Protein AF-0000000084924357 (afdb_homodimer)

InterPro domains:
  IPR007698 Alanine dehydrogenase/pyridine nucleotide transhydrogenase, NAD(H)-binding domain [PF01262] (139-350)
  IPR007698 Alanine dehydrogenase/pyridine nucleotide transhydrogenase, NAD(H)-binding domain [SM01002] (147-295)
  IPR007886 Alanine dehydrogenase/pyridine nucleotide transhydrogenase, N-terminal [PF05222] (4-135)
  IPR007886 Alanine dehydrogenase/pyridine nucleotide transhydrogenase, N-terminal [SM01003] (4-135)
  IPR008141 Alanine dehydrogenase [PIRSF000183] (1-362)
  IPR008141 Alanine dehydrogenase [TIGR00518] (1-361)
  IPR008141 Alanine dehydrogenase [cd05305] (1-357)
  IPR036291 NAD(P)-binding domain superfamily [SSF51735] (135-301)

Foldseek 3Di:
DEEFKEADDPPLQLATQAALVLLLVVVVVVYAYEYEQCRNVSQPGHPVSNVVSHYHYYHDLVRLPPHQEYGGAEADDPVCLVSHAANHEYEYAHPCLVPVVSVQSCLVRQYWYFHQQQQDDPRDRLLCLLQLLLQLLCQCVVQQVLLCVVNLHVNFRQQADVPGAHFAEEEEDLPSSRLNNQVNSLVSNHAAEYEDQDVVSVVVSCVVSVNSYHYDYDDLVVLLVSQLRHLEYEASADDPLAAGAANAEPVSVLSHDQRREYEFQSVLRPTRHPPDDEDDPVGQWDDDNRYIYGHHPRSCSVNNNSSNVSNCVRCSVVVSLCSNLPPLRSLVVDVSRVSSTQGGRSAGAHPSSCVSNVHDHDHDD/DEEFKEADDPPLQLATQAALVLLLVCVVLVYAYEYEQCRNVSQPGHPVSNVVSHYHYYHDLVRLPPHQEYGGAEADDPVCLVSHAANHEYEYAHPCLVPVVSVQSCLVRQYWYFHQQQQDDPRDRLLCLLQLLLQLLCQCVVQQVLLCVVNLHVNFRQQADVPGAHFAEEEEDLPSSRLNNQVNSLVSNHAAEYEDQDVVSVVVSCVVSVNSYHYDYDDLVVLLVSQLRHLEYEASADDPLAAGAANAEPVSVLSHDQRREYEFQSVLRPTRHPPDDEDDPVGQWDDDNRYIYGHHPRVCSVNNNSSNVSNCVRCSVVVSLCSNLNPLRSLVVDVSRVSSTQGGRSAGAHDSSCVSNVHDHDHDD

Nearest PDB structures (foldseek):
  2vhv-assembly1_A  TM=9.315E-01  e=5.612E-48  Mycobacterium tuberculosis
  2vhw-assembly1_F  TM=9.294E-01  e=9.267E-48  Mycobacterium tuberculosis
  1pjb-assembly1_A  TM=9.778E-01  e=8.456E-46  Phormidium lapideum
  2eez-assembly1_F  TM=9.862E-01  e=2.939E-43  Thermus thermophilus HB8
  4j1t-assembly2_D  TM=8.716E-01  e=1.552E-26  Thermus thermophilus HB27

Secondary structure (DSSP, 8-state):
-EEEEPPP-STT----S--HHHHHHHHHTT-EEEEETTTTGGGT--HHHHHHTTPEEE-HHHHHTT-SEEE-SSPPPHHHHTT--TT-EEEE----TT-HHHHHHHHHHT-EEEESTT--BTTB-TTTHHHHHHHHHHHHHHHHHTTSGGGTS----TT-BTTBPPPEEEEE--SHHHHHHHHHHHHHT-EEEEEES-HHHHHHHHHHHTTSEEEEE--HHHHHHHHHH-SEEEE----TTSPPPP-B-HHHHHHSPTT-EEEEGGGGGT-SBTT---B-SSS-EEEETTEEEE-BTTGGGGSHHHHHHHHHHHHHHHHHHHHHH-HHHHHHH-HHHHHTEEEETTEE--HHHHHHHT--B----/-EEEEPPP-STT----S--HHHHHHHHHTT-EEEEETTTTGGGT--HHHHHHTTPEEE-HHHHHTT-SEEE-SSPPPHHHHTT--TT-EEEE----TT-HHHHHHHHHHT-EEEESTT--BTTB-TTTHHHHHHHHHHHHHHHHHTTSGGGTS----TT-BTTBPPPEEEEE--SHHHHHHHHHHHHHT-EEEEEES-HHHHHHHHHHHTTSEEEEE--HHHHHHHHHH-SEEEE----TTSPPP--B-HHHHHHSPTT-EEEEGGGGGT-SBTT---B-SSS-EEEETTEEEE-BTTGGGGSHHHHHHHHHHHHHHHHHHHHHH-HHHHHHH-HHHHHTEEEETTEE--HHHHHHHT--B----

pLDDT: mean 96.34, std 3.96, range [63.91, 98.94]

Radius of gyration: 29.32 Å; Cα contacts (8 Å, |Δi|>4): 1804; chains: 2; bounding box: 59×90×61 Å

Structure (mmCIF, N/CA/C/O backbone):
data_AF-0000000084924357-model_v1
#
loop_
_entity.id
_entity.type
_entity.pdbx_description
1 polymer 'Alanine dehydrogenase'
#
loop_
_atom_site.group_PDB
_atom_site.id
_atom_site.type_symbol
_atom_site.label_atom_id
_atom_site.label_alt_id
_atom_site.label_comp_id
_atom_site.label_asym_id
_atom_site.label_entity_id
_atom_site.label_seq_id
_atom_site.pdbx_PDB_ins_code
_atom_site.Cartn_x
_atom_site.Cartn_y
_atom_site.Cartn_z
_atom_site.occupancy
_atom_site.B_iso_or_equiv
_atom_site.auth_seq_id
_atom_site.auth_comp_id
_atom_site.auth_asym_id
_atom_site.auth_atom_id
_atom_site.pdbx_PDB_model_num
ATOM 1 N N . MET A 1 1 ? -11.961 37.844 18.875 1 97.19 1 MET A N 1
ATOM 2 C CA . MET A 1 1 ? -11.07 38 17.734 1 97.19 1 MET A CA 1
ATOM 3 C C . MET A 1 1 ? -11.703 37.406 16.469 1 97.19 1 MET A C 1
ATOM 5 O O . MET A 1 1 ? -12.539 36.5 16.562 1 97.19 1 MET A O 1
ATOM 9 N N . ILE A 1 2 ? -11.328 37.938 15.32 1 98.5 2 ILE A N 1
ATOM 10 C CA . ILE A 1 2 ? -11.758 37.344 14.055 1 98.5 2 ILE A CA 1
ATOM 11 C C . ILE A 1 2 ? -10.648 36.469 13.5 1 98.5 2 ILE A C 1
ATOM 13 O O . ILE A 1 2 ? -9.562 36.938 13.18 1 98.5 2 ILE A O 1
ATOM 17 N N . VAL A 1 3 ? -10.961 35.156 13.414 1 98.75 3 VAL A N 1
ATOM 18 C CA . VAL A 1 3 ? -10.023 34.156 12.883 1 98.75 3 VAL A CA 1
ATOM 19 C C . VAL A 1 3 ? -10.438 33.75 11.477 1 98.75 3 VAL A C 1
ATOM 21 O O . VAL A 1 3 ? -11.617 33.469 11.227 1 98.75 3 VAL A O 1
ATOM 24 N N . GLY A 1 4 ? -9.5 33.781 10.539 1 98.81 4 GLY A N 1
ATOM 25 C CA . GLY A 1 4 ? -9.758 33.375 9.172 1 98.81 4 GLY A CA 1
ATOM 26 C C . GLY A 1 4 ? -9.117 32.031 8.82 1 98.81 4 GLY A C 1
ATOM 27 O O . GLY A 1 4 ? -7.969 31.781 9.195 1 98.81 4 GLY A O 1
ATOM 28 N N . VAL A 1 5 ? -9.844 31.188 8.102 1 98.88 5 VAL A N 1
ATOM 29 C CA . VAL A 1 5 ? -9.375 29.875 7.629 1 98.88 5 VAL A CA 1
ATOM 30 C C . VAL A 1 5 ? -9.547 29.797 6.113 1 98.88 5 VAL A C 1
ATOM 32 O O . VAL A 1 5 ? -10.555 29.281 5.625 1 98.88 5 VAL A O 1
ATOM 35 N N . PRO A 1 6 ? -8.547 30.25 5.406 1 98.75 6 PRO A N 1
ATOM 36 C CA . PRO A 1 6 ? -8.633 30.203 3.943 1 98.75 6 PRO A CA 1
ATOM 37 C C . PRO A 1 6 ? -8.453 28.797 3.389 1 98.75 6 PRO A C 1
ATOM 39 O O . PRO A 1 6 ? -7.875 27.922 4.055 1 98.75 6 PRO A O 1
ATOM 42 N N . ARG A 1 7 ? -8.992 28.578 2.211 1 98.38 7 ARG A N 1
ATOM 43 C CA . ARG A 1 7 ? -8.766 27.344 1.464 1 98.38 7 ARG A CA 1
ATOM 44 C C . ARG A 1 7 ? -7.344 27.281 0.925 1 98.38 7 ARG A C 1
ATOM 46 O O . ARG A 1 7 ? -6.812 28.281 0.438 1 98.38 7 ARG A O 1
ATOM 53 N N . GLU A 1 8 ? -6.719 26.109 1.1 1 98.25 8 GLU A N 1
ATOM 54 C CA . GLU A 1 8 ? -5.395 25.906 0.514 1 98.25 8 GLU A CA 1
ATOM 55 C C . GLU A 1 8 ? -5.465 25.875 -1.01 1 98.25 8 GLU A C 1
ATOM 57 O O . GLU A 1 8 ? -6.363 25.25 -1.578 1 98.25 8 GLU A O 1
ATOM 62 N N . ILE A 1 9 ? -4.516 26.547 -1.629 1 96.5 9 ILE A N 1
ATOM 63 C CA . ILE A 1 9 ? -4.613 26.656 -3.082 1 96.5 9 ILE A CA 1
ATOM 64 C C . ILE A 1 9 ? -3.412 25.969 -3.729 1 96.5 9 ILE A C 1
ATOM 66 O O . ILE A 1 9 ? -3.346 25.844 -4.953 1 96.5 9 ILE A O 1
ATOM 70 N N . LYS A 1 10 ? -2.41 25.531 -2.895 1 93.69 10 LYS A N 1
ATOM 71 C CA . LYS A 1 10 ? -1.322 24.734 -3.457 1 93.69 10 LYS A CA 1
ATOM 72 C C . LYS A 1 10 ? -1.854 23.469 -4.125 1 93.69 10 LYS A C 1
ATOM 74 O O . LYS A 1 10 ? -2.775 22.828 -3.611 1 93.69 10 LYS A O 1
ATOM 79 N N . THR A 1 11 ? -1.258 23.125 -5.293 1 91.31 11 THR A N 1
ATOM 80 C CA . THR A 1 11 ? -1.691 21.953 -6.035 1 91.31 11 THR A CA 1
ATOM 81 C C . THR A 1 11 ? -1.646 20.703 -5.148 1 91.31 11 THR A C 1
ATOM 83 O O . THR A 1 11 ? -0.649 20.453 -4.469 1 91.31 11 THR A O 1
ATOM 86 N N . HIS A 1 12 ? -2.797 19.984 -5.074 1 91.19 12 HIS A N 1
ATOM 87 C CA . HIS A 1 12 ? -2.971 18.734 -4.363 1 91.19 12 HIS A CA 1
ATOM 88 C C . HIS A 1 12 ? -2.818 18.922 -2.857 1 91.19 12 HIS A C 1
ATOM 90 O O . HIS A 1 12 ? -2.387 18.016 -2.15 1 91.19 12 HIS A O 1
ATOM 96 N N . GLU A 1 13 ? -2.998 20.172 -2.498 1 94.94 13 GLU A N 1
ATOM 97 C CA . GLU A 1 13 ? -3.133 20.391 -1.062 1 94.94 13 GLU A CA 1
ATOM 98 C C . GLU A 1 13 ? -4.598 20.344 -0.632 1 94.94 13 GLU A C 1
ATOM 100 O O . GLU A 1 13 ? -5.383 21.219 -0.993 1 94.94 13 GLU A O 1
ATOM 105 N N . TYR A 1 14 ? -4.973 19.312 0.162 1 96.56 14 TYR A N 1
ATOM 106 C CA . TYR A 1 14 ? -6.367 19.062 0.504 1 96.56 14 TYR A CA 1
ATOM 107 C C . TYR A 1 14 ? -6.605 19.25 1.998 1 96.56 14 TYR A C 1
ATOM 109 O O . TYR A 1 14 ? -7.734 19.125 2.475 1 96.56 14 TYR A O 1
ATOM 117 N N . ARG A 1 15 ? -5.582 19.547 2.73 1 98.31 15 ARG A N 1
ATOM 118 C CA . ARG A 1 15 ? -5.738 19.828 4.152 1 98.31 15 ARG A CA 1
ATOM 119 C C . ARG A 1 15 ? -6.355 21.203 4.375 1 98.31 15 ARG A C 1
ATOM 121 O O . ARG A 1 15 ? -6.418 22.016 3.449 1 98.31 15 ARG A O 1
ATOM 128 N N . VAL A 1 16 ? -6.766 21.375 5.613 1 98.75 16 VAL A N 1
ATOM 129 C CA . VAL A 1 16 ? -7.348 22.656 6.008 1 98.75 16 VAL A CA 1
ATOM 130 C C . VAL A 1 16 ? -6.844 23.031 7.398 1 98.75 16 VAL A C 1
ATOM 132 O O . VAL A 1 16 ? -6.539 22.172 8.219 1 98.75 16 VAL A O 1
ATOM 135 N N . GLY A 1 17 ? -6.816 24.281 7.641 1 98.62 17 GLY A N 1
ATOM 136 C CA . GLY A 1 17 ? -6.168 24.812 8.836 1 98.62 17 GLY A CA 1
ATOM 137 C C . GLY A 1 17 ? -6.977 24.594 10.094 1 98.62 17 GLY A C 1
ATOM 138 O O . GLY A 1 17 ? -6.441 24.656 11.203 1 98.62 17 GLY A O 1
ATOM 139 N N . MET A 1 18 ? -8.281 24.344 9.945 1 98.62 18 MET A N 1
ATOM 140 C CA . MET A 1 18 ? -9.117 24.094 11.125 1 98.62 18 MET A CA 1
ATOM 141 C C . MET A 1 18 ? -10.281 23.188 10.781 1 98.62 18 MET A C 1
ATOM 143 O O . MET A 1 18 ? -10.867 23.297 9.695 1 98.62 18 MET A O 1
ATOM 147 N N . THR A 1 19 ? -10.656 22.328 11.734 1 98.56 19 THR A N 1
ATOM 148 C CA . THR A 1 19 ? -11.805 21.453 11.602 1 98.56 19 THR A CA 1
ATOM 149 C C . THR A 1 19 ? -13.039 22.078 12.25 1 98.56 19 THR A C 1
ATOM 151 O O . THR A 1 19 ? -12.93 23.031 13.016 1 98.56 19 THR A O 1
ATOM 154 N N . PRO A 1 20 ? -14.203 21.547 11.922 1 98.69 20 PRO A N 1
ATOM 155 C CA . PRO A 1 20 ? -15.406 22.047 12.594 1 98.69 20 PRO A CA 1
ATOM 156 C C . PRO A 1 20 ? -15.312 21.953 14.117 1 98.69 20 PRO A C 1
ATOM 158 O O . PRO A 1 20 ? -15.742 22.859 14.828 1 98.69 20 PRO A O 1
ATOM 161 N N . ALA A 1 21 ? -14.742 20.938 14.625 1 97.88 21 ALA A N 1
ATOM 162 C CA . ALA A 1 21 ? -14.594 20.766 16.062 1 97.88 21 ALA A CA 1
ATOM 163 C C . ALA A 1 21 ? -13.758 21.906 16.672 1 97.88 21 ALA A C 1
ATOM 165 O O . ALA A 1 21 ? -14.07 22.406 17.734 1 97.88 21 ALA A O 1
ATOM 166 N N . GLY A 1 22 ? -12.672 22.234 15.984 1 98.06 22 GLY A N 1
ATOM 167 C CA . GLY A 1 22 ? -11.852 23.344 16.422 1 98.06 22 GLY A CA 1
ATOM 168 C C . GLY A 1 22 ? -12.578 24.672 16.391 1 98.06 22 GLY A C 1
ATOM 169 O O . GLY A 1 22 ? -12.43 25.484 17.297 1 98.06 22 GLY A O 1
ATOM 170 N N . ILE A 1 23 ? -13.328 24.844 15.383 1 98.56 23 ILE A N 1
ATOM 171 C CA . ILE A 1 23 ? -14.078 26.094 15.227 1 98.56 23 ILE A CA 1
ATOM 172 C C . ILE A 1 23 ? -15.148 26.188 16.312 1 98.56 23 ILE A C 1
ATOM 174 O O . ILE A 1 23 ? -15.391 27.281 16.844 1 98.56 23 ILE A O 1
ATOM 178 N N . ALA A 1 24 ? -15.766 25.078 16.625 1 98.5 24 ALA A N 1
ATOM 179 C CA . ALA A 1 24 ? -16.75 25.078 17.703 1 98.5 24 ALA A CA 1
ATOM 180 C C . ALA A 1 24 ? -16.125 25.578 19.016 1 98.5 24 ALA A C 1
ATOM 182 O O . ALA A 1 24 ? -16.766 26.312 19.766 1 98.5 24 ALA A O 1
ATOM 183 N N . GLU A 1 25 ? -14.953 25.172 19.266 1 97.81 25 GLU A N 1
ATOM 184 C CA . GLU A 1 25 ? -14.258 25.594 20.469 1 97.81 25 GLU A CA 1
ATOM 185 C C . GLU A 1 25 ? -14.016 27.094 20.469 1 97.81 25 GLU A C 1
ATOM 187 O O . GLU A 1 25 ? -14.211 27.766 21.484 1 97.81 25 GLU A O 1
ATOM 192 N N . LEU A 1 26 ? -13.57 27.609 19.359 1 98.38 26 LEU A N 1
ATOM 193 C CA . LEU A 1 26 ? -13.312 29.047 19.266 1 98.38 26 LEU A CA 1
ATOM 194 C C . LEU A 1 26 ? -14.609 29.844 19.391 1 98.38 26 LEU A C 1
ATOM 196 O O . LEU A 1 26 ? -14.633 30.891 20.031 1 98.38 26 LEU A O 1
ATOM 200 N N . ALA A 1 27 ? -15.609 29.328 18.734 1 97.69 27 ALA A N 1
ATOM 201 C CA . ALA A 1 27 ? -16.906 30 18.797 1 97.69 27 ALA A CA 1
ATOM 202 C C . ALA A 1 27 ? -17.422 30.047 20.234 1 97.69 27 ALA A C 1
ATOM 204 O O . ALA A 1 27 ? -17.969 31.078 20.672 1 97.69 27 ALA A O 1
ATOM 205 N N . ARG A 1 28 ? -17.266 28.969 20.906 1 97 28 ARG A N 1
ATOM 206 C CA . ARG A 1 28 ? -17.672 28.922 22.312 1 97 28 ARG A CA 1
ATOM 207 C C . ARG A 1 28 ? -16.906 29.953 23.125 1 97 28 ARG A C 1
ATOM 209 O O . ARG A 1 28 ? -17.422 30.484 24.109 1 97 28 ARG A O 1
ATOM 216 N N . GLY A 1 29 ? -15.75 30.203 22.719 1 96.88 29 GLY A N 1
ATOM 217 C CA . GLY A 1 29 ? -14.922 31.188 23.391 1 96.88 29 GLY A CA 1
ATOM 218 C C . GLY A 1 29 ? -15.266 32.625 23 1 96.88 29 GLY A C 1
ATOM 219 O O . GLY A 1 29 ? -14.648 33.562 23.484 1 96.88 29 GLY A O 1
ATOM 220 N N . GLY A 1 30 ? -16.25 32.75 22.078 1 97.81 30 GLY A N 1
ATOM 221 C CA . GLY A 1 30 ? -16.719 34.062 21.719 1 97.81 30 GLY A CA 1
ATOM 222 C C . GLY A 1 30 ? -16.031 34.625 20.484 1 97.81 30 GLY A C 1
ATOM 223 O O . GLY A 1 30 ? -16.188 35.812 20.172 1 97.81 30 GLY A O 1
ATOM 224 N N . HIS A 1 31 ? -15.258 33.875 19.859 1 98.56 31 HIS A N 1
ATOM 225 C CA . HIS A 1 31 ? -14.531 34.344 18.672 1 98.56 31 HIS A CA 1
ATOM 226 C C . HIS A 1 31 ? -15.352 34.125 17.406 1 98.56 31 HIS A C 1
ATOM 228 O O . HIS A 1 31 ? -16.234 33.281 17.359 1 98.56 31 HIS A O 1
ATOM 234 N N . THR A 1 32 ? -15.102 35 16.438 1 98.62 32 THR A N 1
ATOM 235 C CA . THR A 1 32 ? -15.68 34.844 15.109 1 98.62 32 THR A CA 1
ATOM 236 C C . THR A 1 32 ? -14.719 34.125 14.172 1 98.62 32 THR A C 1
ATOM 238 O O . THR A 1 32 ? -13.555 34.5 14.07 1 98.62 32 THR A O 1
ATOM 241 N N . VAL A 1 33 ? -15.219 33.062 13.547 1 98.75 33 VAL A N 1
ATOM 242 C CA . VAL A 1 33 ? -14.367 32.312 12.625 1 98.75 33 VAL A CA 1
ATOM 243 C C . VAL A 1 33 ? -14.938 32.406 11.211 1 98.75 33 VAL A C 1
ATOM 245 O O . VAL A 1 33 ? -16.109 32.062 10.992 1 98.75 33 VAL A O 1
ATOM 248 N N . LEU A 1 34 ? -14.141 32.906 10.266 1 98.88 34 LEU A N 1
ATOM 249 C CA . LEU A 1 34 ? -14.469 32.969 8.852 1 98.88 34 LEU A CA 1
ATOM 250 C C . LEU A 1 34 ? -13.773 31.828 8.086 1 98.88 34 LEU A C 1
ATOM 252 O O . LEU A 1 34 ? -12.547 31.703 8.141 1 98.88 34 LEU A O 1
ATOM 256 N N . VAL A 1 35 ? -14.57 30.984 7.418 1 98.88 35 VAL A N 1
ATOM 257 C CA . VAL A 1 35 ? -14.031 29.875 6.645 1 98.88 35 VAL A CA 1
ATOM 258 C C . VAL A 1 35 ? -14.32 30.078 5.16 1 98.88 35 VAL A C 1
ATOM 260 O O . VAL A 1 35 ? -15.453 30.391 4.781 1 98.88 35 VAL A O 1
ATOM 263 N N . GLU A 1 36 ? -13.25 29.938 4.395 1 98.88 36 GLU A N 1
ATOM 264 C CA . GLU A 1 36 ? -13.484 30.062 2.959 1 98.88 36 GLU A CA 1
ATOM 265 C C . GLU A 1 36 ? -14.344 28.922 2.434 1 98.88 36 GLU A C 1
ATOM 267 O O . GLU A 1 36 ? -14.164 27.766 2.828 1 98.88 36 GLU A O 1
ATOM 272 N N . THR A 1 37 ? -15.219 29.281 1.453 1 98.75 37 THR A N 1
ATOM 273 C CA . THR A 1 37 ? -16.078 28.266 0.833 1 98.75 37 THR A CA 1
ATOM 274 C C . THR A 1 37 ? -15.242 27.109 0.292 1 98.75 37 THR A C 1
ATOM 276 O O . THR A 1 37 ? -14.266 27.328 -0.434 1 98.75 37 THR A O 1
ATOM 279 N N . GLY A 1 38 ? -15.547 25.875 0.712 1 98.38 38 GLY A N 1
ATOM 280 C CA . GLY A 1 38 ? -14.914 24.672 0.192 1 98.38 38 GLY A CA 1
ATOM 281 C C . GLY A 1 38 ? -13.594 24.359 0.862 1 98.38 38 GLY A C 1
ATOM 282 O O . GLY A 1 38 ? -12.898 23.422 0.466 1 98.38 38 GLY A O 1
ATOM 283 N N . ALA A 1 39 ? -13.195 25.094 1.904 1 98.56 39 ALA A N 1
ATOM 284 C CA . ALA A 1 39 ? -11.875 24.953 2.506 1 98.56 39 ALA A CA 1
ATOM 285 C C . ALA A 1 39 ? -11.672 23.562 3.072 1 98.56 39 ALA A C 1
ATOM 287 O O . ALA A 1 39 ? -10.57 23 2.99 1 98.56 39 ALA A O 1
ATOM 288 N N . GLY A 1 40 ? -12.719 23.016 3.598 1 98.31 40 GLY A N 1
ATOM 289 C CA . GLY A 1 40 ? -12.586 21.75 4.293 1 98.31 40 GLY A CA 1
ATOM 290 C C . GLY A 1 40 ? -12.906 20.547 3.422 1 98.31 40 GLY A C 1
ATOM 291 O O . GLY A 1 40 ? -12.727 19.406 3.838 1 98.31 40 GLY A O 1
ATOM 292 N N . GLU A 1 41 ? -13.305 20.734 2.182 1 97 41 GLU A N 1
ATOM 293 C CA . GLU A 1 41 ? -13.828 19.672 1.343 1 97 41 GLU A CA 1
ATOM 294 C C . GLU A 1 41 ? -12.773 18.594 1.089 1 97 41 GLU A C 1
ATOM 296 O O . GLU A 1 41 ? -13.078 17.406 1.078 1 97 41 GLU A O 1
ATOM 301 N N . GLY A 1 42 ? -11.57 19.031 0.891 1 96.06 42 GLY A N 1
ATOM 302 C CA . GLY A 1 42 ? -10.484 18.094 0.629 1 96.06 42 GLY A CA 1
ATOM 303 C C . GLY A 1 42 ? -10.227 17.156 1.786 1 96.06 42 GLY A C 1
ATOM 304 O O . GLY A 1 42 ? -9.727 16.047 1.587 1 96.06 42 GLY A O 1
ATOM 305 N N . SER A 1 43 ? -10.586 17.562 2.977 1 97.69 43 SER A N 1
ATOM 306 C CA . SER A 1 43 ? -10.359 16.766 4.184 1 97.69 43 SER A CA 1
ATOM 307 C C . SER A 1 43 ? -11.656 16.141 4.672 1 97.69 43 SER A C 1
ATOM 309 O O . SER A 1 43 ? -11.703 15.578 5.773 1 97.69 43 SER A O 1
ATOM 311 N N . GLY A 1 44 ? -12.695 16.297 3.912 1 95.94 44 GLY A N 1
ATOM 312 C CA . GLY A 1 44 ? -13.961 15.641 4.23 1 95.94 44 GLY A CA 1
ATOM 313 C C . GLY A 1 44 ? -14.852 16.469 5.129 1 95.94 44 GLY A C 1
ATOM 314 O O . GLY A 1 44 ? -15.719 15.93 5.82 1 95.94 44 GLY A O 1
ATOM 315 N N . PHE A 1 45 ? -14.664 17.734 5.211 1 97.88 45 PHE A N 1
ATOM 316 C CA . PHE A 1 45 ? -15.508 18.625 5.988 1 97.88 45 PHE A CA 1
ATOM 317 C C . PHE A 1 45 ? -16.281 19.562 5.074 1 97.88 45 PHE A C 1
ATOM 319 O O . PHE A 1 45 ? -15.719 20.484 4.484 1 97.88 45 PHE A O 1
ATOM 326 N N . ALA A 1 46 ? -17.531 19.391 5.039 1 98 46 ALA A N 1
ATOM 327 C CA . ALA A 1 46 ? -18.375 20.188 4.172 1 98 46 ALA A CA 1
ATOM 328 C C . ALA A 1 46 ? -18.641 21.562 4.781 1 98 46 ALA A C 1
ATOM 330 O O . ALA A 1 46 ? -18.562 21.734 6 1 98 46 ALA A O 1
ATOM 331 N N . ASP A 1 47 ? -18.984 22.516 3.9 1 98.62 47 ASP A N 1
ATOM 332 C CA . ASP A 1 47 ? -19.312 23.859 4.355 1 98.62 47 ASP A CA 1
ATOM 333 C C . ASP A 1 47 ? -20.422 23.828 5.406 1 98.62 47 ASP A C 1
ATOM 335 O O . ASP A 1 47 ? -20.375 24.594 6.375 1 98.62 47 ASP A O 1
ATOM 339 N N . GLY A 1 48 ? -21.344 22.953 5.207 1 98.62 48 GLY A N 1
ATOM 340 C CA . GLY A 1 48 ? -22.453 22.828 6.141 1 98.62 48 GLY A CA 1
ATOM 341 C C . GLY A 1 48 ? -22 22.5 7.551 1 98.62 48 GLY A C 1
ATOM 342 O O . GLY A 1 48 ? -22.609 22.953 8.523 1 98.62 48 GLY A O 1
ATOM 343 N N . GLU A 1 49 ? -20.984 21.688 7.703 1 98.44 49 GLU A N 1
ATOM 344 C CA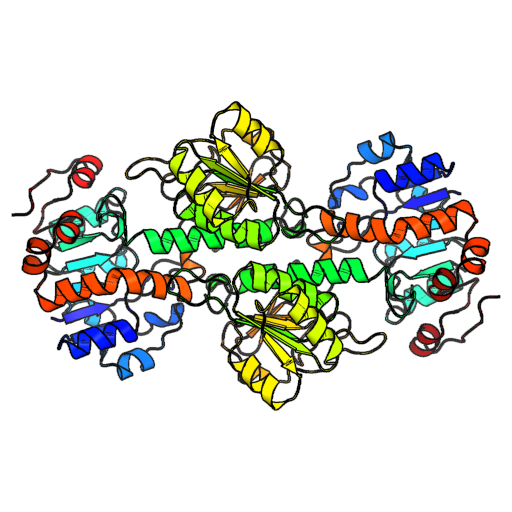 . GLU A 1 49 ? -20.469 21.312 9.016 1 98.44 49 GLU A CA 1
ATOM 345 C C . GLU A 1 49 ? -19.875 22.531 9.742 1 98.44 49 GLU A C 1
ATOM 347 O O . GLU A 1 49 ? -20.016 22.656 10.961 1 98.44 49 GLU A O 1
ATOM 352 N N . TYR A 1 50 ? -19.25 23.375 8.992 1 98.62 50 TYR A N 1
ATOM 353 C CA . TYR A 1 50 ? -18.688 24.594 9.578 1 98.62 50 TYR A CA 1
ATOM 354 C C . TYR A 1 50 ? -19.797 25.547 10.016 1 98.62 50 TYR A C 1
ATOM 356 O O . TYR A 1 50 ? -19.719 26.109 11.109 1 98.62 50 TYR A O 1
ATOM 364 N N . LEU A 1 51 ? -20.797 25.719 9.18 1 98.5 51 LEU A N 1
ATOM 365 C CA . LEU A 1 51 ? -21.938 26.578 9.484 1 98.5 51 LEU A CA 1
ATOM 366 C C . LEU A 1 51 ? -22.625 26.125 10.766 1 98.5 51 LEU A C 1
ATOM 368 O O . LEU A 1 51 ? -22.984 26.953 11.617 1 98.5 51 LEU A O 1
ATOM 372 N N . ARG A 1 52 ? -22.734 24.844 10.914 1 98.19 52 ARG A N 1
ATOM 373 C CA . ARG A 1 52 ? -23.469 24.266 12.031 1 98.19 52 ARG A CA 1
ATOM 374 C C . ARG A 1 52 ? -22.781 24.578 13.359 1 98.19 52 ARG A C 1
ATOM 376 O O . ARG A 1 52 ? -23.438 24.672 14.398 1 98.19 52 ARG A O 1
ATOM 383 N N . VAL A 1 53 ? -21.531 24.812 13.281 1 98.25 53 VAL A N 1
ATOM 384 C CA . VAL A 1 53 ? -20.812 24.984 14.547 1 98.25 53 VAL A CA 1
ATOM 385 C C . VAL A 1 53 ? -20.516 26.453 14.773 1 98.25 53 VAL A C 1
ATOM 387 O O . VAL A 1 53 ? -19.75 26.812 15.672 1 98.25 53 VAL A O 1
ATOM 390 N N . GLY A 1 54 ? -20.984 27.297 13.883 1 97.31 54 GLY A N 1
ATOM 391 C CA . GLY A 1 54 ? -20.953 28.719 14.195 1 97.31 54 GLY A CA 1
ATOM 392 C C . GLY A 1 54 ? -20.016 29.5 13.312 1 97.31 54 GLY A C 1
ATOM 393 O O . GLY A 1 54 ? -19.875 30.719 13.469 1 97.31 54 GLY A O 1
ATOM 394 N N . ALA A 1 55 ? -19.406 28.891 12.414 1 98.25 55 ALA A N 1
ATOM 395 C CA . ALA A 1 55 ? -18.531 29.625 11.5 1 98.25 55 ALA A CA 1
ATOM 396 C C . ALA A 1 55 ? -19.328 30.359 10.445 1 98.25 55 ALA A C 1
ATOM 398 O O . ALA A 1 55 ? -20.484 30.016 10.172 1 98.25 55 ALA A O 1
ATOM 399 N N . ARG A 1 56 ? -18.75 31.391 9.953 1 98.5 56 ARG A N 1
ATOM 400 C CA . ARG A 1 56 ? -19.234 32 8.719 1 98.5 56 ARG A CA 1
ATOM 401 C C . ARG A 1 56 ? -18.438 31.5 7.52 1 98.5 56 ARG A C 1
ATOM 403 O O . ARG A 1 56 ? -17.219 31.547 7.516 1 98.5 56 ARG A O 1
ATOM 410 N N . VAL A 1 57 ? -19.188 30.953 6.551 1 98.75 57 VAL A N 1
ATOM 411 C CA . VAL A 1 57 ? -18.562 30.484 5.32 1 98.75 57 VAL A CA 1
ATOM 412 C C . VAL A 1 57 ? -18.703 31.547 4.234 1 98.75 57 VAL A C 1
ATOM 414 O O . VAL A 1 57 ? -19.812 32 3.932 1 98.75 57 VAL A O 1
ATOM 417 N N . CYS A 1 58 ? -17.656 32.031 3.688 1 98.56 58 CYS A N 1
ATOM 418 C CA . CYS A 1 58 ? -17.688 33.156 2.766 1 98.56 58 CYS A CA 1
ATOM 419 C C . CYS A 1 58 ? -16.547 33.062 1.76 1 98.56 58 CYS A C 1
ATOM 421 O O . CYS A 1 58 ? -15.844 32.062 1.697 1 98.56 58 CYS A O 1
ATOM 423 N N . GLY A 1 59 ? -16.422 34.031 0.892 1 98.38 59 GLY A N 1
ATOM 424 C CA . GLY A 1 59 ? -15.398 34.062 -0.146 1 98.38 59 GLY A CA 1
ATOM 425 C C . GLY A 1 59 ? -14.016 34.406 0.382 1 98.38 59 GLY A C 1
ATOM 426 O O . GLY A 1 59 ? -13.883 34.906 1.503 1 98.38 59 GLY A O 1
ATOM 427 N N . ARG A 1 60 ? -13.078 34.219 -0.409 1 98.06 60 ARG A N 1
ATOM 428 C CA . ARG A 1 60 ? -11.68 34.344 -0.028 1 98.06 60 ARG A CA 1
ATOM 429 C C . ARG A 1 60 ? -11.375 35.75 0.491 1 98.06 60 ARG A C 1
ATOM 431 O O . ARG A 1 60 ? -10.758 35.906 1.545 1 98.06 60 ARG A O 1
ATOM 438 N N . GLU A 1 61 ? -11.773 36.781 -0.231 1 97.5 61 GLU A N 1
ATOM 439 C CA . GLU A 1 61 ? -11.492 38.188 0.16 1 97.5 61 GLU A CA 1
ATOM 440 C C . GLU A 1 61 ? -12.141 38.5 1.502 1 97.5 61 GLU A C 1
ATOM 442 O O . GLU A 1 61 ? -11.562 39.219 2.311 1 97.5 61 GLU A O 1
ATOM 447 N N . GLU A 1 62 ? -13.234 37.969 1.671 1 97.75 62 GLU A N 1
ATOM 448 C CA . GLU A 1 62 ? -13.977 38.188 2.908 1 97.75 62 GLU A CA 1
ATOM 449 C C . GLU A 1 62 ? -13.312 37.469 4.086 1 97.75 62 GLU A C 1
ATOM 451 O O . GLU A 1 62 ? -13.508 37.844 5.238 1 97.75 62 GLU A O 1
ATOM 456 N N . VAL A 1 63 ? -12.617 36.375 3.818 1 98.38 63 VAL A N 1
ATOM 457 C CA . VAL A 1 63 ? -11.898 35.688 4.871 1 98.38 63 VAL A CA 1
ATOM 458 C C . VAL A 1 63 ? -10.633 36.438 5.234 1 98.38 63 VAL A C 1
ATOM 460 O O . VAL A 1 63 ? -10.391 36.75 6.402 1 98.38 63 VAL A O 1
ATOM 463 N N . PHE A 1 64 ? -9.867 36.812 4.23 1 98.25 64 PHE A N 1
ATOM 464 C CA . PHE A 1 64 ? -8.578 37.469 4.453 1 98.25 64 PHE A CA 1
ATOM 465 C C . PHE A 1 64 ? -8.758 38.875 5.027 1 98.25 64 PHE A C 1
ATOM 467 O O . PHE A 1 64 ? -7.992 39.281 5.895 1 98.25 64 PHE A O 1
ATOM 474 N N . GLY A 1 65 ? -9.695 39.625 4.629 1 96.38 65 GLY A N 1
ATOM 475 C CA . GLY A 1 65 ? -9.875 41.031 4.918 1 96.38 65 GLY A CA 1
ATOM 476 C C . GLY A 1 65 ? -10 41.312 6.398 1 96.38 65 GLY A C 1
ATOM 477 O O . GLY A 1 65 ? -9.125 41.969 6.988 1 96.38 65 GLY A O 1
ATOM 478 N N . PRO A 1 66 ? -11.008 40.812 6.988 1 96.69 66 PRO A N 1
ATOM 479 C CA . PRO A 1 66 ? -11.258 41.188 8.383 1 96.69 66 PRO A CA 1
ATOM 480 C C . PRO A 1 66 ? -10.461 40.344 9.367 1 96.69 66 PRO A C 1
ATOM 482 O O . PRO A 1 66 ? -10.359 40.688 10.547 1 96.69 66 PRO A O 1
ATOM 485 N N . ALA A 1 67 ? -9.961 39.25 8.969 1 98 67 ALA A N 1
ATOM 486 C CA . ALA A 1 67 ? -9.312 38.312 9.883 1 98 67 ALA A CA 1
ATOM 487 C C . ALA A 1 67 ? -8.125 38.969 10.586 1 98 67 ALA A C 1
ATOM 489 O O . ALA A 1 67 ? -7.336 39.656 9.961 1 98 67 ALA A O 1
ATOM 490 N N . GLU A 1 68 ? -8.039 38.781 11.852 1 98.44 68 GLU A N 1
ATOM 491 C CA . GLU A 1 68 ? -6.887 39.219 12.641 1 98.44 68 GLU A CA 1
ATOM 492 C C . GLU A 1 68 ? -5.824 38.125 12.711 1 98.44 68 GLU A C 1
ATOM 494 O O . GLU A 1 68 ? -4.629 38.406 12.766 1 98.44 68 GLU A O 1
ATOM 499 N N . LEU A 1 69 ? -6.266 36.938 12.734 1 98.75 69 LEU A N 1
ATOM 500 C CA . LEU A 1 69 ? -5.438 35.719 12.711 1 98.75 69 LEU A CA 1
ATOM 501 C C . LEU A 1 69 ? -5.836 34.812 11.555 1 98.75 69 LEU A C 1
ATOM 503 O O . LEU A 1 69 ? -6.992 34.406 11.453 1 98.75 69 LEU A O 1
ATOM 507 N N . LEU A 1 70 ? -4.906 34.625 10.664 1 98.81 70 LEU A N 1
ATOM 508 C CA . LEU A 1 70 ? -5.094 33.656 9.586 1 98.81 70 LEU A CA 1
ATOM 509 C C . LEU A 1 70 ? -4.445 32.312 9.938 1 98.81 70 LEU A C 1
ATOM 511 O O . LEU A 1 70 ? -3.27 32.281 10.305 1 98.81 70 LEU A O 1
ATOM 515 N N . VAL A 1 71 ? -5.223 31.234 9.875 1 98.81 71 VAL A N 1
ATOM 516 C CA . VAL A 1 71 ? -4.73 29.891 10.156 1 98.81 71 VAL A CA 1
ATOM 517 C C . VAL A 1 71 ? -4.773 29.047 8.875 1 98.81 71 VAL A C 1
ATOM 519 O O . VAL A 1 71 ? -5.848 28.812 8.328 1 98.81 71 VAL A O 1
ATOM 522 N N . LYS A 1 72 ? -3.652 28.672 8.398 1 98.62 72 LYS A N 1
ATOM 523 C CA . LYS A 1 72 ? -3.488 27.875 7.18 1 98.62 72 LYS A CA 1
ATOM 524 C C . LYS A 1 72 ? -2.684 26.609 7.449 1 98.62 72 LYS A C 1
ATOM 526 O O . LYS A 1 72 ? -2.375 26.297 8.602 1 98.62 72 LYS A O 1
ATOM 531 N N . VAL A 1 73 ? -2.473 25.797 6.359 1 98.31 73 VAL A N 1
ATOM 532 C CA . VAL A 1 73 ? -1.57 24.641 6.406 1 98.31 73 VAL A CA 1
ATOM 533 C C . VAL A 1 73 ? -0.248 25 5.73 1 98.31 73 VAL A C 1
ATOM 535 O O . VAL A 1 73 ? 0.822 24.844 6.324 1 98.31 73 VAL A O 1
ATOM 538 N N . LYS A 1 74 ? -0.389 25.562 4.574 1 97.38 74 LYS A N 1
ATOM 539 C CA . LYS A 1 74 ? 0.791 25.938 3.793 1 97.38 74 LYS A CA 1
ATOM 540 C C . LYS A 1 74 ? 0.956 27.453 3.719 1 97.38 74 LYS A C 1
ATOM 542 O O . LYS A 1 74 ? 0.007 28.188 3.967 1 97.38 74 LYS A O 1
ATOM 547 N N . GLU A 1 75 ? 2.131 27.859 3.355 1 97 75 GLU A N 1
ATOM 548 C CA . GLU A 1 75 ? 2.438 29.281 3.201 1 97 75 GLU A CA 1
ATOM 549 C C . GLU A 1 75 ? 1.596 29.906 2.094 1 97 75 GLU A C 1
ATOM 551 O O . GLU A 1 75 ? 1.182 29.219 1.157 1 97 75 GLU A O 1
ATOM 556 N N . PRO A 1 76 ? 1.343 31.203 2.268 1 97.56 76 PRO A N 1
ATOM 557 C CA . PRO A 1 76 ? 0.646 31.906 1.183 1 97.56 76 PRO A CA 1
ATOM 558 C C . PRO A 1 76 ? 1.405 31.844 -0.141 1 97.56 76 PRO A C 1
ATOM 560 O O . PRO A 1 76 ? 2.637 31.922 -0.154 1 97.56 76 PRO A O 1
ATOM 563 N N . LEU A 1 77 ? 0.644 31.734 -1.186 1 97.19 77 LEU A N 1
ATOM 564 C CA . LEU A 1 77 ? 1.205 31.781 -2.531 1 97.19 77 LEU A CA 1
ATOM 565 C C . LEU A 1 77 ? 1.068 33.156 -3.135 1 97.19 77 LEU A C 1
ATOM 567 O O . LEU A 1 77 ? 0.316 34 -2.623 1 97.19 77 LEU A O 1
ATOM 571 N N . PRO A 1 78 ? 1.751 33.438 -4.203 1 96.94 78 PRO A N 1
ATOM 572 C CA . PRO A 1 78 ? 1.781 34.781 -4.773 1 96.94 78 PRO A CA 1
ATOM 573 C C . PRO A 1 78 ? 0.386 35.344 -5.035 1 96.94 78 PRO A C 1
ATOM 575 O O . PRO A 1 78 ? 0.143 36.531 -4.809 1 96.94 78 PRO A O 1
ATOM 578 N N . SER A 1 79 ? -0.521 34.469 -5.441 1 97.31 79 SER A N 1
ATOM 579 C CA . SER A 1 79 ? -1.88 34.938 -5.715 1 97.31 79 SER A CA 1
ATOM 580 C C . SER A 1 79 ? -2.578 35.375 -4.438 1 97.31 79 SER A C 1
ATOM 582 O O . SER A 1 79 ? -3.619 36.031 -4.492 1 97.31 79 SER A O 1
ATOM 584 N N . GLU A 1 80 ? -2.025 35.062 -3.254 1 97.75 80 GLU A N 1
ATOM 585 C CA . GLU A 1 80 ? -2.621 35.406 -1.969 1 97.75 80 GLU A CA 1
ATOM 586 C C . GLU A 1 80 ? -1.925 36.625 -1.353 1 97.75 80 GLU A C 1
ATOM 588 O O . GLU A 1 80 ? -2.416 37.219 -0.382 1 97.75 80 GLU A O 1
ATOM 593 N N . TYR A 1 81 ? -0.821 37.062 -1.925 1 97.5 81 TYR A N 1
ATOM 594 C CA . TYR A 1 81 ? 0.015 38.094 -1.32 1 97.5 81 TYR A CA 1
ATOM 595 C C . TYR A 1 81 ? -0.761 39.406 -1.149 1 97.5 81 TYR A C 1
ATOM 597 O O . TYR A 1 81 ? -0.677 40.062 -0.104 1 97.5 81 TYR A O 1
ATOM 605 N N . GLY A 1 82 ? -1.51 39.719 -2.16 1 96.81 82 GLY A N 1
ATOM 606 C CA . GLY A 1 82 ? -2.258 40.969 -2.156 1 96.81 82 GLY A CA 1
ATOM 607 C C . GLY A 1 82 ? -3.377 41 -1.134 1 96.81 82 GLY A C 1
ATOM 608 O O . GLY A 1 82 ? -3.914 42.062 -0.816 1 96.81 82 GLY A O 1
ATOM 609 N N . LEU A 1 83 ? -3.711 39.844 -0.598 1 97.94 83 LEU A N 1
ATOM 610 C CA . LEU A 1 83 ? -4.828 39.75 0.333 1 97.94 83 LEU A CA 1
ATOM 611 C C . LEU A 1 83 ? -4.363 39.969 1.77 1 97.94 83 LEU A C 1
ATOM 613 O O . LEU A 1 83 ? -5.18 40.156 2.67 1 97.94 83 LEU A O 1
ATOM 617 N N . LEU A 1 84 ? -3.059 39.875 2.039 1 97.5 84 LEU A N 1
ATOM 618 C CA . LEU A 1 84 ? -2.506 40.031 3.379 1 97.5 84 LEU A CA 1
ATOM 619 C C . LEU A 1 84 ? -2.434 41.5 3.754 1 97.5 84 LEU A C 1
ATOM 621 O O . LEU A 1 84 ? -2.08 42.344 2.924 1 97.5 84 LEU A O 1
ATOM 625 N N . ARG A 1 85 ? -2.748 41.812 4.984 1 94 85 ARG A N 1
ATOM 626 C CA . ARG A 1 85 ? -2.818 43.188 5.426 1 94 85 ARG A CA 1
ATOM 627 C C . ARG A 1 85 ? -1.908 43.438 6.625 1 94 85 ARG A C 1
ATOM 629 O O . ARG A 1 85 ? -1.553 42.5 7.34 1 94 85 ARG A O 1
ATOM 636 N N . GLN A 1 86 ? -1.753 44.688 6.836 1 92.75 86 GLN A N 1
ATOM 637 C CA . GLN A 1 86 ? -0.959 45.094 7.992 1 92.75 86 GLN A CA 1
ATOM 638 C C . GLN A 1 86 ? -1.67 44.75 9.297 1 92.75 86 GLN A C 1
ATOM 640 O O . GLN A 1 86 ? -2.881 44.938 9.422 1 92.75 86 GLN A O 1
ATOM 645 N N . GLY A 1 87 ? -0.903 44.219 10.172 1 89.69 87 GLY A N 1
ATOM 646 C CA . GLY A 1 87 ? -1.438 43.969 11.5 1 89.69 87 GLY A CA 1
ATOM 647 C C . GLY A 1 87 ? -1.981 42.562 11.664 1 89.69 87 GLY A C 1
ATOM 648 O O . GLY A 1 87 ? -2.268 42.125 12.781 1 89.69 87 GLY A O 1
ATOM 649 N N . GLN A 1 88 ? -2.146 41.812 10.594 1 96.88 88 GLN A N 1
ATOM 650 C CA . GLN A 1 88 ? -2.646 40.438 10.656 1 96.88 88 GLN A CA 1
ATOM 651 C C . GLN A 1 88 ? -1.568 39.469 11.156 1 96.88 88 GLN A C 1
ATOM 653 O O . GLN A 1 88 ? -0.375 39.781 11.062 1 96.88 88 GLN A O 1
ATOM 658 N N . ALA A 1 89 ? -1.993 38.469 11.781 1 98.56 89 ALA A N 1
ATOM 659 C CA . ALA A 1 89 ? -1.105 37.344 12.125 1 98.56 89 ALA A CA 1
ATOM 660 C C . ALA A 1 89 ? -1.383 36.125 11.242 1 98.56 89 ALA A C 1
ATOM 662 O O . ALA A 1 89 ? -2.535 35.875 10.898 1 98.56 89 ALA A O 1
ATOM 663 N N . LEU A 1 90 ? -0.337 35.594 10.859 1 98.62 90 LEU A N 1
ATOM 664 C CA . LEU A 1 90 ? -0.37 34.375 10.055 1 98.62 90 LEU A CA 1
ATOM 665 C C . LEU A 1 90 ? 0.244 33.188 10.82 1 98.62 90 LEU A C 1
ATOM 667 O O . LEU A 1 90 ? 1.393 33.281 11.258 1 98.62 90 LEU A O 1
ATOM 671 N N . PHE A 1 91 ? -0.551 32.125 11.086 1 98.75 91 PHE A N 1
ATOM 672 C CA . PHE A 1 91 ? -0.126 30.922 11.773 1 98.75 91 PHE A CA 1
ATOM 673 C C . PHE A 1 91 ? -0.201 29.719 10.844 1 98.75 91 PHE A C 1
ATOM 675 O O . PHE A 1 91 ? -1.291 29.219 10.547 1 98.75 91 PHE A O 1
ATOM 682 N N . THR A 1 92 ? 0.901 29.219 10.289 1 98.38 92 THR A N 1
ATOM 683 C CA . THR A 1 92 ? 0.988 28.188 9.266 1 98.38 92 THR A CA 1
ATOM 684 C C . THR A 1 92 ? 2.422 27.672 9.117 1 98.38 92 THR A C 1
ATOM 686 O O . THR A 1 92 ? 3.314 28.125 9.844 1 98.38 92 THR A O 1
ATOM 689 N N . TYR A 1 93 ? 2.654 26.609 8.344 1 96.75 93 TYR A N 1
ATOM 690 C CA . TYR A 1 93 ? 4.008 26.344 7.867 1 96.75 93 TYR A CA 1
ATOM 691 C C . TYR A 1 93 ? 4.484 27.469 6.945 1 96.75 93 TYR A C 1
ATOM 693 O O . TYR A 1 93 ? 4.004 27.594 5.816 1 96.75 93 TYR A O 1
ATOM 701 N N . LEU A 1 94 ? 5.438 28.25 7.387 1 96.12 94 LEU A N 1
ATOM 702 C CA . LEU A 1 94 ? 5.828 29.453 6.648 1 96.12 94 LEU A CA 1
ATOM 703 C C . LEU A 1 94 ? 6.918 29.125 5.633 1 96.12 94 LEU A C 1
ATOM 705 O O . LEU A 1 94 ? 6.844 29.562 4.477 1 96.12 94 LEU A O 1
ATOM 709 N N . HIS A 1 95 ? 7.926 28.344 6.094 1 90.69 95 HIS A N 1
ATOM 710 C CA . HIS A 1 95 ? 9.047 27.984 5.234 1 90.69 95 HIS A CA 1
ATOM 711 C C . HIS A 1 95 ? 9.633 29.219 4.551 1 90.69 95 HIS A C 1
ATOM 713 O O . HIS A 1 95 ? 9.773 29.25 3.326 1 90.69 95 HIS A O 1
ATOM 719 N N . LEU A 1 96 ? 10.023 30.156 5.305 1 94.62 96 LEU A N 1
ATOM 720 C CA . LEU A 1 96 ? 10.398 31.453 4.762 1 94.62 96 LEU A CA 1
ATOM 721 C C . LEU A 1 96 ? 11.836 31.438 4.25 1 94.62 96 LEU A C 1
ATOM 723 O O . LEU A 1 96 ? 12.18 32.156 3.32 1 94.62 96 LEU A O 1
ATOM 727 N N . ALA A 1 97 ? 12.641 30.641 4.816 1 90 97 ALA A N 1
ATOM 728 C CA . ALA A 1 97 ? 14.055 30.625 4.465 1 90 97 ALA A CA 1
ATOM 729 C C . ALA A 1 97 ? 14.25 30.453 2.961 1 90 97 ALA A C 1
ATOM 731 O O . ALA A 1 97 ? 15 31.203 2.338 1 90 97 ALA A O 1
ATOM 732 N N . PRO A 1 98 ? 13.547 29.516 2.396 1 87.62 98 PRO A N 1
ATOM 733 C CA . PRO A 1 98 ? 13.719 29.359 0.949 1 87.62 98 PRO A CA 1
ATOM 734 C C . PRO A 1 98 ? 12.781 30.266 0.145 1 87.62 98 PRO A C 1
ATOM 736 O O . PRO A 1 98 ? 12.719 30.156 -1.083 1 87.62 98 PRO A O 1
ATOM 739 N N . ASN A 1 99 ? 12.039 31.078 0.75 1 93.31 99 ASN A N 1
ATOM 740 C CA . ASN A 1 99 ? 11.023 31.906 0.107 1 93.31 99 ASN A CA 1
ATOM 741 C C . ASN A 1 99 ? 11.195 33.375 0.457 1 93.31 99 ASN A C 1
ATOM 743 O O . ASN A 1 99 ? 10.336 33.969 1.106 1 93.31 99 ASN A O 1
ATOM 747 N N . ARG A 1 100 ? 12.203 33.969 -0.11 1 94.81 100 ARG A N 1
ATOM 748 C CA . ARG A 1 100 ? 12.547 35.344 0.201 1 94.81 100 ARG A CA 1
ATOM 749 C C . ARG A 1 100 ? 11.414 36.281 -0.199 1 94.81 100 ARG A C 1
ATOM 751 O O . ARG A 1 100 ? 11.078 37.219 0.549 1 94.81 100 ARG A O 1
ATOM 758 N N . PRO A 1 101 ? 10.805 36.062 -1.363 1 96.88 101 PRO A N 1
ATOM 759 C CA . PRO A 1 101 ? 9.711 36.969 -1.733 1 96.88 101 PRO A CA 1
ATOM 760 C C . PRO A 1 101 ? 8.602 37 -0.688 1 96.88 101 PRO A C 1
ATOM 762 O O . PRO A 1 101 ? 8.094 38.094 -0.367 1 96.88 101 PRO A O 1
ATOM 765 N N . LEU A 1 102 ? 8.25 35.906 -0.157 1 97.44 102 LEU A N 1
ATOM 766 C CA . LEU A 1 102 ? 7.223 35.875 0.875 1 97.44 102 LEU A CA 1
ATOM 767 C C . LEU A 1 102 ? 7.715 36.562 2.148 1 97.44 102 LEU A C 1
ATOM 769 O O . LEU A 1 102 ? 6.969 37.312 2.787 1 97.44 102 LEU A O 1
ATOM 773 N N . ALA A 1 103 ? 8.93 36.281 2.518 1 97.5 103 ALA A N 1
ATOM 774 C CA . ALA A 1 103 ? 9.508 36.906 3.707 1 97.5 103 ALA A CA 1
ATOM 775 C C . ALA A 1 103 ? 9.469 38.438 3.6 1 97.5 103 ALA A C 1
ATOM 777 O O . ALA A 1 103 ? 9.023 39.125 4.523 1 97.5 103 ALA A O 1
ATOM 778 N N . GLU A 1 104 ? 9.891 38.906 2.506 1 97.12 104 GLU A N 1
ATOM 779 C CA . GLU A 1 104 ? 9.945 40.344 2.285 1 97.12 104 GLU A CA 1
ATOM 780 C C . GLU A 1 104 ? 8.547 40.938 2.277 1 97.12 104 GLU A C 1
ATOM 782 O O . GLU A 1 104 ? 8.336 42.062 2.789 1 97.12 104 GLU A O 1
ATOM 787 N N . LEU A 1 105 ? 7.645 40.219 1.678 1 97.25 105 LEU A N 1
ATOM 788 C CA . LEU A 1 105 ? 6.266 40.688 1.66 1 97.25 105 LEU A CA 1
ATOM 789 C C . LEU A 1 105 ? 5.715 40.812 3.076 1 97.25 105 LEU A C 1
ATOM 791 O O . LEU A 1 105 ? 5.055 41.812 3.404 1 97.25 105 LEU A O 1
ATOM 795 N N . LEU A 1 106 ? 5.91 39.812 3.92 1 98.06 106 LEU A N 1
ATOM 796 C CA . LEU A 1 106 ? 5.43 39.844 5.297 1 98.06 106 LEU A CA 1
ATOM 797 C C . LEU A 1 106 ? 6.043 41 6.07 1 98.06 106 LEU A C 1
ATOM 799 O O . LEU A 1 106 ? 5.367 41.656 6.875 1 98.06 106 LEU A O 1
ATOM 803 N N . LEU A 1 107 ? 7.309 41.312 5.82 1 97.31 107 LEU A N 1
ATOM 804 C CA . LEU A 1 107 ? 7.992 42.406 6.469 1 97.31 107 LEU A CA 1
ATOM 805 C C . LEU A 1 107 ? 7.414 43.75 6.008 1 97.31 107 LEU A C 1
ATOM 807 O O . LEU A 1 107 ? 7.113 44.625 6.828 1 97.31 107 LEU A O 1
ATOM 811 N N . GLU A 1 108 ? 7.297 43.844 4.723 1 96.75 108 GLU A N 1
ATOM 812 C CA . GLU A 1 108 ? 6.781 45.062 4.137 1 96.75 108 GLU A CA 1
ATOM 813 C C . GLU A 1 108 ? 5.391 45.406 4.668 1 96.75 108 GLU A C 1
ATOM 815 O O . GLU A 1 108 ? 5.09 46.562 4.957 1 96.75 108 GLU A O 1
ATOM 820 N N . ARG A 1 109 ? 4.602 44.375 4.809 1 96.12 109 ARG A N 1
ATOM 821 C CA . ARG A 1 109 ? 3.213 44.594 5.207 1 96.12 109 ARG A CA 1
ATOM 822 C C . ARG A 1 109 ? 3.07 44.562 6.727 1 96.12 109 ARG A C 1
ATOM 824 O O . ARG A 1 109 ? 1.987 44.812 7.258 1 96.12 109 ARG A O 1
ATOM 831 N N . GLY A 1 110 ? 4.109 44.25 7.41 1 96.38 110 GLY A N 1
ATOM 832 C CA . GLY A 1 110 ? 4.074 44.188 8.859 1 96.38 110 GLY A CA 1
ATOM 833 C C . GLY A 1 110 ? 3.215 43.062 9.383 1 96.38 110 GLY A C 1
ATOM 834 O O . GLY A 1 110 ? 2.549 43.188 10.414 1 96.38 110 GLY A O 1
ATOM 835 N N . VAL A 1 111 ? 3.082 41.969 8.648 1 97.88 111 VAL A N 1
ATOM 836 C CA . VAL A 1 111 ? 2.312 40.812 9.055 1 97.88 111 VAL A CA 1
ATOM 837 C C . VAL A 1 111 ? 3.117 40 10.062 1 97.88 111 VAL A C 1
ATOM 839 O O . VAL A 1 111 ? 4.316 39.781 9.883 1 97.88 111 VAL A O 1
ATOM 842 N N . THR A 1 112 ? 2.473 39.656 11.172 1 98.19 112 THR A N 1
ATOM 843 C CA . THR A 1 112 ? 3.078 38.75 12.156 1 98.19 112 THR A CA 1
ATOM 844 C C . THR A 1 112 ? 3.066 37.312 11.672 1 98.19 112 THR A C 1
ATOM 846 O O . THR A 1 112 ? 2 36.719 11.469 1 98.19 112 THR A O 1
ATOM 849 N N . GLY A 1 113 ? 4.25 36.781 11.414 1 98.5 113 GLY A N 1
ATOM 850 C CA . GLY A 1 113 ? 4.359 35.406 10.938 1 98.5 113 GLY A CA 1
ATOM 851 C C . GLY A 1 113 ? 4.797 34.438 12.016 1 98.5 113 GLY A C 1
ATOM 852 O O . GLY A 1 113 ? 5.898 34.562 12.555 1 98.5 113 GLY A O 1
ATOM 853 N N . ILE A 1 114 ? 3.922 33.5 12.391 1 98.44 114 ILE A N 1
ATOM 854 C CA . ILE A 1 114 ? 4.199 32.469 13.383 1 98.44 114 ILE A CA 1
ATOM 855 C C . ILE A 1 114 ? 4.281 31.109 12.695 1 98.44 114 ILE A C 1
ATOM 857 O O . ILE A 1 114 ? 3.289 30.625 12.148 1 98.44 114 ILE A O 1
ATOM 861 N N . GLY A 1 115 ? 5.406 30.469 12.805 1 97.75 115 GLY A N 1
ATOM 862 C CA . GLY A 1 115 ? 5.641 29.25 12.047 1 97.75 115 GLY A CA 1
ATOM 863 C C . GLY A 1 115 ? 5.348 28 12.836 1 97.75 115 GLY A C 1
ATOM 864 O O . GLY A 1 115 ? 5.789 27.859 13.977 1 97.75 115 GLY A O 1
ATOM 865 N N . TYR A 1 116 ? 4.613 27.031 12.109 1 97.25 116 TYR A N 1
ATOM 866 C CA . TYR A 1 116 ? 4.445 25.703 12.703 1 97.25 116 TYR A CA 1
ATOM 867 C C . TYR A 1 116 ? 5.793 25.031 12.906 1 97.25 116 TYR A C 1
ATOM 869 O O . TYR A 1 116 ? 6.059 24.453 13.969 1 97.25 116 TYR A O 1
ATOM 877 N N . GLU A 1 117 ? 6.68 25.125 11.875 1 91.5 117 GLU A N 1
ATOM 878 C CA . GLU A 1 117 ? 7.918 24.359 11.789 1 91.5 117 GLU A CA 1
ATOM 879 C C . GLU A 1 117 ? 8.977 24.906 12.742 1 91.5 117 GLU A C 1
ATOM 881 O O . GLU A 1 117 ? 9.984 24.234 13.008 1 91.5 117 GLU A O 1
ATOM 886 N N . THR A 1 118 ? 8.727 26.141 13.305 1 93.06 118 THR A N 1
ATOM 887 C CA . THR A 1 118 ? 9.695 26.75 14.203 1 93.06 118 THR A CA 1
ATOM 888 C C . THR A 1 118 ? 9.188 26.734 15.641 1 93.06 118 THR A C 1
ATOM 890 O O . THR A 1 118 ? 9.875 27.188 16.562 1 93.06 118 THR A O 1
ATOM 893 N N . PHE A 1 119 ? 7.973 26.234 15.836 1 96.06 119 PHE A N 1
ATOM 894 C CA . PHE A 1 119 ? 7.449 26.062 17.188 1 96.06 119 PHE A CA 1
ATOM 895 C C . PHE A 1 119 ? 8.18 24.938 17.906 1 96.06 119 PHE A C 1
ATOM 897 O O . PHE A 1 119 ? 7.996 23.766 17.594 1 96.06 119 PHE A O 1
ATOM 904 N N . GLU A 1 120 ? 8.984 25.297 18.875 1 93.69 120 GLU A N 1
ATOM 905 C CA . GLU A 1 120 ? 9.797 24.328 19.625 1 93.69 120 GLU A CA 1
ATOM 906 C C . GLU A 1 120 ? 9.414 24.297 21.094 1 93.69 120 GLU A C 1
ATOM 908 O O . GLU A 1 120 ? 9.18 25.344 21.703 1 93.69 120 GLU A O 1
ATOM 913 N N . LYS A 1 121 ? 9.242 23.188 21.609 1 93.06 121 LYS A N 1
ATOM 914 C CA . LYS A 1 121 ? 8.961 22.984 23.031 1 93.06 121 LYS A CA 1
ATOM 915 C C . LYS A 1 121 ? 9.727 21.781 23.562 1 93.06 121 LYS A C 1
ATOM 917 O O . LYS A 1 121 ? 9.547 20.656 23.078 1 93.06 121 LYS A O 1
ATOM 922 N N . GLY A 1 122 ? 10.617 22 24.531 1 89.62 122 GLY A N 1
ATOM 923 C CA . GLY A 1 122 ? 11.375 20.922 25.141 1 89.62 122 GLY A CA 1
ATOM 924 C C . GLY A 1 122 ? 12.289 20.219 24.156 1 89.62 122 GLY A C 1
ATOM 925 O O . GLY A 1 122 ? 12.43 18.984 24.188 1 89.62 122 GLY A O 1
ATOM 926 N N . GLY A 1 123 ? 12.711 20.922 23.172 1 85.31 123 GLY A N 1
ATOM 927 C CA . GLY A 1 123 ? 13.648 20.359 22.203 1 85.31 123 GLY A CA 1
ATOM 928 C C . GLY A 1 123 ? 12.961 19.609 21.078 1 85.31 123 GLY A C 1
ATOM 929 O O . GLY A 1 123 ? 13.617 19.016 20.219 1 85.31 123 GLY A O 1
ATOM 930 N N . THR A 1 124 ? 11.695 19.641 21.062 1 88.25 124 THR A N 1
ATOM 931 C CA . THR A 1 124 ? 10.93 18.984 20.016 1 88.25 124 THR A CA 1
ATOM 932 C C . THR A 1 124 ? 10.18 20 19.172 1 88.25 124 THR A C 1
ATOM 934 O O . THR A 1 124 ? 10.195 21.203 19.469 1 88.25 124 THR A O 1
ATOM 937 N N . LEU A 1 125 ? 9.641 19.531 18.078 1 91.62 125 LEU A N 1
ATOM 938 C CA . LEU A 1 125 ? 8.812 20.344 17.188 1 91.62 125 LEU A CA 1
ATOM 939 C C . LEU A 1 125 ? 7.391 19.797 17.141 1 91.62 125 LEU A C 1
ATOM 941 O O . LEU A 1 125 ? 7.016 19.109 16.188 1 91.62 125 LEU A O 1
ATOM 945 N N . PRO A 1 126 ? 6.621 20.219 18.062 1 94.94 126 PRO A N 1
ATOM 946 C CA . PRO A 1 126 ? 5.32 19.578 18.281 1 94.94 126 PRO A CA 1
ATOM 947 C C . PRO A 1 126 ? 4.367 19.797 17.109 1 94.94 126 PRO A C 1
ATOM 949 O O . PRO A 1 126 ? 3.484 18.969 16.859 1 94.94 126 PRO A O 1
ATOM 952 N N . LEU A 1 127 ? 4.492 20.859 16.406 1 96.25 127 LEU A N 1
ATOM 953 C CA . LEU A 1 127 ? 3.549 21.156 15.336 1 96.25 127 LEU A CA 1
ATOM 954 C C . LEU A 1 127 ? 4.023 20.547 14.016 1 96.25 127 LEU A C 1
ATOM 956 O O . LEU A 1 127 ? 3.26 20.484 13.055 1 96.25 127 LEU A O 1
ATOM 960 N N . LEU A 1 128 ? 5.238 20.031 14.016 1 92.44 128 LEU A N 1
ATOM 961 C CA . LEU A 1 128 ? 5.754 19.312 12.859 1 92.44 128 LEU A CA 1
ATOM 962 C C . LEU A 1 128 ? 5.566 17.797 13.031 1 92.44 128 LEU A C 1
ATOM 964 O O . LEU A 1 128 ? 5.43 17.078 12.047 1 92.44 128 LEU A O 1
ATOM 968 N N . ALA A 1 129 ? 5.527 17.312 14.234 1 93.69 129 ALA A N 1
ATOM 969 C CA . ALA A 1 129 ? 5.516 15.898 14.594 1 93.69 129 ALA A CA 1
ATOM 970 C C . ALA A 1 129 ? 4.352 15.172 13.93 1 93.69 129 ALA A C 1
ATOM 972 O O . ALA A 1 129 ? 4.523 14.078 13.375 1 93.69 129 ALA A O 1
ATOM 973 N N . PRO A 1 130 ? 3.162 15.773 13.891 1 96.38 130 PRO A N 1
ATOM 974 C CA . PRO A 1 130 ? 2.043 15.062 13.258 1 96.38 130 PRO A CA 1
ATOM 975 C C . PRO A 1 130 ? 2.285 14.766 11.781 1 96.38 130 PRO A C 1
ATOM 977 O O . PRO A 1 130 ? 1.943 13.688 11.297 1 96.38 130 PRO A O 1
ATOM 980 N N . MET A 1 131 ? 2.875 15.68 11.086 1 96.12 131 MET A N 1
ATOM 981 C CA . MET A 1 131 ? 3.174 15.477 9.672 1 96.12 131 MET A CA 1
ATOM 982 C C . MET A 1 131 ? 4.238 14.398 9.492 1 96.12 131 MET A C 1
ATOM 984 O O . MET A 1 131 ? 4.156 13.586 8.57 1 96.12 131 MET A O 1
ATOM 988 N N . SER A 1 132 ? 5.184 14.359 10.422 1 95.38 132 SER A N 1
ATOM 989 C CA . SER A 1 132 ? 6.23 13.344 10.398 1 95.38 132 SER A CA 1
ATOM 990 C C . SER A 1 132 ? 5.656 11.953 10.648 1 95.38 132 SER A C 1
ATOM 992 O O . SER A 1 132 ? 6.066 10.977 10.008 1 95.38 132 SER A O 1
ATOM 994 N N . GLU A 1 133 ? 4.723 11.914 11.562 1 96.88 133 GLU A N 1
ATOM 995 C CA . GLU A 1 133 ? 4.07 10.641 11.867 1 96.88 133 GLU A CA 1
ATOM 996 C C . GLU A 1 133 ? 3.332 10.102 10.648 1 96.88 133 GLU A C 1
ATOM 998 O O . GLU A 1 133 ? 3.461 8.922 10.312 1 96.88 133 GLU A O 1
ATOM 1003 N N . VAL A 1 134 ? 2.576 10.984 10.016 1 98.31 134 VAL A N 1
ATOM 1004 C CA . VAL A 1 134 ? 1.818 10.594 8.828 1 98.31 134 VAL A CA 1
ATOM 1005 C C . VAL A 1 134 ? 2.775 10.133 7.734 1 98.31 134 VAL A C 1
ATOM 1007 O O . VAL A 1 134 ? 2.586 9.062 7.145 1 98.31 134 VAL A O 1
ATOM 1010 N N . ALA A 1 135 ? 3.805 10.891 7.5 1 98 135 ALA A N 1
ATOM 1011 C CA . ALA A 1 135 ? 4.773 10.57 6.453 1 98 135 ALA A CA 1
ATOM 1012 C C . ALA A 1 135 ? 5.465 9.234 6.738 1 98 135 ALA A C 1
ATOM 1014 O O . ALA A 1 135 ? 5.645 8.414 5.836 1 98 135 ALA A O 1
ATOM 1015 N N . GLY A 1 136 ? 5.879 9.023 7.93 1 98.25 136 GLY A N 1
ATOM 1016 C CA . GLY A 1 136 ? 6.539 7.785 8.32 1 98.25 136 GLY A CA 1
ATOM 1017 C C . GLY A 1 136 ? 5.68 6.555 8.109 1 98.25 136 GLY A C 1
ATOM 1018 O O . GLY A 1 136 ? 6.148 5.547 7.586 1 98.25 136 GLY A O 1
ATOM 1019 N N . ARG A 1 137 ? 4.449 6.66 8.477 1 98.56 137 ARG A N 1
ATOM 1020 C CA . ARG A 1 137 ? 3.547 5.516 8.398 1 98.56 137 ARG A CA 1
ATOM 1021 C C . ARG A 1 137 ? 3.074 5.293 6.965 1 98.56 137 ARG A C 1
ATOM 1023 O O . ARG A 1 137 ? 2.762 4.164 6.574 1 98.56 137 ARG A O 1
ATOM 1030 N N . MET A 1 138 ? 3.062 6.355 6.18 1 98.5 138 MET A N 1
ATOM 1031 C CA . MET A 1 138 ? 2.682 6.293 4.77 1 98.5 138 MET A CA 1
ATOM 1032 C C . MET A 1 138 ? 3.795 5.672 3.934 1 98.5 138 MET A C 1
ATOM 1034 O O . MET A 1 138 ? 3.525 5.012 2.928 1 98.5 138 MET A O 1
ATOM 1038 N N . ALA A 1 139 ? 5.016 5.805 4.359 1 98.75 139 ALA A N 1
ATOM 1039 C CA . ALA A 1 139 ? 6.184 5.453 3.555 1 98.75 139 ALA A CA 1
ATOM 1040 C C . ALA A 1 139 ? 6.172 3.971 3.193 1 98.75 139 ALA A C 1
ATOM 1042 O O . ALA A 1 139 ? 6.285 3.611 2.02 1 98.75 139 ALA A O 1
ATOM 1043 N N . PRO A 1 140 ? 5.953 3.041 4.199 1 98.75 140 PRO A N 1
ATOM 1044 C CA . PRO A 1 140 ? 5.93 1.624 3.832 1 98.75 140 PRO A CA 1
ATOM 1045 C C . PRO A 1 140 ? 4.762 1.271 2.914 1 98.75 140 PRO A C 1
ATOM 1047 O O . PRO A 1 140 ? 4.863 0.34 2.109 1 98.75 140 PRO A O 1
ATOM 1050 N N . LEU A 1 141 ? 3.633 2.004 3.002 1 98.56 141 LEU A N 1
ATOM 1051 C CA . LEU A 1 141 ? 2.469 1.745 2.162 1 98.56 141 LEU A CA 1
ATOM 1052 C C . LEU A 1 141 ? 2.768 2.072 0.703 1 98.56 141 LEU A C 1
ATOM 1054 O O . LEU A 1 141 ? 2.555 1.239 -0.181 1 98.56 141 LEU A O 1
ATOM 1058 N N . VAL A 1 142 ? 3.352 3.256 0.452 1 98.69 142 VAL A N 1
ATOM 1059 C CA . VAL A 1 142 ? 3.635 3.65 -0.923 1 98.69 142 VAL A CA 1
ATOM 1060 C C . VAL A 1 142 ? 4.828 2.857 -1.455 1 98.69 142 VAL A C 1
ATOM 1062 O O . VAL A 1 142 ? 4.859 2.488 -2.631 1 98.69 142 VAL A O 1
ATOM 1065 N N . GLY A 1 143 ? 5.797 2.625 -0.581 1 98.81 143 GLY A N 1
ATOM 1066 C CA . GLY A 1 143 ? 6.926 1.797 -0.985 1 98.81 143 GLY A CA 1
ATOM 1067 C C . GLY A 1 143 ? 6.52 0.39 -1.382 1 98.81 143 GLY A C 1
ATOM 1068 O O . GLY A 1 143 ? 6.945 -0.114 -2.424 1 98.81 143 GLY A O 1
ATOM 1069 N N . GLY A 1 144 ? 5.695 -0.245 -0.492 1 98.75 144 GLY A N 1
ATOM 1070 C CA . GLY A 1 144 ? 5.203 -1.583 -0.777 1 98.75 144 GLY A CA 1
ATOM 1071 C C . GLY A 1 144 ? 4.414 -1.667 -2.07 1 98.75 144 GLY A C 1
ATOM 1072 O O . GLY A 1 144 ? 4.527 -2.646 -2.811 1 98.75 144 GLY A O 1
ATOM 1073 N N . TYR A 1 145 ? 3.594 -0.652 -2.316 1 98.75 145 TYR A N 1
ATOM 1074 C CA . TYR A 1 145 ? 2.828 -0.584 -3.555 1 98.75 145 TYR A CA 1
ATOM 1075 C C . TYR A 1 145 ? 3.752 -0.556 -4.766 1 98.75 145 TYR A C 1
ATOM 1077 O O . TYR A 1 145 ? 3.51 -1.252 -5.754 1 98.75 145 TYR A O 1
ATOM 1085 N N . HIS A 1 146 ? 4.836 0.138 -4.703 1 98.75 146 HIS A N 1
ATOM 1086 C CA . HIS A 1 146 ? 5.715 0.344 -5.848 1 98.75 146 HIS A CA 1
ATOM 1087 C C . HIS A 1 146 ? 6.707 -0.806 -5.996 1 98.75 146 HIS A C 1
ATOM 1089 O O . HIS A 1 146 ? 7.52 -0.816 -6.922 1 98.75 146 HIS A O 1
ATOM 1095 N N . LEU A 1 147 ? 6.621 -1.783 -5.102 1 98.75 147 LEU A N 1
ATOM 1096 C CA . LEU A 1 147 ? 7.391 -3.008 -5.301 1 98.75 147 LEU A CA 1
ATOM 1097 C C . LEU A 1 147 ? 6.754 -3.877 -6.383 1 98.75 147 LEU A C 1
ATOM 1099 O O . LEU A 1 147 ? 7.363 -4.848 -6.844 1 98.75 147 LEU A O 1
ATOM 1103 N N . GLN A 1 148 ? 5.539 -3.561 -6.793 1 98.38 148 GLN A N 1
ATOM 1104 C CA . GLN A 1 148 ? 4.879 -4.293 -7.871 1 98.38 148 GLN A CA 1
ATOM 1105 C C . GLN A 1 148 ? 5.742 -4.312 -9.133 1 98.38 148 GLN A C 1
ATOM 1107 O O . GLN A 1 148 ? 6.305 -3.287 -9.523 1 98.38 148 GLN A O 1
ATOM 1112 N N . ARG A 1 149 ? 5.766 -5.41 -9.766 1 97.88 149 ARG A N 1
ATOM 1113 C CA . ARG A 1 149 ? 6.621 -5.586 -10.93 1 97.88 149 ARG A CA 1
ATOM 1114 C C . ARG A 1 149 ? 6.148 -4.715 -12.094 1 97.88 149 ARG A C 1
ATOM 1116 O O . ARG A 1 149 ? 6.965 -4.184 -12.852 1 97.88 149 ARG A O 1
ATOM 1123 N N . VAL A 1 150 ? 4.855 -4.578 -12.258 1 95.44 150 VAL A N 1
ATOM 1124 C CA . VAL A 1 150 ? 4.281 -3.816 -13.359 1 95.44 150 VAL A CA 1
ATOM 1125 C C . VAL A 1 150 ? 4.695 -2.352 -13.25 1 95.44 150 VAL A C 1
ATOM 1127 O O . VAL A 1 150 ? 4.648 -1.609 -14.234 1 95.44 150 VAL A O 1
ATOM 1130 N N . LEU A 1 151 ? 5.16 -1.939 -12.07 1 96.75 151 LEU A N 1
ATOM 1131 C CA . LEU A 1 151 ? 5.605 -0.571 -11.828 1 96.75 151 LEU A CA 1
ATOM 1132 C C . LEU A 1 151 ? 7.125 -0.487 -11.812 1 96.75 151 LEU A C 1
ATOM 1134 O O . LEU A 1 151 ? 7.691 0.553 -11.469 1 96.75 151 LEU A O 1
ATOM 1138 N N . GLY A 1 152 ? 7.793 -1.586 -12.125 1 96.94 152 GLY A N 1
ATOM 1139 C CA . GLY A 1 152 ? 9.25 -1.626 -12.172 1 96.94 152 GLY A CA 1
ATOM 1140 C C . GLY A 1 152 ? 9.867 -2.16 -10.898 1 96.94 152 GLY A C 1
ATOM 1141 O O . GLY A 1 152 ? 11.094 -2.195 -10.758 1 96.94 152 GLY A O 1
ATOM 1142 N N . GLY A 1 153 ? 9.07 -2.598 -9.969 1 98.25 153 GLY A N 1
ATOM 1143 C CA . GLY A 1 153 ? 9.555 -3.047 -8.672 1 98.25 153 GLY A CA 1
ATOM 1144 C C . GLY A 1 153 ? 10.117 -4.457 -8.703 1 98.25 153 GLY A C 1
ATOM 1145 O O . GLY A 1 153 ? 10.117 -5.109 -9.75 1 98.25 153 GLY A O 1
ATOM 1146 N N . THR A 1 154 ? 10.547 -4.906 -7.531 1 98 154 THR A N 1
ATOM 1147 C CA . THR A 1 154 ? 11.188 -6.215 -7.406 1 98 154 THR A CA 1
ATOM 1148 C C . THR A 1 154 ? 10.164 -7.332 -7.59 1 98 154 THR A C 1
ATOM 1150 O O . THR A 1 154 ? 10.531 -8.477 -7.844 1 98 154 THR A O 1
ATOM 1153 N N . GLY A 1 155 ? 8.875 -7.004 -7.352 1 98.38 155 GLY A N 1
ATOM 1154 C CA . GLY A 1 155 ? 7.844 -8.031 -7.43 1 98.38 155 GLY A CA 1
ATOM 1155 C C . GLY A 1 155 ? 7.715 -8.844 -6.152 1 98.38 155 GLY A C 1
ATOM 1156 O O . GLY A 1 155 ? 7.109 -9.914 -6.152 1 98.38 155 GLY A O 1
ATOM 1157 N N . VAL A 1 156 ? 8.297 -8.375 -5.102 1 98.69 156 VAL A N 1
ATOM 1158 C CA . VAL A 1 156 ? 8.195 -9.047 -3.811 1 98.69 156 VAL A CA 1
ATOM 1159 C C . VAL A 1 156 ? 7.008 -8.492 -3.029 1 98.69 156 VAL A C 1
ATOM 1161 O O . VAL A 1 156 ? 6.855 -7.277 -2.898 1 98.69 156 VAL A O 1
ATOM 1164 N N . LEU A 1 157 ? 6.113 -9.359 -2.607 1 98.81 157 LEU A N 1
ATOM 1165 C CA . LEU A 1 157 ? 5.016 -8.938 -1.739 1 98.81 157 LEU A CA 1
ATOM 1166 C C . LEU A 1 157 ? 5.535 -8.555 -0.357 1 98.81 157 LEU A C 1
ATOM 1168 O O . LEU A 1 157 ? 6.23 -9.336 0.289 1 98.81 157 LEU A O 1
ATOM 1172 N N . PRO A 1 158 ? 5.234 -7.371 0.124 1 98.69 158 PRO A N 1
ATOM 1173 C CA . PRO A 1 158 ? 5.789 -6.902 1.396 1 98.69 158 PRO A CA 1
ATOM 1174 C C . PRO A 1 158 ? 5.59 -7.906 2.531 1 98.69 158 PRO A C 1
ATOM 1176 O O . PRO A 1 158 ? 6.523 -8.164 3.297 1 98.69 158 PRO A O 1
ATOM 1179 N N . SER A 1 159 ? 4.469 -8.531 2.641 1 98 159 SER A N 1
ATOM 1180 C CA . SER A 1 159 ? 4.121 -9.383 3.773 1 98 159 SER A CA 1
ATOM 1181 C C . SER A 1 159 ? 4.652 -10.797 3.58 1 98 159 SER A C 1
ATOM 1183 O O . SER A 1 159 ? 4.609 -11.617 4.504 1 98 159 SER A O 1
ATOM 1185 N N . GLY A 1 160 ? 5.09 -11.125 2.326 1 97.81 160 GLY A N 1
ATOM 1186 C CA . GLY A 1 160 ? 5.309 -12.539 2.039 1 97.81 160 GLY A CA 1
ATOM 1187 C C . GLY A 1 160 ? 4.062 -13.383 2.213 1 97.81 160 GLY A C 1
ATOM 1188 O O . GLY A 1 160 ? 2.955 -12.852 2.301 1 97.81 160 GLY A O 1
ATOM 1189 N N . VAL A 1 161 ? 4.188 -14.648 2.051 1 97.38 161 VAL A N 1
ATOM 1190 C CA . VAL A 1 161 ? 3.184 -15.664 2.354 1 97.38 161 VAL A CA 1
ATOM 1191 C C . VAL A 1 161 ? 3.85 -16.859 3.02 1 97.38 161 VAL A C 1
ATOM 1193 O O . VAL A 1 161 ? 5.078 -16.953 3.062 1 97.38 161 VAL A O 1
ATOM 1196 N N . PRO A 1 162 ? 3.082 -17.703 3.643 1 93.44 162 PRO A N 1
ATOM 1197 C CA . PRO A 1 162 ? 3.721 -18.859 4.285 1 93.44 162 PRO A CA 1
ATOM 1198 C C . PRO A 1 162 ? 4.648 -19.625 3.34 1 93.44 162 PRO A C 1
ATOM 1200 O O . PRO A 1 162 ? 4.254 -19.953 2.221 1 93.44 162 PRO A O 1
ATOM 1203 N N . GLY A 1 163 ? 5.859 -19.797 3.762 1 95.5 163 GLY A N 1
ATOM 1204 C CA . GLY A 1 163 ? 6.832 -20.547 2.979 1 95.5 163 GLY A CA 1
ATOM 1205 C C . GLY A 1 163 ? 7.648 -19.656 2.051 1 95.5 163 GLY A C 1
ATOM 1206 O O . GLY A 1 163 ? 8.594 -20.125 1.412 1 95.5 163 GLY A O 1
ATOM 1207 N N . VAL A 1 164 ? 7.254 -18.438 1.87 1 97.94 164 VAL A N 1
ATOM 1208 C CA . VAL A 1 164 ? 7.961 -17.484 1.019 1 97.94 164 VAL A CA 1
ATOM 1209 C C . VAL A 1 164 ? 8.297 -16.234 1.816 1 97.94 164 VAL A C 1
ATOM 1211 O O . VAL A 1 164 ? 7.414 -15.625 2.426 1 97.94 164 VAL A O 1
ATOM 1214 N N . PRO A 1 165 ? 9.555 -15.836 1.805 1 96.69 165 PRO A N 1
ATOM 1215 C CA . PRO A 1 165 ? 9.969 -14.719 2.658 1 96.69 165 PRO A CA 1
ATOM 1216 C C . PRO A 1 165 ? 9.297 -13.398 2.279 1 96.69 165 PRO A C 1
ATOM 1218 O O . PRO A 1 165 ? 8.969 -13.18 1.11 1 96.69 165 PRO A O 1
ATOM 1221 N N . ALA A 1 166 ? 9.125 -12.547 3.299 1 98.38 166 ALA A N 1
ATOM 1222 C CA . ALA A 1 166 ? 8.625 -11.188 3.129 1 98.38 166 ALA A CA 1
ATOM 1223 C C . ALA A 1 166 ? 9.703 -10.273 2.566 1 98.38 166 ALA A C 1
ATOM 1225 O O . ALA A 1 166 ? 10.867 -10.664 2.461 1 98.38 166 ALA A O 1
ATOM 1226 N N . ALA A 1 167 ? 9.297 -9.102 2.141 1 98.75 167 ALA A N 1
ATOM 1227 C CA . ALA A 1 167 ? 10.25 -8.094 1.699 1 98.75 167 ALA A CA 1
ATOM 1228 C C . ALA A 1 167 ? 11.109 -7.602 2.863 1 98.75 167 ALA A C 1
ATOM 1230 O O . ALA A 1 167 ? 10.695 -7.676 4.023 1 98.75 167 ALA A O 1
ATOM 1231 N N . ARG A 1 168 ? 12.281 -7.191 2.549 1 98.75 168 ARG A N 1
ATOM 1232 C CA . ARG A 1 168 ? 13.188 -6.617 3.535 1 98.75 168 ARG A CA 1
ATOM 1233 C C . ARG A 1 168 ? 13.156 -5.094 3.479 1 98.75 168 ARG A C 1
ATOM 1235 O O . ARG A 1 168 ? 13.391 -4.5 2.424 1 98.75 168 ARG A O 1
ATOM 1242 N N . ALA A 1 169 ? 12.883 -4.461 4.605 1 98.88 169 ALA A N 1
ATOM 1243 C CA . ALA A 1 169 ? 12.836 -3.006 4.711 1 98.88 169 ALA A CA 1
ATOM 1244 C C . ALA A 1 169 ? 13.992 -2.479 5.551 1 98.88 169 ALA A C 1
ATOM 1246 O O . ALA A 1 169 ? 14.297 -3.025 6.613 1 98.88 169 ALA A O 1
ATOM 1247 N N . LEU A 1 170 ? 14.656 -1.486 5.016 1 98.88 170 LEU A N 1
ATOM 1248 C CA . LEU A 1 170 ? 15.703 -0.755 5.727 1 98.88 170 LEU A CA 1
ATOM 1249 C C . LEU A 1 170 ? 15.266 0.678 6.008 1 98.88 170 LEU A C 1
ATOM 1251 O O . LEU A 1 170 ? 14.961 1.435 5.082 1 98.88 170 LEU A O 1
ATOM 1255 N N . ILE A 1 171 ? 15.188 1.004 7.25 1 98.88 171 ILE A N 1
ATOM 1256 C CA . ILE A 1 171 ? 14.812 2.35 7.668 1 98.88 171 ILE A CA 1
ATOM 1257 C C . ILE A 1 171 ? 16.047 3.1 8.164 1 98.88 171 ILE A C 1
ATOM 1259 O O . ILE A 1 171 ? 16.75 2.629 9.062 1 98.88 171 ILE A O 1
ATOM 1263 N N . LEU A 1 172 ? 16.297 4.223 7.539 1 98.38 172 LEU A N 1
ATOM 1264 C CA . LEU A 1 172 ? 17.438 5.066 7.93 1 98.38 172 LEU A CA 1
ATOM 1265 C C . LEU A 1 172 ? 16.969 6.227 8.797 1 98.38 172 LEU A C 1
ATOM 1267 O O . LEU A 1 172 ? 16.438 7.223 8.289 1 98.38 172 LEU A O 1
ATOM 1271 N N . GLY A 1 173 ? 17.219 6.094 10.109 1 96.88 173 GLY A N 1
ATOM 1272 C CA . GLY A 1 173 ? 16.719 7.035 11.102 1 96.88 173 GLY A CA 1
ATOM 1273 C C . GLY A 1 173 ? 15.695 6.426 12.047 1 96.88 173 GLY A C 1
ATOM 1274 O O . GLY A 1 173 ? 14.828 5.664 11.617 1 96.88 173 GLY A O 1
ATOM 1275 N N . ALA A 1 174 ? 15.82 6.773 13.336 1 96.44 174 ALA A N 1
ATOM 1276 C CA . ALA A 1 174 ? 14.93 6.188 14.336 1 96.44 174 ALA A CA 1
ATOM 1277 C C . ALA A 1 174 ? 14.133 7.27 15.062 1 96.44 174 ALA A C 1
ATOM 1279 O O . ALA A 1 174 ? 13.742 7.094 16.219 1 96.44 174 ALA A O 1
ATOM 1280 N N . GLY A 1 175 ? 13.93 8.414 14.438 1 93.5 175 GLY A N 1
ATOM 1281 C CA . GLY A 1 175 ? 13.07 9.453 14.969 1 93.5 175 GLY A CA 1
ATOM 1282 C C . GLY A 1 175 ? 11.594 9.18 14.742 1 93.5 175 GLY A C 1
ATOM 1283 O O . GLY A 1 175 ? 11.18 8.023 14.656 1 93.5 175 GLY A O 1
ATOM 1284 N N . VAL A 1 176 ? 10.805 10.258 14.68 1 94 176 VAL A N 1
ATOM 1285 C CA . VAL A 1 176 ? 9.352 10.148 14.547 1 94 176 VAL A CA 1
ATOM 1286 C C . VAL A 1 176 ? 9.008 9.445 13.234 1 94 176 VAL A C 1
ATOM 1288 O O . VAL A 1 176 ? 8.234 8.477 13.227 1 94 176 VAL A O 1
ATOM 1291 N N . VAL A 1 177 ? 9.625 9.898 12.117 1 96.44 177 VAL A N 1
ATOM 1292 C CA . VAL A 1 177 ? 9.367 9.312 10.805 1 96.44 177 VAL A CA 1
ATOM 1293 C C . VAL A 1 177 ? 9.797 7.848 10.789 1 96.44 177 VAL A C 1
ATOM 1295 O O . VAL A 1 177 ? 9.023 6.973 10.398 1 96.44 177 VAL A O 1
ATOM 1298 N N . GLY A 1 178 ? 11.008 7.602 11.219 1 97.62 178 GLY A N 1
ATOM 1299 C CA . GLY A 1 178 ? 11.547 6.25 11.203 1 97.62 178 GLY A CA 1
ATOM 1300 C C . GLY A 1 178 ? 10.758 5.289 12.078 1 97.62 178 GLY A C 1
ATOM 1301 O O . GLY A 1 178 ? 10.523 4.145 11.688 1 97.62 178 GLY A O 1
ATOM 1302 N N . SER A 1 179 ? 10.367 5.727 13.242 1 97.06 179 SER A N 1
ATOM 1303 C CA . SER A 1 179 ? 9.578 4.891 14.148 1 97.06 179 SER A CA 1
ATOM 1304 C C . SER A 1 179 ? 8.227 4.535 13.531 1 97.06 179 SER A C 1
ATOM 1306 O O . SER A 1 179 ? 7.77 3.398 13.656 1 97.06 179 SER A O 1
ATOM 1308 N N . GLY A 1 180 ? 7.605 5.547 12.93 1 97.5 180 GLY A N 1
ATOM 1309 C CA . GLY A 1 180 ? 6.355 5.277 12.234 1 97.5 180 GLY A CA 1
ATOM 1310 C C . GLY A 1 180 ? 6.504 4.266 11.117 1 97.5 180 GLY A C 1
ATOM 1311 O O . GLY A 1 180 ? 5.695 3.34 11 1 97.5 180 GLY A O 1
ATOM 1312 N N . ALA A 1 181 ? 7.559 4.438 10.367 1 98.56 181 ALA A N 1
ATOM 1313 C CA . ALA A 1 181 ? 7.82 3.521 9.266 1 98.56 181 ALA A CA 1
ATOM 1314 C C . ALA A 1 181 ? 8.078 2.105 9.773 1 98.56 181 ALA A C 1
ATOM 1316 O O . ALA A 1 181 ? 7.551 1.137 9.227 1 98.56 181 ALA A O 1
ATOM 1317 N N . ALA A 1 182 ? 8.891 2.002 10.805 1 98.62 182 ALA A N 1
ATOM 1318 C CA . ALA A 1 182 ? 9.242 0.702 11.367 1 98.62 182 ALA A CA 1
ATOM 1319 C C . ALA A 1 182 ? 7.996 -0.032 11.859 1 98.62 182 ALA A C 1
ATOM 1321 O O . ALA A 1 182 ? 7.848 -1.235 11.641 1 98.62 182 ALA A O 1
ATOM 1322 N N . ARG A 1 183 ? 7.141 0.699 12.508 1 97.75 183 ARG A N 1
ATOM 1323 C CA . ARG A 1 183 ? 5.91 0.108 13.023 1 97.75 183 ARG A CA 1
ATOM 1324 C C . ARG A 1 183 ? 5.07 -0.481 11.898 1 97.75 183 ARG A C 1
ATOM 1326 O O . ARG A 1 183 ? 4.586 -1.611 12 1 97.75 183 ARG A O 1
ATOM 1333 N N . VAL A 1 184 ? 4.906 0.252 10.867 1 98.44 184 VAL A N 1
ATOM 1334 C CA . VAL A 1 184 ? 4.062 -0.187 9.758 1 98.44 184 VAL A CA 1
ATOM 1335 C C . VAL A 1 184 ? 4.746 -1.332 9.008 1 98.44 184 VAL A C 1
ATOM 1337 O O . VAL A 1 184 ? 4.102 -2.322 8.656 1 98.44 184 VAL A O 1
ATOM 1340 N N . CYS A 1 185 ? 6.055 -1.229 8.758 1 98.69 185 CYS A N 1
ATOM 1341 C CA . CYS A 1 185 ? 6.773 -2.324 8.117 1 98.69 185 CYS A CA 1
ATOM 1342 C C . CYS A 1 185 ? 6.613 -3.617 8.906 1 98.69 185 CYS A C 1
ATOM 1344 O O . CYS A 1 185 ? 6.266 -4.656 8.344 1 98.69 185 CYS A O 1
ATOM 1346 N N . ALA A 1 186 ? 6.875 -3.488 10.195 1 97.94 186 ALA A N 1
ATOM 1347 C CA . ALA A 1 186 ? 6.738 -4.66 11.055 1 97.94 186 ALA A CA 1
ATOM 1348 C C . ALA A 1 186 ? 5.309 -5.195 11.031 1 97.94 186 ALA A C 1
ATOM 1350 O O . ALA A 1 186 ? 5.094 -6.41 11.008 1 97.94 186 ALA A O 1
ATOM 1351 N N . GLY A 1 187 ? 4.355 -4.336 11.07 1 96.81 187 GLY A N 1
ATOM 1352 C CA . GLY A 1 187 ? 2.955 -4.73 11 1 96.81 187 GLY A CA 1
ATOM 1353 C C . GLY A 1 187 ? 2.604 -5.457 9.719 1 96.81 187 GLY A C 1
ATOM 1354 O O . GLY A 1 187 ? 1.795 -6.387 9.727 1 96.81 187 GLY A O 1
ATOM 1355 N N . LEU A 1 188 ? 3.203 -5.078 8.641 1 97.25 188 LEU A N 1
ATOM 1356 C CA . LEU A 1 188 ? 2.986 -5.707 7.34 1 97.25 188 LEU A CA 1
ATOM 1357 C C . LEU A 1 188 ? 3.643 -7.086 7.289 1 97.25 188 LEU A C 1
ATOM 1359 O O . LEU A 1 188 ? 3.34 -7.887 6.402 1 97.25 188 LEU A O 1
ATOM 1363 N N . GLY A 1 189 ? 4.531 -7.316 8.18 1 96.56 189 GLY A N 1
ATOM 1364 C CA . GLY A 1 189 ? 5.23 -8.594 8.203 1 96.56 189 GLY A CA 1
ATOM 1365 C C . GLY A 1 189 ? 6.57 -8.547 7.492 1 96.56 189 GLY A C 1
ATOM 1366 O O . GLY A 1 189 ? 7.191 -9.594 7.266 1 96.56 189 GLY A O 1
ATOM 1367 N N . MET A 1 190 ? 7.09 -7.375 7.18 1 98.5 190 MET A N 1
ATOM 1368 C CA . MET A 1 190 ? 8.375 -7.258 6.5 1 98.5 190 MET A CA 1
ATOM 1369 C C . MET A 1 190 ? 9.523 -7.562 7.457 1 98.5 190 MET A C 1
ATOM 1371 O O . MET A 1 190 ? 9.406 -7.348 8.664 1 98.5 190 MET A O 1
ATOM 1375 N N . GLU A 1 191 ? 10.586 -8.125 6.871 1 98.31 191 GLU A N 1
ATOM 1376 C CA . GLU A 1 191 ? 11.836 -8.086 7.613 1 98.31 191 GLU A CA 1
ATOM 1377 C C . GLU A 1 191 ? 12.359 -6.656 7.746 1 98.31 191 GLU A C 1
ATOM 1379 O O . GLU A 1 191 ? 12.766 -6.051 6.758 1 98.31 191 GLU A O 1
ATOM 1384 N N . THR A 1 192 ? 12.352 -6.133 9.008 1 98.75 192 THR A N 1
ATOM 1385 C CA . THR A 1 192 ? 12.57 -4.703 9.188 1 98.75 192 THR A CA 1
ATOM 1386 C C . THR A 1 192 ? 13.875 -4.445 9.938 1 98.75 192 THR A C 1
ATOM 1388 O O . THR A 1 192 ? 14.109 -5.023 11 1 98.75 192 THR A O 1
ATOM 1391 N N . VAL A 1 193 ? 14.734 -3.646 9.336 1 98.69 193 VAL A N 1
ATOM 1392 C CA . VAL A 1 193 ? 15.977 -3.189 9.961 1 98.69 193 VAL A CA 1
ATOM 1393 C C . VAL A 1 193 ? 15.953 -1.668 10.094 1 98.69 193 VAL A C 1
ATOM 1395 O O . VAL A 1 193 ? 15.617 -0.959 9.141 1 98.69 193 VAL A O 1
ATOM 1398 N N . VAL A 1 194 ? 16.266 -1.18 11.281 1 98.62 194 VAL A N 1
ATOM 1399 C CA . VAL A 1 194 ? 16.344 0.257 11.516 1 98.62 194 VAL A CA 1
ATOM 1400 C C . VAL A 1 194 ? 17.766 0.641 11.883 1 98.62 194 VAL A C 1
ATOM 1402 O O . VAL A 1 194 ? 18.375 0.027 12.766 1 98.62 194 VAL A O 1
ATOM 1405 N N . MET A 1 195 ? 18.281 1.605 11.203 1 98.19 195 MET A N 1
ATOM 1406 C CA . MET A 1 195 ? 19.625 2.105 11.5 1 98.19 195 MET A CA 1
ATOM 1407 C C . MET A 1 195 ? 19.562 3.549 11.992 1 98.19 195 MET A C 1
ATOM 1409 O O . MET A 1 195 ? 18.781 4.348 11.484 1 98.19 195 MET A O 1
ATOM 1413 N N . ASN A 1 196 ? 20.344 3.82 12.914 1 97 196 ASN A N 1
ATOM 1414 C CA . ASN A 1 196 ? 20.453 5.156 13.484 1 97 196 ASN A CA 1
ATOM 1415 C C . ASN A 1 196 ? 21.812 5.379 14.125 1 97 196 ASN A C 1
ATOM 1417 O O . ASN A 1 196 ? 22.438 4.434 14.617 1 97 196 ASN A O 1
ATOM 1421 N N . ARG A 1 197 ? 22.281 6.609 14.125 1 91.81 197 ARG A N 1
ATOM 1422 C CA . ARG A 1 197 ? 23.562 6.922 14.734 1 91.81 197 ARG A CA 1
ATOM 1423 C C . ARG A 1 197 ? 23.5 6.84 16.25 1 91.81 197 ARG A C 1
ATOM 1425 O O . ARG A 1 197 ? 24.391 6.289 16.891 1 91.81 197 ARG A O 1
ATOM 1432 N N . GLY A 1 198 ? 22.469 7.402 16.859 1 90.62 198 GLY A N 1
ATOM 1433 C CA . GLY A 1 198 ? 22.297 7.367 18.312 1 90.62 198 GLY A CA 1
ATOM 1434 C C . GLY A 1 198 ? 21.672 6.074 18.797 1 90.62 198 GLY A C 1
ATOM 1435 O O . GLY A 1 198 ? 20.688 5.602 18.234 1 90.62 198 GLY A O 1
ATOM 1436 N N . ILE A 1 199 ? 22.188 5.609 19.891 1 93.62 199 ILE A N 1
ATOM 1437 C CA . ILE A 1 199 ? 21.781 4.301 20.391 1 93.62 199 ILE A CA 1
ATOM 1438 C C . ILE A 1 199 ? 20.484 4.441 21.203 1 93.62 199 ILE A C 1
ATOM 1440 O O . ILE A 1 199 ? 19.672 3.521 21.234 1 93.62 199 ILE A O 1
ATOM 1444 N N . ASP A 1 200 ? 20.281 5.547 21.797 1 94.69 200 ASP A N 1
ATOM 1445 C CA . ASP A 1 200 ? 19.125 5.742 22.672 1 94.69 200 ASP A CA 1
ATOM 1446 C C . ASP A 1 200 ? 17.812 5.539 21.922 1 94.69 200 ASP A C 1
ATOM 1448 O O . ASP A 1 200 ? 16.906 4.875 22.422 1 94.69 200 ASP A O 1
ATOM 1452 N N . ARG A 1 201 ? 17.703 6.094 20.781 1 93.5 201 ARG A N 1
ATOM 1453 C CA . ARG A 1 201 ? 16.484 5.961 20 1 93.5 201 ARG A CA 1
ATOM 1454 C C . ARG A 1 201 ? 16.281 4.523 19.531 1 93.5 201 ARG A C 1
ATOM 1456 O O . ARG A 1 201 ? 15.156 4.043 19.438 1 93.5 201 ARG A O 1
ATOM 1463 N N . LEU A 1 202 ? 17.391 3.854 19.219 1 96 202 LEU A N 1
ATOM 1464 C CA . LEU A 1 202 ? 17.312 2.453 18.828 1 96 202 LEU A CA 1
ATOM 1465 C C . LEU A 1 202 ? 16.828 1.581 19.984 1 96 202 LEU A C 1
ATOM 1467 O O . LEU A 1 202 ? 16.016 0.668 19.766 1 96 202 LEU A O 1
ATOM 1471 N N . GLN A 1 203 ? 17.328 1.852 21.141 1 95.44 203 GLN A N 1
ATOM 1472 C CA . GLN A 1 203 ? 16.906 1.102 22.328 1 95.44 203 GLN A CA 1
ATOM 1473 C C . GLN A 1 203 ? 15.406 1.256 22.578 1 95.44 203 GLN A C 1
ATOM 1475 O O . GLN A 1 203 ? 14.711 0.276 22.859 1 95.44 203 GLN A O 1
ATOM 1480 N N . ARG A 1 204 ? 14.977 2.465 22.438 1 94.31 204 ARG A N 1
ATOM 1481 C CA . ARG A 1 204 ? 13.555 2.734 22.625 1 94.31 204 ARG A CA 1
ATOM 1482 C C . ARG A 1 204 ? 12.711 1.98 21.609 1 94.31 204 ARG A C 1
ATOM 1484 O O . ARG A 1 204 ? 11.688 1.383 21.953 1 94.31 204 ARG A O 1
ATOM 1491 N N . LEU A 1 205 ? 13.133 2.035 20.375 1 95.5 205 LEU A N 1
ATOM 1492 C CA . LEU A 1 205 ? 12.406 1.353 19.312 1 95.5 205 LEU A CA 1
ATOM 1493 C C . LEU A 1 205 ? 12.398 -0.155 19.531 1 95.5 205 LEU A C 1
ATOM 1495 O O . LEU A 1 205 ? 11.398 -0.822 19.266 1 95.5 205 LEU A O 1
ATOM 1499 N N . ASP A 1 206 ? 13.484 -0.709 20 1 95.56 206 ASP A N 1
ATOM 1500 C CA . ASP A 1 206 ? 13.578 -2.135 20.297 1 95.56 206 ASP A CA 1
ATOM 1501 C C . ASP A 1 206 ? 12.555 -2.539 21.359 1 95.56 206 ASP A C 1
ATOM 1503 O O . ASP A 1 206 ? 11.93 -3.596 21.25 1 95.56 206 ASP A O 1
ATOM 1507 N N . GLU A 1 207 ? 12.445 -1.753 22.312 1 95.19 207 GLU A N 1
ATOM 1508 C CA . GLU A 1 207 ? 11.477 -2.016 23.375 1 95.19 207 GLU A CA 1
ATOM 1509 C C . GLU A 1 207 ? 10.047 -1.979 22.844 1 95.19 207 GLU A C 1
ATOM 1511 O O . GLU A 1 207 ? 9.242 -2.854 23.156 1 95.19 207 GLU A O 1
ATOM 1516 N N . ILE A 1 208 ? 9.797 -1.019 22.031 1 93.38 208 ILE A N 1
ATOM 1517 C CA . ILE A 1 208 ? 8.445 -0.79 21.531 1 93.38 208 ILE A CA 1
ATOM 1518 C C . ILE A 1 208 ? 8.055 -1.915 20.578 1 93.38 208 ILE A C 1
ATOM 1520 O O . ILE A 1 208 ? 6.938 -2.432 20.641 1 93.38 208 ILE A O 1
ATOM 1524 N N . LEU A 1 209 ? 8.93 -2.301 19.672 1 94.88 209 LEU A N 1
ATOM 1525 C CA . LEU A 1 209 ? 8.602 -3.277 18.641 1 94.88 209 LEU A CA 1
ATOM 1526 C C . LEU A 1 209 ? 8.852 -4.699 19.141 1 94.88 209 LEU A C 1
ATOM 1528 O O . LEU A 1 209 ? 8.531 -5.668 18.438 1 94.88 209 LEU A O 1
ATOM 1532 N N . ALA A 1 210 ? 9.375 -4.816 20.344 1 92.5 210 ALA A N 1
ATOM 1533 C CA . ALA A 1 210 ? 9.539 -6.09 21.031 1 92.5 210 ALA A CA 1
ATOM 1534 C C . ALA A 1 210 ? 10.203 -7.129 20.141 1 92.5 210 ALA A C 1
ATOM 1536 O O . ALA A 1 2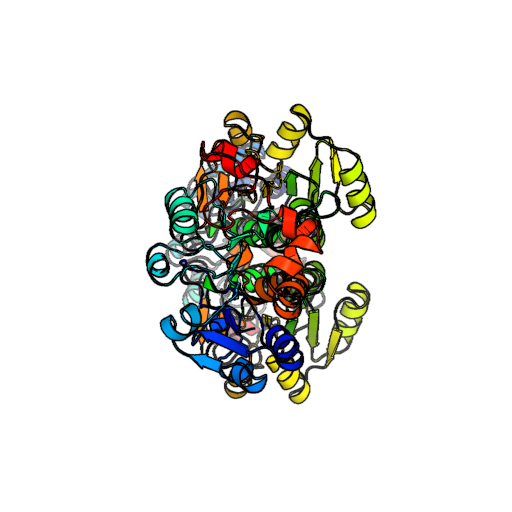10 ? 9.711 -8.25 20 1 92.5 210 ALA A O 1
ATOM 1537 N N . GLY A 1 211 ? 11.211 -6.762 19.438 1 90 211 GLY A N 1
ATOM 1538 C CA . GLY A 1 211 ? 12.016 -7.699 18.672 1 90 211 GLY A CA 1
ATOM 1539 C C . GLY A 1 211 ? 11.508 -7.898 17.25 1 90 211 GLY A C 1
ATOM 1540 O O . GLY A 1 211 ? 12.117 -8.633 16.469 1 90 211 GLY A O 1
ATOM 1541 N N . ARG A 1 212 ? 10.43 -7.242 16.797 1 94.06 212 ARG A N 1
ATOM 1542 C CA . ARG A 1 212 ? 9.859 -7.422 15.461 1 94.06 212 ARG A CA 1
ATOM 1543 C C . ARG A 1 212 ? 10.656 -6.656 14.414 1 94.06 212 ARG A C 1
ATOM 1545 O O . ARG A 1 212 ? 10.398 -6.773 13.211 1 94.06 212 ARG A O 1
ATOM 1552 N N . ALA A 1 213 ? 11.625 -5.828 14.875 1 96.94 213 ALA A N 1
ATOM 1553 C CA . ALA A 1 213 ? 12.578 -5.141 14.008 1 96.94 213 ALA A CA 1
ATOM 1554 C C . ALA A 1 213 ? 14 -5.238 14.555 1 96.94 213 ALA A C 1
ATOM 1556 O O . ALA A 1 213 ? 14.203 -5.18 15.773 1 96.94 213 ALA A O 1
ATOM 1557 N N . ARG A 1 214 ? 14.93 -5.426 13.719 1 97.06 214 ARG A N 1
ATOM 1558 C CA . ARG A 1 214 ? 16.328 -5.395 14.102 1 97.06 214 ARG A CA 1
ATOM 1559 C C . ARG A 1 214 ? 16.875 -3.967 14.109 1 97.06 214 ARG A C 1
ATOM 1561 O O . ARG A 1 214 ? 16.562 -3.182 13.211 1 97.06 214 ARG A O 1
ATOM 1568 N N . THR A 1 215 ? 17.562 -3.586 15.188 1 97.44 215 THR A N 1
ATOM 1569 C CA . THR A 1 215 ? 18.172 -2.268 15.289 1 97.44 215 THR A CA 1
ATOM 1570 C C . THR A 1 215 ? 19.688 -2.363 15.125 1 97.44 215 THR A C 1
ATOM 1572 O O . THR A 1 215 ? 20.328 -3.262 15.68 1 97.44 215 THR A O 1
ATOM 1575 N N . VAL A 1 216 ? 20.234 -1.532 14.281 1 97.06 216 VAL A N 1
ATOM 1576 C CA . VAL A 1 216 ? 21.656 -1.57 13.961 1 97.06 216 VAL A CA 1
ATOM 1577 C C . VAL A 1 216 ? 22.234 -0.156 14 1 97.06 216 VAL A C 1
ATOM 1579 O O . VAL A 1 216 ? 21.609 0.789 13.516 1 97.06 216 VAL A O 1
ATOM 1582 N N . ALA A 1 217 ? 23.406 -0.066 14.602 1 95.94 217 ALA A N 1
ATOM 1583 C CA . ALA A 1 217 ? 24.078 1.23 14.57 1 95.94 217 ALA A CA 1
ATOM 1584 C C . ALA A 1 217 ? 24.5 1.6 13.148 1 95.94 217 ALA A C 1
ATOM 1586 O O . ALA A 1 217 ? 25.016 0.76 12.406 1 95.94 217 ALA A O 1
ATOM 1587 N N . LEU A 1 218 ? 24.281 2.836 12.844 1 95.38 218 LEU A N 1
ATOM 1588 C CA . LEU A 1 218 ? 24.547 3.307 11.492 1 95.38 218 LEU A CA 1
ATOM 1589 C C . LEU A 1 218 ? 26.031 3.58 11.297 1 95.38 218 LEU A C 1
ATOM 1591 O O . LEU A 1 218 ? 26.594 4.445 11.969 1 95.38 218 LEU A O 1
ATOM 1595 N N . ASN A 1 219 ? 26.703 2.869 10.5 1 94.19 219 ASN A N 1
ATOM 1596 C CA . ASN A 1 219 ? 28.047 3.1 9.984 1 94.19 219 ASN A CA 1
ATOM 1597 C C . ASN A 1 219 ? 28.156 2.676 8.523 1 94.19 219 ASN A C 1
ATOM 1599 O O . ASN A 1 219 ? 27.25 2.072 7.973 1 94.19 219 ASN A O 1
ATOM 1603 N N . ARG A 1 220 ? 29.219 2.98 7.957 1 92.19 220 ARG A N 1
ATOM 1604 C CA . ARG A 1 220 ? 29.375 2.818 6.512 1 92.19 220 ARG A CA 1
ATOM 1605 C C . ARG A 1 220 ? 29.281 1.348 6.113 1 92.19 220 ARG A C 1
ATOM 1607 O O . ARG A 1 220 ? 28.625 1 5.141 1 92.19 220 ARG A O 1
ATOM 1614 N N . GLU A 1 221 ? 29.906 0.494 6.801 1 93.25 221 GLU A N 1
ATOM 1615 C CA . GLU A 1 221 ? 29.969 -0.925 6.461 1 93.25 221 GLU A CA 1
ATOM 1616 C C . GLU A 1 221 ? 28.609 -1.588 6.613 1 93.25 221 GLU A C 1
ATOM 1618 O O . GLU A 1 221 ? 28.156 -2.295 5.715 1 93.25 221 GLU A O 1
ATOM 1623 N N . SER A 1 222 ? 28 -1.379 7.711 1 94.94 222 SER A N 1
ATOM 1624 C CA . SER A 1 222 ? 26.688 -1.965 7.961 1 94.94 222 SER A CA 1
ATOM 1625 C C . SER A 1 222 ? 25.656 -1.424 6.984 1 94.94 222 SER A C 1
ATOM 1627 O O . SER A 1 222 ? 24.75 -2.152 6.559 1 94.94 222 SER A O 1
ATOM 1629 N N . LEU A 1 223 ? 25.75 -0.206 6.656 1 97.38 223 LEU A N 1
ATOM 1630 C CA . LEU A 1 223 ? 24.828 0.404 5.711 1 97.38 223 LEU A CA 1
ATOM 1631 C C . LEU A 1 223 ? 24.938 -0.25 4.34 1 97.38 223 LEU A C 1
ATOM 1633 O O . LEU A 1 223 ? 23.922 -0.591 3.727 1 97.38 223 LEU A O 1
ATOM 1637 N N . ALA A 1 224 ? 26.156 -0.401 3.9 1 96.31 224 ALA A N 1
ATOM 1638 C CA . ALA A 1 224 ? 26.391 -1.016 2.596 1 96.31 224 ALA A CA 1
ATOM 1639 C C . ALA A 1 224 ? 25.797 -2.422 2.541 1 96.31 224 ALA A C 1
ATOM 1641 O O . ALA A 1 224 ? 25.156 -2.795 1.556 1 96.31 224 ALA A O 1
ATOM 1642 N N . GLU A 1 225 ? 25.984 -3.145 3.527 1 96.94 225 GLU A N 1
ATOM 1643 C CA . GLU A 1 225 ? 25.469 -4.508 3.609 1 96.94 225 GLU A CA 1
ATOM 1644 C C . GLU A 1 225 ? 23.938 -4.527 3.578 1 96.94 225 GLU A C 1
ATOM 1646 O O . GLU A 1 225 ? 23.344 -5.285 2.812 1 96.94 225 GLU A O 1
ATOM 1651 N N . GLU A 1 226 ? 23.359 -3.744 4.371 1 98.19 226 GLU A N 1
ATOM 1652 C CA . GLU A 1 226 ? 21.906 -3.723 4.469 1 98.19 226 GLU A CA 1
ATOM 1653 C C . GLU A 1 226 ? 21.266 -3.191 3.182 1 98.19 226 GLU A C 1
ATOM 1655 O O . GLU A 1 226 ? 20.219 -3.672 2.758 1 98.19 226 GLU A O 1
ATOM 1660 N N . LEU A 1 227 ? 21.891 -2.195 2.592 1 98.56 227 LEU A N 1
ATOM 1661 C CA . LEU A 1 227 ? 21.375 -1.629 1.349 1 98.56 227 LEU A CA 1
ATOM 1662 C C . LEU A 1 227 ? 21.344 -2.684 0.247 1 98.56 227 LEU A C 1
ATOM 1664 O O . LEU A 1 227 ? 20.391 -2.746 -0.526 1 98.56 227 LEU A O 1
ATOM 1668 N N . SER A 1 228 ? 22.344 -3.525 0.195 1 98 228 SER A N 1
ATOM 1669 C CA . SER A 1 228 ? 22.438 -4.523 -0.863 1 98 228 SER A CA 1
ATOM 1670 C C . SER A 1 228 ? 21.359 -5.582 -0.737 1 98 228 SER A C 1
ATOM 1672 O O . SER A 1 228 ? 21.047 -6.277 -1.706 1 98 228 SER A O 1
ATOM 1674 N N . ARG A 1 229 ? 20.719 -5.668 0.418 1 98.06 229 ARG A N 1
ATOM 1675 C CA . ARG A 1 229 ? 19.75 -6.719 0.686 1 98.06 229 ARG A CA 1
ATOM 1676 C C . ARG A 1 229 ? 18.328 -6.16 0.689 1 98.06 229 ARG A C 1
ATOM 1678 O O . ARG A 1 229 ? 17.359 -6.918 0.655 1 98.06 229 ARG A O 1
ATOM 1685 N N . ALA A 1 230 ? 18.188 -4.891 0.721 1 98.75 230 ALA A N 1
ATOM 1686 C CA . ALA A 1 230 ? 16.906 -4.254 0.983 1 98.75 230 ALA A CA 1
ATOM 1687 C C . ALA A 1 230 ? 16.031 -4.246 -0.268 1 98.75 230 ALA A C 1
ATOM 1689 O O . ALA A 1 230 ? 16.531 -4.035 -1.378 1 98.75 230 ALA A O 1
ATOM 1690 N N . ASP A 1 231 ? 14.75 -4.516 -0.1 1 98.88 231 ASP A N 1
ATOM 1691 C CA . ASP A 1 231 ? 13.742 -4.281 -1.13 1 98.88 231 ASP A CA 1
ATOM 1692 C C . ASP A 1 231 ? 13.18 -2.865 -1.037 1 98.88 231 ASP A C 1
ATOM 1694 O O . ASP A 1 231 ? 12.789 -2.275 -2.049 1 98.88 231 ASP A O 1
ATOM 1698 N N . LEU A 1 232 ? 13.078 -2.35 0.153 1 98.94 232 LEU A N 1
ATOM 1699 C CA . LEU A 1 232 ? 12.547 -1.028 0.465 1 98.94 232 LEU A CA 1
ATOM 1700 C C . LEU A 1 232 ? 13.469 -0.278 1.417 1 98.94 232 LEU A C 1
ATOM 1702 O O . LEU A 1 232 ? 13.906 -0.83 2.43 1 98.94 232 LEU A O 1
ATOM 1706 N N . VAL A 1 233 ? 13.812 0.929 1.038 1 98.94 233 VAL A N 1
ATOM 1707 C CA . VAL A 1 233 ? 14.586 1.815 1.9 1 98.94 233 VAL A CA 1
ATOM 1708 C C . VAL A 1 233 ? 13.781 3.074 2.207 1 98.94 233 VAL A C 1
ATOM 1710 O O . VAL A 1 233 ? 13.266 3.729 1.295 1 98.94 233 VAL A O 1
ATOM 1713 N N . VAL A 1 234 ? 13.633 3.369 3.471 1 98.88 234 VAL A N 1
ATOM 1714 C CA . VAL A 1 234 ? 12.969 4.602 3.887 1 98.88 234 VAL A CA 1
ATOM 1715 C C . VAL A 1 234 ? 14 5.574 4.457 1 98.88 234 VAL A C 1
ATOM 1717 O O . VAL A 1 234 ? 14.656 5.277 5.461 1 98.88 234 VAL A O 1
ATOM 1720 N N . GLY A 1 235 ? 14.188 6.676 3.762 1 98.38 235 GLY A N 1
ATOM 1721 C CA . GLY A 1 235 ? 15.023 7.742 4.289 1 98.38 235 GLY A CA 1
ATOM 1722 C C . GLY A 1 235 ? 14.312 8.609 5.309 1 98.38 235 GLY A C 1
ATOM 1723 O O . GLY A 1 235 ? 13.516 9.477 4.941 1 98.38 235 GLY A O 1
ATOM 1724 N N . ALA A 1 236 ? 14.617 8.414 6.516 1 96.88 236 ALA A N 1
ATOM 1725 C CA . ALA A 1 236 ? 13.945 9.086 7.625 1 96.88 236 ALA A CA 1
ATOM 1726 C C . ALA A 1 236 ? 14.938 9.867 8.477 1 96.88 236 ALA A C 1
ATOM 1728 O O . ALA A 1 236 ? 14.891 9.812 9.703 1 96.88 236 ALA A O 1
ATOM 1729 N N . VAL A 1 237 ? 15.805 10.578 7.797 1 90.69 237 VAL A N 1
ATOM 1730 C CA . VAL A 1 237 ? 16.844 11.344 8.477 1 90.69 237 VAL A CA 1
ATOM 1731 C C . VAL A 1 237 ? 16.469 12.828 8.477 1 90.69 237 VAL A C 1
ATOM 1733 O O . VAL A 1 237 ? 16.328 13.438 7.418 1 90.69 237 VAL A O 1
ATOM 1736 N N . LEU A 1 238 ? 16.094 13.305 9.648 1 77.75 238 LEU A N 1
ATOM 1737 C CA . LEU A 1 238 ? 15.789 14.719 9.773 1 77.75 238 LEU A CA 1
ATOM 1738 C C . LEU A 1 238 ? 16.812 15.43 10.664 1 77.75 238 LEU A C 1
ATOM 1740 O O . LEU A 1 238 ? 17.078 14.984 11.781 1 77.75 238 LEU A O 1
ATOM 1744 N N . VAL A 1 239 ? 17.5 16.391 10.125 1 74.44 239 VAL A N 1
ATOM 1745 C CA . VAL A 1 239 ? 18.406 17.234 10.891 1 74.44 239 VAL A CA 1
ATOM 1746 C C . VAL A 1 239 ? 17.797 18.641 11.039 1 74.44 239 VAL A C 1
ATOM 1748 O O . VAL A 1 239 ? 17.641 19.359 10.055 1 74.44 239 VAL A O 1
ATOM 1751 N N . PRO A 1 240 ? 17.422 18.922 12.266 1 68.06 240 PRO A N 1
ATOM 1752 C CA . PRO A 1 240 ? 16.828 20.234 12.438 1 68.06 240 PRO A CA 1
ATOM 1753 C C . PRO A 1 240 ? 17.688 21.359 11.859 1 68.06 240 PRO A C 1
ATOM 1755 O O . PRO A 1 240 ? 18.875 21.453 12.18 1 68.06 240 PRO A O 1
ATOM 1758 N N . GLY A 1 241 ? 17.078 22.172 11 1 63.91 241 GLY A N 1
ATOM 1759 C CA . GLY A 1 241 ? 17.688 23.391 10.508 1 63.91 241 GLY A CA 1
ATOM 1760 C C . GLY A 1 241 ? 18.781 23.141 9.484 1 63.91 241 GLY A C 1
ATOM 1761 O O . GLY A 1 241 ? 19.484 24.062 9.07 1 63.91 241 GLY A O 1
ATOM 1762 N N . GLY A 1 242 ? 19 21.922 9.141 1 71.62 242 GLY A N 1
ATOM 1763 C CA . GLY A 1 242 ? 20.094 21.641 8.227 1 71.62 242 GLY A CA 1
ATOM 1764 C C . GLY A 1 242 ? 19.703 20.719 7.09 1 71.62 242 GLY A C 1
ATOM 1765 O O . GLY A 1 242 ? 18.531 20.312 6.992 1 71.62 242 GLY A O 1
ATOM 1766 N N . ARG A 1 243 ? 20.672 20.625 6.211 1 82.81 243 ARG A N 1
ATOM 1767 C CA . ARG A 1 243 ? 20.469 19.703 5.102 1 82.81 243 ARG A CA 1
ATOM 1768 C C . ARG A 1 243 ? 20.578 18.25 5.566 1 82.81 243 ARG A C 1
ATOM 1770 O O . ARG A 1 243 ? 21.438 17.922 6.395 1 82.81 243 ARG A O 1
ATOM 1777 N N . THR A 1 244 ? 19.75 17.406 5.043 1 89.31 244 THR A N 1
ATOM 1778 C CA . THR A 1 244 ? 19.812 15.984 5.316 1 89.31 244 THR A CA 1
ATOM 1779 C C . THR A 1 244 ? 21.172 15.414 4.898 1 89.31 244 THR A C 1
ATOM 1781 O O . THR A 1 244 ? 21.656 15.695 3.797 1 89.31 244 THR A O 1
ATOM 1784 N N . PRO A 1 245 ? 21.844 14.727 5.789 1 90.56 245 PRO A N 1
ATOM 1785 C CA . PRO A 1 245 ? 23.094 14.07 5.395 1 90.56 245 PRO A CA 1
ATOM 1786 C C . PRO A 1 245 ? 22.906 13.078 4.254 1 90.56 245 PRO A C 1
ATOM 1788 O O . PRO A 1 245 ? 21.891 12.367 4.211 1 90.56 245 PRO A O 1
ATOM 1791 N N . LEU A 1 246 ? 23.875 13.078 3.41 1 94.25 246 LEU A N 1
ATOM 1792 C CA . LEU A 1 246 ? 23.844 12.117 2.314 1 94.25 246 LEU A CA 1
ATOM 1793 C C . LEU A 1 246 ? 24.328 10.742 2.789 1 94.25 246 LEU A C 1
ATOM 1795 O O . LEU A 1 246 ? 25.484 10.586 3.191 1 94.25 246 LEU A O 1
ATOM 1799 N N . LEU A 1 247 ? 23.453 9.75 2.75 1 96.5 247 LEU A N 1
ATOM 1800 C CA . LEU A 1 247 ? 23.781 8.414 3.24 1 96.5 247 LEU A CA 1
ATOM 1801 C C . LEU A 1 247 ? 23.953 7.438 2.082 1 96.5 247 LEU A C 1
ATOM 1803 O O . LEU A 1 247 ? 24.688 6.453 2.197 1 96.5 247 LEU A O 1
ATOM 1807 N N . ILE A 1 248 ? 23.25 7.672 0.983 1 97.94 248 ILE A N 1
ATOM 1808 C CA . ILE A 1 248 ? 23.297 6.777 -0.166 1 97.94 248 ILE A CA 1
ATOM 1809 C C . ILE A 1 248 ? 23.938 7.492 -1.354 1 97.94 248 ILE A C 1
ATOM 1811 O O . ILE A 1 248 ? 23.281 8.273 -2.043 1 97.94 248 ILE A O 1
ATOM 1815 N N . ASP A 1 249 ? 25.125 7.219 -1.59 1 96.56 249 ASP A N 1
ATOM 1816 C CA . ASP A 1 249 ? 25.797 7.797 -2.754 1 96.56 249 ASP A CA 1
ATOM 1817 C C . ASP A 1 249 ? 25.641 6.898 -3.98 1 96.56 249 ASP A C 1
ATOM 1819 O O . ASP A 1 249 ? 24.938 5.879 -3.924 1 96.56 249 ASP A O 1
ATOM 1823 N N . ARG A 1 250 ? 26.234 7.242 -5.047 1 96 250 ARG A N 1
ATOM 1824 C CA . ARG A 1 250 ? 26.062 6.531 -6.312 1 96 250 ARG A CA 1
ATOM 1825 C C . ARG A 1 250 ? 26.594 5.105 -6.211 1 96 250 ARG A C 1
ATOM 1827 O O . ARG A 1 250 ? 26 4.18 -6.77 1 96 250 ARG A O 1
ATOM 1834 N N . SER A 1 251 ? 27.688 4.969 -5.562 1 95.69 251 SER A N 1
ATOM 1835 C CA . SER A 1 251 ? 28.266 3.645 -5.398 1 95.69 251 SER A CA 1
ATOM 1836 C C . SER A 1 251 ? 27.344 2.723 -4.609 1 95.69 251 SER A C 1
ATOM 1838 O O . SER A 1 251 ? 27.141 1.567 -4.988 1 95.69 251 SER A O 1
ATOM 1840 N N . ALA A 1 252 ? 26.828 3.252 -3.539 1 96.31 252 ALA A N 1
ATOM 1841 C CA . ALA A 1 252 ? 25.891 2.48 -2.727 1 96.31 252 ALA A CA 1
ATOM 1842 C C . ALA A 1 252 ? 24.641 2.125 -3.52 1 96.31 252 ALA A C 1
ATOM 1844 O O . ALA A 1 252 ? 24.141 0.999 -3.436 1 96.31 252 ALA A O 1
ATOM 1845 N N . LEU A 1 253 ? 24.125 3.027 -4.277 1 97.25 253 LEU A N 1
ATOM 1846 C CA . LEU A 1 253 ? 22.938 2.803 -5.109 1 97.25 253 LEU A CA 1
ATOM 1847 C C . LEU A 1 253 ? 23.172 1.637 -6.062 1 97.25 253 LEU A C 1
ATOM 1849 O O . LEU A 1 253 ? 22.25 0.842 -6.305 1 97.25 253 LEU A O 1
ATOM 1853 N N . GLY A 1 254 ? 24.359 1.56 -6.602 1 96.25 254 GLY A N 1
ATOM 1854 C CA . GLY A 1 254 ? 24.703 0.514 -7.551 1 96.25 254 GLY A CA 1
ATOM 1855 C C . GLY A 1 254 ? 24.672 -0.877 -6.949 1 96.25 254 GLY A C 1
ATOM 1856 O O . GLY A 1 254 ? 24.547 -1.869 -7.672 1 96.25 254 GLY A O 1
ATOM 1857 N N . THR A 1 255 ? 24.734 -0.941 -5.613 1 96.75 255 THR A N 1
ATOM 1858 C CA . THR A 1 255 ? 24.75 -2.236 -4.945 1 96.75 255 THR A CA 1
ATOM 1859 C C . THR A 1 255 ? 23.328 -2.684 -4.617 1 96.75 255 THR A C 1
ATOM 1861 O O . THR A 1 255 ? 23.094 -3.844 -4.27 1 96.75 255 THR A O 1
ATOM 1864 N N . MET A 1 256 ? 22.359 -1.812 -4.715 1 98.25 256 MET A N 1
ATOM 1865 C CA . MET A 1 256 ? 20.984 -2.133 -4.359 1 98.25 256 MET A CA 1
ATOM 1866 C C . MET A 1 256 ? 20.344 -3.051 -5.402 1 98.25 256 MET A C 1
ATOM 1868 O O . MET A 1 256 ? 20.781 -3.076 -6.555 1 98.25 256 MET A O 1
ATOM 1872 N N . LYS A 1 257 ? 19.344 -3.816 -4.98 1 97.5 257 LYS A N 1
ATOM 1873 C CA . LYS A 1 257 ? 18.609 -4.68 -5.895 1 97.5 257 LYS A CA 1
ATOM 1874 C C . LYS A 1 257 ? 17.922 -3.861 -6.984 1 97.5 257 LYS A C 1
ATOM 1876 O O . LYS A 1 257 ? 17.344 -2.803 -6.707 1 97.5 257 LYS A O 1
ATOM 1881 N N . ARG A 1 258 ? 18.047 -4.344 -8.289 1 96.94 258 ARG A N 1
ATOM 1882 C CA . ARG A 1 258 ? 17.188 -3.754 -9.312 1 96.94 258 ARG A CA 1
ATOM 1883 C C . ARG A 1 258 ? 15.719 -3.896 -8.938 1 96.94 258 ARG A C 1
ATOM 1885 O O . ARG A 1 258 ? 15.281 -4.965 -8.508 1 96.94 258 ARG A O 1
ATOM 1892 N N . GLY A 1 259 ? 14.977 -2.783 -9.039 1 98.25 259 GLY A N 1
ATOM 1893 C CA . GLY A 1 259 ? 13.562 -2.777 -8.719 1 98.25 259 GLY A CA 1
ATOM 1894 C C . GLY A 1 259 ? 13.273 -2.381 -7.281 1 98.25 259 GLY A C 1
ATOM 1895 O O . GLY A 1 259 ? 12.117 -2.201 -6.898 1 98.25 259 GLY A O 1
ATOM 1896 N N . SER A 1 260 ? 14.336 -2.295 -6.426 1 98.75 260 SER A N 1
ATOM 1897 C CA . SER A 1 260 ? 14.109 -1.829 -5.062 1 98.75 260 SER A CA 1
ATOM 1898 C C . SER A 1 260 ? 13.594 -0.393 -5.047 1 98.75 260 SER A C 1
ATOM 1900 O O . SER A 1 260 ? 13.641 0.301 -6.062 1 98.75 260 SER A O 1
ATOM 1902 N N . VAL A 1 261 ? 13.023 -0.008 -3.887 1 98.94 261 VAL A N 1
ATOM 1903 C CA . VAL A 1 261 ? 12.359 1.29 -3.785 1 98.94 261 VAL A CA 1
ATOM 1904 C C . VAL A 1 261 ? 12.984 2.1 -2.65 1 98.94 261 VAL A C 1
ATOM 1906 O O . VAL A 1 261 ? 13.188 1.582 -1.55 1 98.94 261 VAL A O 1
ATOM 1909 N N . ILE A 1 262 ? 13.344 3.33 -2.965 1 98.94 262 ILE A N 1
ATOM 1910 C CA . ILE A 1 262 ? 13.703 4.309 -1.945 1 98.94 262 ILE A CA 1
ATOM 1911 C C . ILE A 1 262 ? 12.555 5.293 -1.745 1 98.94 262 ILE A C 1
ATOM 1913 O O . ILE A 1 262 ? 12.141 5.977 -2.686 1 98.94 262 ILE A O 1
ATOM 1917 N N . VAL A 1 263 ? 12.023 5.277 -0.571 1 98.88 263 VAL A N 1
ATOM 1918 C CA . VAL A 1 263 ? 11.125 6.355 -0.167 1 98.88 263 VAL A CA 1
ATOM 1919 C C . VAL A 1 263 ? 11.883 7.375 0.675 1 98.88 263 VAL A C 1
ATOM 1921 O O . VAL A 1 263 ? 12.141 7.145 1.859 1 98.88 263 VAL A O 1
ATOM 1924 N N . ASP A 1 264 ? 12.195 8.484 0.041 1 98.44 264 ASP A N 1
ATOM 1925 C CA . ASP A 1 264 ? 13.031 9.477 0.71 1 98.44 264 ASP A CA 1
ATOM 1926 C C . ASP A 1 264 ? 12.188 10.562 1.364 1 98.44 264 ASP A C 1
ATOM 1928 O O . ASP A 1 264 ? 12 11.641 0.792 1 98.44 264 ASP A O 1
ATOM 1932 N N . VAL A 1 265 ? 11.797 10.305 2.598 1 97.31 265 VAL A N 1
ATOM 1933 C CA . VAL A 1 265 ? 10.922 11.211 3.332 1 97.31 265 VAL A CA 1
ATOM 1934 C C . VAL A 1 265 ? 11.664 12.5 3.664 1 97.31 265 VAL A C 1
ATOM 1936 O O . VAL A 1 265 ? 11.047 13.539 3.906 1 97.31 265 VAL A O 1
ATOM 1939 N N . SER A 1 266 ? 12.977 12.477 3.582 1 94.94 266 SER A N 1
ATOM 1940 C CA . SER A 1 266 ? 13.812 13.617 3.953 1 94.94 266 SER A CA 1
ATOM 1941 C C . SER A 1 266 ? 14 14.57 2.777 1 94.94 266 SER A C 1
ATOM 1943 O O . SER A 1 266 ? 14.836 15.477 2.838 1 94.94 266 SER A O 1
ATOM 1945 N N . ILE A 1 267 ? 13.234 14.445 1.778 1 94.56 267 ILE A N 1
ATOM 1946 C CA . ILE A 1 267 ? 13.453 15.148 0.516 1 94.56 267 ILE A CA 1
ATOM 1947 C C . ILE A 1 267 ? 13.312 16.656 0.729 1 94.56 267 ILE A C 1
ATOM 1949 O O . ILE A 1 267 ? 13.945 17.453 0.029 1 94.56 267 ILE A O 1
ATOM 1953 N N . ASP A 1 268 ? 12.477 17.062 1.676 1 86.75 268 ASP A N 1
ATOM 1954 C CA . ASP A 1 268 ? 12.25 18.484 1.927 1 86.75 268 ASP A CA 1
ATOM 1955 C C . ASP A 1 268 ? 13.547 19.188 2.322 1 86.75 268 ASP A C 1
ATOM 1957 O O . ASP A 1 268 ? 13.688 20.406 2.131 1 86.75 268 ASP A O 1
ATOM 1961 N N . GLN A 1 269 ? 14.438 18.516 2.85 1 87.75 269 GLN A N 1
ATOM 1962 C CA . GLN A 1 269 ? 15.727 19.062 3.246 1 87.75 269 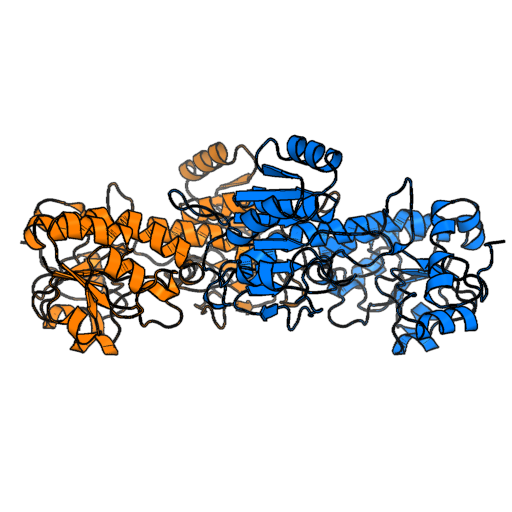GLN A CA 1
ATOM 1963 C C . GLN A 1 269 ? 16.844 18.547 2.354 1 87.75 269 GLN A C 1
ATOM 1965 O O . GLN A 1 269 ? 17.984 18.391 2.805 1 87.75 269 GLN A O 1
ATOM 1970 N N . GLY A 1 270 ? 16.469 18.047 1.216 1 89.56 270 GLY A N 1
ATOM 1971 C CA . GLY A 1 270 ? 17.469 17.672 0.222 1 89.56 270 GLY A CA 1
ATOM 1972 C C . GLY A 1 270 ? 17.516 16.188 -0.052 1 89.56 270 GLY A C 1
ATOM 1973 O O . GLY A 1 270 ? 18.062 15.75 -1.068 1 89.56 270 GLY A O 1
ATOM 1974 N N . GLY A 1 271 ? 17.062 15.367 0.884 1 95 271 GLY A N 1
ATOM 1975 C CA . GLY A 1 271 ? 17.047 13.922 0.681 1 95 271 GLY A CA 1
ATOM 1976 C C . GLY A 1 271 ? 18.297 13.234 1.18 1 95 271 GLY A C 1
ATOM 1977 O O . GLY A 1 271 ? 19.344 13.875 1.338 1 95 271 GLY A O 1
ATOM 1978 N N . CYS A 1 272 ? 18.266 11.953 1.378 1 96.88 272 CYS A N 1
ATOM 1979 C CA . CYS A 1 272 ? 19.391 11.219 1.95 1 96.88 272 CYS A CA 1
ATOM 1980 C C . CYS A 1 272 ? 20.172 10.484 0.866 1 96.88 272 CYS A C 1
ATOM 1982 O O . CYS A 1 272 ? 21.203 9.883 1.145 1 96.88 272 CYS A O 1
ATOM 1984 N N . ALA A 1 273 ? 19.672 10.469 -0.336 1 97.69 273 ALA A N 1
ATOM 1985 C CA . ALA A 1 273 ? 20.375 9.852 -1.459 1 97.69 273 ALA A CA 1
ATOM 1986 C C . ALA A 1 273 ? 20.875 10.914 -2.439 1 97.69 273 ALA A C 1
ATOM 1988 O O . ALA A 1 273 ? 20.172 11.891 -2.715 1 97.69 273 ALA A O 1
ATOM 1989 N N . GLU A 1 274 ? 21.984 10.703 -3.014 1 97.25 274 GLU A N 1
ATOM 1990 C CA . GLU A 1 274 ? 22.562 11.617 -3.988 1 97.25 274 GLU A CA 1
ATOM 1991 C C . GLU A 1 274 ? 21.656 11.797 -5.195 1 97.25 274 GLU A C 1
ATOM 1993 O O . GLU A 1 274 ? 21.656 12.859 -5.828 1 97.25 274 GLU A O 1
ATOM 1998 N N . THR A 1 275 ? 20.875 10.828 -5.457 1 98 275 THR A N 1
ATOM 1999 C CA . THR A 1 275 ? 20.031 10.805 -6.652 1 98 275 THR A CA 1
ATOM 2000 C C . THR A 1 275 ? 18.625 11.289 -6.336 1 98 275 THR A C 1
ATOM 2002 O O . THR A 1 275 ? 17.75 11.312 -7.215 1 98 275 THR A O 1
ATOM 2005 N N . SER A 1 276 ? 18.406 11.711 -5.141 1 97.19 276 SER A N 1
ATOM 2006 C CA . SER A 1 276 ? 17.062 12.156 -4.762 1 97.19 276 SER A CA 1
ATOM 2007 C C . SER A 1 276 ? 16.75 13.539 -5.34 1 97.19 276 SER A C 1
ATOM 2009 O O . SER A 1 276 ? 17.609 14.43 -5.309 1 97.19 276 SER A O 1
ATOM 2011 N N . ARG A 1 277 ? 15.648 13.703 -5.914 1 97.31 277 ARG A N 1
ATOM 2012 C CA . ARG A 1 277 ? 15.062 14.969 -6.34 1 97.31 277 ARG A CA 1
ATOM 2013 C C . ARG A 1 277 ? 13.562 15.008 -6.043 1 97.31 277 ARG A C 1
ATOM 2015 O O . ARG A 1 277 ? 12.883 13.984 -6.141 1 97.31 277 ARG A O 1
ATOM 2022 N N . PRO A 1 278 ? 13.062 16.125 -5.719 1 95.88 278 PRO A N 1
ATOM 2023 C CA . PRO A 1 278 ? 11.656 16.203 -5.336 1 95.88 278 PRO A CA 1
ATOM 2024 C C . PRO A 1 278 ? 10.711 15.789 -6.465 1 95.88 278 PRO A C 1
ATOM 2026 O O . PRO A 1 278 ? 10.977 16.094 -7.633 1 95.88 278 PRO A O 1
ATOM 2029 N N . THR A 1 279 ? 9.695 15.031 -6.133 1 97 279 THR A N 1
ATOM 2030 C CA . THR A 1 279 ? 8.602 14.688 -7.027 1 97 279 THR A CA 1
ATOM 2031 C C . THR A 1 279 ? 7.266 15.164 -6.453 1 97 279 THR A C 1
ATOM 2033 O O . THR A 1 279 ? 7.234 15.867 -5.441 1 97 279 THR A O 1
ATOM 2036 N N . THR A 1 280 ? 6.145 14.93 -7.176 1 95.31 280 THR A N 1
ATOM 2037 C CA . THR A 1 280 ? 4.805 15.336 -6.762 1 95.31 280 THR A CA 1
ATOM 2038 C C . THR A 1 280 ? 3.865 14.133 -6.719 1 95.31 280 THR A C 1
ATOM 2040 O O . THR A 1 280 ? 4.23 13.039 -7.16 1 95.31 280 THR A O 1
ATOM 2043 N N . HIS A 1 281 ? 2.719 14.305 -6.176 1 95.19 281 HIS A N 1
ATOM 2044 C CA . HIS A 1 281 ? 1.741 13.227 -6.117 1 95.19 281 HIS A CA 1
ATOM 2045 C C . HIS A 1 281 ? 1.308 12.805 -7.516 1 95.19 281 HIS A C 1
ATOM 2047 O O . HIS A 1 281 ? 0.991 11.633 -7.742 1 95.19 281 HIS A O 1
ATOM 2053 N N . ASP A 1 282 ? 1.386 13.672 -8.508 1 93.12 282 ASP A N 1
ATOM 2054 C CA . ASP A 1 282 ? 0.988 13.383 -9.883 1 93.12 282 ASP A CA 1
ATOM 2055 C C . ASP A 1 282 ? 2.049 12.547 -10.602 1 93.12 282 ASP A C 1
ATOM 2057 O O . ASP A 1 282 ? 1.734 11.789 -11.523 1 93.12 282 ASP A O 1
ATOM 2061 N N . ASP A 1 283 ? 3.215 12.766 -10.258 1 96 283 ASP A N 1
ATOM 2062 C CA . ASP A 1 283 ? 4.375 12.07 -10.805 1 96 283 ASP A CA 1
ATOM 2063 C C . ASP A 1 283 ? 5.352 11.672 -9.695 1 96 283 ASP A C 1
ATOM 2065 O O . ASP A 1 283 ? 6.422 12.273 -9.57 1 96 283 ASP A O 1
ATOM 2069 N N . PRO A 1 284 ? 4.965 10.68 -8.992 1 97.62 284 PRO A N 1
ATOM 2070 C CA . PRO A 1 284 ? 5.559 10.484 -7.664 1 97.62 284 PRO A CA 1
ATOM 2071 C C . PRO A 1 284 ? 6.902 9.766 -7.723 1 97.62 284 PRO A C 1
ATOM 2073 O O . PRO A 1 284 ? 7.648 9.758 -6.738 1 97.62 284 PRO A O 1
ATOM 2076 N N . VAL A 1 285 ? 7.262 9.086 -8.883 1 98.5 285 VAL A N 1
ATOM 2077 C CA . VAL A 1 285 ? 8.445 8.234 -8.828 1 98.5 285 VAL A CA 1
ATOM 2078 C C . VAL A 1 285 ? 9.297 8.453 -10.078 1 98.5 285 VAL A C 1
ATOM 2080 O O . VAL A 1 285 ? 8.82 9.008 -11.07 1 98.5 285 VAL A O 1
ATOM 2083 N N . TYR A 1 286 ? 10.484 8.141 -10.047 1 98.56 286 TYR A N 1
ATOM 2084 C CA . TYR A 1 286 ? 11.43 8 -11.148 1 98.56 286 TYR A CA 1
ATOM 2085 C C . TYR A 1 286 ? 12.445 6.902 -10.859 1 98.56 286 TYR A C 1
ATOM 2087 O O . TYR A 1 286 ? 12.531 6.41 -9.727 1 98.56 286 TYR A O 1
ATOM 2095 N N . ILE A 1 287 ? 13.141 6.426 -11.922 1 98.56 287 ILE A N 1
ATOM 2096 C CA . ILE A 1 287 ? 14.055 5.301 -11.781 1 98.56 287 ILE A CA 1
ATOM 2097 C C . ILE A 1 287 ? 15.484 5.75 -12.102 1 98.56 287 ILE A C 1
ATOM 2099 O O . ILE A 1 287 ? 15.711 6.426 -13.109 1 98.56 287 ILE A O 1
ATOM 2103 N N . VAL A 1 288 ? 16.375 5.492 -11.195 1 98.5 288 VAL A N 1
ATOM 2104 C CA . VAL A 1 288 ? 17.812 5.707 -11.414 1 98.5 288 VAL A CA 1
ATOM 2105 C C . VAL A 1 288 ? 18.562 4.398 -11.203 1 98.5 288 VAL A C 1
ATOM 2107 O O . VAL A 1 288 ? 18.531 3.818 -10.117 1 98.5 288 VAL A O 1
ATOM 2110 N N . ASP A 1 289 ? 19.25 3.854 -12.219 1 96.75 289 ASP A N 1
ATOM 2111 C CA . ASP A 1 289 ? 20.016 2.619 -12.164 1 96.75 289 ASP A CA 1
ATOM 2112 C C . ASP A 1 289 ? 19.172 1.456 -11.656 1 96.75 289 ASP A C 1
ATOM 2114 O O . ASP A 1 289 ? 19.625 0.668 -10.82 1 96.75 289 ASP A O 1
ATOM 2118 N N . GLY A 1 290 ? 17.969 1.458 -12.016 1 97.44 290 GLY A N 1
ATOM 2119 C CA . GLY A 1 290 ? 17.062 0.356 -11.719 1 97.44 290 GLY A CA 1
ATOM 2120 C C . GLY A 1 290 ? 16.406 0.476 -10.352 1 97.44 290 GLY A C 1
ATOM 2121 O O . GLY A 1 290 ? 15.641 -0.4 -9.953 1 97.44 290 GLY A O 1
ATOM 2122 N N . VAL A 1 291 ? 16.703 1.515 -9.602 1 98.69 291 VAL A N 1
ATOM 2123 C CA . VAL A 1 291 ? 16.125 1.727 -8.281 1 98.69 291 VAL A CA 1
ATOM 2124 C C . VAL A 1 291 ? 15.023 2.783 -8.367 1 98.69 291 VAL A C 1
ATOM 2126 O O . VAL A 1 291 ? 15.234 3.871 -8.906 1 98.69 291 VAL A O 1
ATOM 2129 N N . ILE A 1 292 ? 13.867 2.465 -7.883 1 98.88 292 ILE A N 1
ATOM 2130 C CA . ILE A 1 292 ? 12.727 3.379 -7.906 1 98.88 292 ILE A CA 1
ATOM 2131 C C . ILE A 1 292 ? 12.859 4.398 -6.781 1 98.88 292 ILE A C 1
ATOM 2133 O O . ILE A 1 292 ? 13.125 4.035 -5.633 1 98.88 292 ILE A O 1
ATOM 2137 N N . HIS A 1 293 ? 12.742 5.672 -7.16 1 98.88 293 HIS A N 1
ATOM 2138 C CA . HIS A 1 293 ? 12.773 6.758 -6.188 1 98.88 293 HIS A CA 1
ATOM 2139 C C . HIS A 1 293 ? 11.398 7.379 -6.008 1 98.88 293 HIS A C 1
ATOM 2141 O O . HIS A 1 293 ? 10.812 7.902 -6.961 1 98.88 293 HIS A O 1
ATOM 2147 N N . TYR A 1 294 ? 10.875 7.23 -4.793 1 98.81 294 TYR A N 1
ATOM 2148 C CA . TYR A 1 294 ? 9.703 7.977 -4.359 1 98.81 294 TYR A CA 1
ATOM 2149 C C . TYR A 1 294 ? 10.094 9.148 -3.473 1 98.81 294 TYR A C 1
ATOM 2151 O O . TYR A 1 294 ? 10.453 8.961 -2.309 1 98.81 294 TYR A O 1
ATOM 2159 N N . THR A 1 295 ? 10.016 10.359 -3.977 1 98.31 295 THR A N 1
ATOM 2160 C CA . THR A 1 295 ? 10.547 11.531 -3.281 1 98.31 295 THR A CA 1
ATOM 2161 C C . THR A 1 295 ? 9.516 12.664 -3.26 1 98.31 295 THR A C 1
ATOM 2163 O O . THR A 1 295 ? 9.852 13.812 -3.531 1 98.31 295 THR A O 1
ATOM 2166 N N . VAL A 1 296 ? 8.312 12.328 -2.908 1 97 296 VAL A N 1
ATOM 2167 C CA . VAL A 1 296 ? 7.242 13.32 -2.879 1 97 296 VAL A CA 1
ATOM 2168 C C . VAL A 1 296 ? 7.441 14.266 -1.698 1 97 296 VAL A C 1
ATOM 2170 O O . VAL A 1 296 ? 7.602 13.82 -0.558 1 97 296 VAL A O 1
ATOM 2173 N N . ALA A 1 297 ? 7.434 15.57 -1.802 1 90.81 297 ALA A N 1
ATOM 2174 C CA . ALA A 1 297 ? 7.723 16.578 -0.786 1 90.81 297 ALA A CA 1
ATOM 2175 C C . ALA A 1 297 ? 6.504 16.828 0.098 1 90.81 297 ALA A C 1
ATOM 2177 O O . ALA A 1 297 ? 6.629 17.359 1.201 1 90.81 297 ALA A O 1
ATOM 2178 N N . ASN A 1 298 ? 5.32 16.5 -0.159 1 91.81 298 ASN A N 1
ATOM 2179 C CA . ASN A 1 298 ? 4.09 16.719 0.592 1 91.81 298 ASN A CA 1
ATOM 2180 C C . ASN A 1 298 ? 3.299 15.422 0.761 1 91.81 298 ASN A C 1
ATOM 2182 O O . ASN A 1 298 ? 2.111 15.375 0.439 1 91.81 298 ASN A O 1
ATOM 2186 N N . MET A 1 299 ? 4.074 14.477 1.392 1 96.38 299 MET A N 1
ATOM 2187 C CA . MET A 1 299 ? 3.498 13.141 1.512 1 96.38 299 MET A CA 1
ATOM 2188 C C . MET A 1 299 ? 2.182 13.188 2.281 1 96.38 299 MET A C 1
ATOM 2190 O O . MET A 1 299 ? 1.179 12.625 1.836 1 96.38 299 MET A O 1
ATOM 2194 N N . PRO A 1 300 ? 2.127 14.008 3.393 1 96.69 300 PRO A N 1
ATOM 2195 C CA . PRO A 1 300 ? 0.897 13.961 4.188 1 96.69 300 PRO A CA 1
ATOM 2196 C C . PRO A 1 300 ? -0.328 14.438 3.406 1 96.69 300 PRO A C 1
ATOM 2198 O O . PRO A 1 300 ? -1.458 14.078 3.75 1 96.69 300 PRO A O 1
ATOM 2201 N N . GLY A 1 301 ? -0.116 15.234 2.361 1 96.5 301 GLY A N 1
ATOM 2202 C CA . GLY A 1 301 ? -1.216 15.727 1.545 1 96.5 301 GLY A CA 1
ATOM 2203 C C . GLY A 1 301 ? -2.018 14.617 0.893 1 96.5 301 GLY A C 1
ATOM 2204 O O . GLY A 1 301 ? -3.141 14.836 0.44 1 96.5 301 GLY A O 1
ATOM 2205 N N . ALA A 1 302 ? -1.455 13.414 0.816 1 97.62 302 ALA A N 1
ATOM 2206 C CA . ALA A 1 302 ? -2.125 12.273 0.201 1 97.62 302 ALA A CA 1
ATOM 2207 C C . ALA A 1 302 ? -3.285 11.781 1.064 1 97.62 302 ALA A C 1
ATOM 2209 O O . ALA A 1 302 ? -4.266 11.234 0.55 1 97.62 302 ALA A O 1
ATOM 2210 N N . TYR A 1 303 ? -3.16 11.969 2.354 1 98.44 303 TYR A N 1
ATOM 2211 C CA . TYR A 1 303 ? -4.168 11.547 3.32 1 98.44 303 TYR A CA 1
ATOM 2212 C C . TYR A 1 303 ? -4.641 12.727 4.164 1 98.44 303 TYR A C 1
ATOM 2214 O O . TYR A 1 303 ? -4.477 12.727 5.387 1 98.44 303 TYR A O 1
ATOM 2222 N N . PRO A 1 304 ? -5.328 13.609 3.537 1 98.44 304 PRO A N 1
ATOM 2223 C CA . PRO A 1 304 ? -5.625 14.898 4.164 1 98.44 304 PRO A CA 1
ATOM 2224 C C . PRO A 1 304 ? -6.602 14.773 5.332 1 98.44 304 PRO A C 1
ATOM 2226 O O . PRO A 1 304 ? -6.578 15.602 6.25 1 98.44 304 PRO A O 1
ATOM 2229 N N . ARG A 1 305 ? -7.508 13.781 5.328 1 98.38 305 ARG A N 1
ATOM 2230 C CA . ARG A 1 305 ? -8.414 13.594 6.461 1 98.38 305 ARG A CA 1
ATOM 2231 C C . ARG A 1 305 ? -7.637 13.328 7.746 1 98.38 305 ARG A C 1
ATOM 2233 O O . ARG A 1 305 ? -7.812 14.031 8.742 1 98.38 305 ARG A O 1
ATOM 2240 N N . THR A 1 306 ? -6.754 12.375 7.656 1 98.69 306 THR A N 1
ATOM 2241 C CA . THR A 1 306 ? -5.934 12.023 8.812 1 98.69 306 THR A CA 1
ATOM 2242 C C . THR A 1 306 ? -4.969 13.156 9.156 1 98.69 306 THR A C 1
ATOM 2244 O O . THR A 1 306 ? -4.828 13.531 10.32 1 98.69 306 THR A O 1
ATOM 2247 N N . SER A 1 307 ? -4.324 13.719 8.156 1 98.62 307 SER A N 1
ATOM 2248 C CA . SER A 1 307 ? -3.303 14.742 8.359 1 98.62 307 SER A CA 1
ATOM 2249 C C . SER A 1 307 ? -3.9 16 8.961 1 98.62 307 SER A C 1
ATOM 2251 O O . SER A 1 307 ? -3.299 16.625 9.844 1 98.62 307 SER A O 1
ATOM 2253 N N . THR A 1 308 ? -5.094 16.406 8.477 1 98.69 308 THR A N 1
ATOM 2254 C CA . THR A 1 308 ? -5.762 17.594 9.008 1 98.69 308 THR A CA 1
ATOM 2255 C C . THR A 1 308 ? -6.109 17.391 10.484 1 98.69 308 THR A C 1
ATOM 2257 O O . THR A 1 308 ? -5.801 18.25 11.312 1 98.69 308 THR A O 1
ATOM 2260 N N . LEU A 1 309 ? -6.66 16.266 10.773 1 98.69 309 LEU A N 1
ATOM 2261 C CA . LEU A 1 309 ? -7.035 15.992 12.156 1 98.69 309 LEU A CA 1
ATOM 2262 C C . LEU A 1 309 ? -5.809 15.984 13.062 1 98.69 309 LEU A C 1
ATOM 2264 O O . LEU A 1 309 ? -5.82 16.594 14.141 1 98.69 309 LEU A O 1
ATOM 2268 N N . ALA A 1 310 ? -4.77 15.367 12.602 1 98.5 310 ALA A N 1
ATOM 2269 C CA . ALA A 1 310 ? -3.543 15.281 13.391 1 98.5 310 ALA A CA 1
ATOM 2270 C C . ALA A 1 310 ? -2.938 16.672 13.609 1 98.5 310 ALA A C 1
ATOM 2272 O O . ALA A 1 310 ? -2.562 17.016 14.734 1 98.5 310 ALA A O 1
ATOM 2273 N N . LEU A 1 311 ? -2.857 17.422 12.578 1 98.31 311 LEU A N 1
ATOM 2274 C CA . LEU A 1 311 ? -2.264 18.75 12.648 1 98.31 311 LEU A CA 1
ATOM 2275 C C . LEU A 1 311 ? -3.094 19.672 13.539 1 98.31 311 LEU A C 1
ATOM 2277 O O . LEU A 1 311 ? -2.555 20.344 14.414 1 98.31 311 LEU A O 1
ATOM 2281 N N . THR A 1 312 ? -4.391 19.734 13.344 1 98.38 312 THR A N 1
ATOM 2282 C CA . THR A 1 312 ? -5.254 20.672 14.039 1 98.38 312 THR A CA 1
ATOM 2283 C C . THR A 1 312 ? -5.363 20.312 15.523 1 98.38 312 THR A C 1
ATOM 2285 O O . THR A 1 312 ? -5.508 21.188 16.375 1 98.38 312 THR A O 1
ATOM 2288 N N . ASN A 1 313 ? -5.227 19.016 15.828 1 97.62 313 ASN A N 1
ATOM 2289 C CA . ASN A 1 313 ? -5.133 18.625 17.234 1 97.62 313 ASN A CA 1
ATOM 2290 C C . ASN A 1 313 ? -3.928 19.266 17.922 1 97.62 313 ASN A C 1
ATOM 2292 O O . ASN A 1 313 ? -4 19.625 19.094 1 97.62 313 ASN A O 1
ATOM 2296 N N . ALA A 1 314 ? -2.902 19.375 17.172 1 97.5 314 ALA A N 1
ATOM 2297 C CA . ALA A 1 314 ? -1.666 19.922 17.734 1 97.5 314 ALA A CA 1
ATOM 2298 C C . ALA A 1 314 ? -1.699 21.453 17.734 1 97.5 314 ALA A C 1
ATOM 2300 O O . ALA A 1 314 ? -1.15 22.094 18.641 1 97.5 314 ALA A O 1
ATOM 2301 N N . THR A 1 315 ? -2.363 22.078 16.781 1 98.19 315 THR A N 1
ATOM 2302 C CA . THR A 1 315 ? -2.266 23.516 16.609 1 98.19 315 THR A CA 1
ATOM 2303 C C . THR A 1 315 ? -3.385 24.234 17.359 1 98.19 315 THR A C 1
ATOM 2305 O O . THR A 1 315 ? -3.256 25.406 17.703 1 98.19 315 THR A O 1
ATOM 2308 N N . LEU A 1 316 ? -4.445 23.562 17.672 1 98.31 316 LEU A N 1
ATOM 2309 C CA . LEU A 1 316 ? -5.641 24.203 18.203 1 98.31 316 LEU A CA 1
ATOM 2310 C C . LEU A 1 316 ? -5.336 24.906 19.531 1 98.31 316 LEU A C 1
ATOM 2312 O O . LEU A 1 316 ? -5.781 26.031 19.75 1 98.31 316 LEU A O 1
ATOM 2316 N N . PRO A 1 317 ? -4.562 24.281 20.422 1 97.88 317 PRO A N 1
ATOM 2317 C CA . PRO A 1 317 ? -4.238 25 21.656 1 97.88 317 PRO A CA 1
ATOM 2318 C C . PRO A 1 317 ? -3.527 26.328 21.406 1 97.88 317 PRO A C 1
ATOM 2320 O O . PRO A 1 317 ? -3.768 27.312 22.125 1 97.88 317 PRO A O 1
ATOM 2323 N N . CYS A 1 318 ? -2.693 26.359 20.453 1 98.44 318 CYS A N 1
ATOM 2324 C CA . CYS A 1 318 ? -1.993 27.594 20.094 1 98.44 318 CYS A CA 1
ATOM 2325 C C . CYS A 1 318 ? -2.959 28.625 19.516 1 98.44 318 CYS A C 1
ATOM 2327 O O . CYS A 1 318 ? -2.898 29.797 19.875 1 98.44 318 CYS A O 1
ATOM 2329 N N . VAL A 1 319 ? -3.848 28.141 18.672 1 98.69 319 VAL A N 1
ATOM 2330 C CA . VAL A 1 319 ? -4.832 29.031 18.078 1 98.69 319 VAL A CA 1
ATOM 2331 C C . VAL A 1 319 ? -5.711 29.641 19.156 1 98.69 319 VAL A C 1
ATOM 2333 O O . VAL A 1 319 ? -5.98 30.844 19.141 1 98.69 319 VAL A O 1
ATOM 2336 N N . LYS A 1 320 ? -6.109 28.859 20.078 1 98.38 320 LYS A N 1
ATOM 2337 C CA . LYS A 1 320 ? -6.938 29.344 21.188 1 98.38 320 LYS A CA 1
ATOM 2338 C C . LYS A 1 320 ? -6.199 30.375 22.016 1 98.38 320 LYS A C 1
ATOM 2340 O O . LYS A 1 320 ? -6.77 31.406 22.391 1 98.38 320 LYS A O 1
ATOM 2345 N N . ALA A 1 321 ? -4.973 30.094 22.281 1 98.25 321 ALA A N 1
ATOM 2346 C CA . ALA A 1 321 ? -4.176 31.047 23.062 1 98.25 321 ALA A CA 1
ATOM 2347 C C . ALA A 1 321 ? -4.051 32.375 22.344 1 98.25 321 ALA A C 1
ATOM 2349 O O . ALA A 1 321 ? -4.207 33.438 22.953 1 98.25 321 ALA A O 1
ATOM 2350 N N . LEU A 1 322 ? -3.795 32.312 21.094 1 98.5 322 LEU A N 1
ATOM 2351 C CA . LEU A 1 322 ? -3.65 33.5 20.281 1 98.5 322 LEU A CA 1
ATOM 2352 C C . LEU A 1 322 ? -4.961 34.281 20.219 1 98.5 322 LEU A C 1
ATOM 2354 O O . LEU A 1 322 ? -4.965 35.531 20.312 1 98.5 322 LEU A O 1
ATOM 2358 N N . ALA A 1 323 ? -6.027 33.594 20.109 1 98.25 323 ALA A N 1
ATOM 2359 C CA . ALA A 1 323 ? -7.34 34.219 20 1 98.25 323 ALA A CA 1
ATOM 2360 C C . ALA A 1 323 ? -7.789 34.781 21.344 1 98.25 323 ALA A C 1
ATOM 2362 O O . ALA A 1 323 ? -8.25 35.938 21.406 1 98.25 323 ALA A O 1
ATOM 2363 N N . ASP A 1 324 ? -7.625 34.062 22.391 1 97.94 324 ASP A N 1
ATOM 2364 C CA . ASP A 1 324 ? -8.133 34.438 23.703 1 97.94 324 ASP A CA 1
ATOM 2365 C C . ASP A 1 324 ? -7.359 35.594 24.281 1 97.94 324 ASP A C 1
ATOM 2367 O O . ASP A 1 324 ? -7.949 36.531 24.859 1 97.94 324 ASP A O 1
ATOM 2371 N N . ARG A 1 325 ? -6.078 35.594 24.141 1 97.38 325 ARG A N 1
ATOM 2372 C CA . ARG A 1 325 ? -5.238 36.594 24.797 1 97.38 325 ARG A CA 1
ATOM 2373 C C . ARG A 1 325 ? -4.957 37.781 23.875 1 97.38 325 ARG A C 1
ATOM 2375 O O . ARG A 1 325 ? -4.656 38.875 24.344 1 97.38 325 ARG A O 1
ATOM 2382 N N . GLY A 1 326 ? -5.129 37.469 22.594 1 97.81 326 GLY A N 1
ATOM 2383 C CA . GLY A 1 326 ? -4.582 38.406 21.609 1 97.81 326 GLY A CA 1
ATOM 2384 C C . GLY A 1 326 ? -3.174 38.031 21.172 1 97.81 326 GLY A C 1
ATOM 2385 O O . GLY A 1 326 ? -2.4 37.469 21.953 1 97.81 326 GLY A O 1
ATOM 2386 N N . ILE A 1 327 ? -2.838 38.406 20.047 1 97.81 327 ILE A N 1
ATOM 2387 C CA . ILE A 1 327 ? -1.614 37.938 19.406 1 97.81 327 ILE A CA 1
ATOM 2388 C C . ILE A 1 327 ? -0.406 38.312 20.25 1 97.81 327 ILE A C 1
ATOM 2390 O O . ILE A 1 327 ? 0.35 37.438 20.703 1 97.81 327 ILE A O 1
ATOM 2394 N N . GLU A 1 328 ? -0.252 39.562 20.531 1 97.12 328 GLU A N 1
ATOM 2395 C CA . GLU A 1 328 ? 0.935 40.031 21.234 1 97.12 328 GLU A CA 1
ATOM 2396 C C . GLU A 1 328 ? 1.001 39.469 22.656 1 97.12 328 GLU A C 1
ATOM 2398 O O . GLU A 1 328 ? 2.055 39 23.094 1 97.12 328 GLU A O 1
ATOM 2403 N N . ASP A 1 329 ? -0.086 39.469 23.328 1 97.94 329 ASP A N 1
ATOM 2404 C CA . ASP A 1 329 ? -0.115 38.969 24.703 1 97.94 329 ASP A CA 1
ATOM 2405 C C . ASP A 1 329 ? 0.168 37.469 24.75 1 97.94 329 ASP A C 1
ATOM 2407 O O . ASP A 1 329 ? 0.837 37 25.672 1 97.94 329 ASP A O 1
ATOM 2411 N N . ALA A 1 330 ? -0.374 36.75 23.797 1 98.12 330 ALA A N 1
ATOM 2412 C CA . ALA A 1 330 ? -0.119 35.312 23.734 1 98.12 330 ALA A CA 1
ATOM 2413 C C . ALA A 1 330 ? 1.363 35.031 23.516 1 98.12 330 ALA A C 1
ATOM 2415 O O . ALA A 1 330 ? 1.929 34.125 24.141 1 98.12 330 ALA A O 1
ATOM 2416 N N . LEU A 1 331 ? 1.954 35.781 22.641 1 97.75 331 LEU A N 1
ATOM 2417 C CA . LEU A 1 331 ? 3.377 35.625 22.359 1 97.75 331 LEU A CA 1
ATOM 2418 C C . LEU A 1 331 ? 4.215 35.938 23.594 1 97.75 331 LEU A C 1
ATOM 2420 O O . LEU A 1 331 ? 5.195 35.219 23.859 1 97.75 331 LEU A O 1
ATOM 2424 N N . ARG A 1 332 ? 3.83 36.875 24.344 1 97.38 332 ARG A N 1
ATOM 2425 C CA . ARG A 1 332 ? 4.57 37.25 25.547 1 97.38 332 ARG A CA 1
ATOM 2426 C C . ARG A 1 332 ? 4.375 36.219 26.656 1 97.38 332 ARG A C 1
ATOM 2428 O O . ARG A 1 332 ? 5.281 36 27.469 1 97.38 332 ARG A O 1
ATOM 2435 N N . ALA A 1 333 ? 3.303 35.625 26.656 1 97.12 333 ALA A N 1
ATOM 2436 C CA . ALA A 1 333 ? 2.941 34.688 27.734 1 97.12 333 ALA A CA 1
ATOM 2437 C C . ALA A 1 333 ? 3.537 33.312 27.516 1 97.12 333 ALA A C 1
ATOM 2439 O O . ALA A 1 333 ? 3.75 32.562 28.469 1 97.12 333 ALA A O 1
ATOM 2440 N N . ASP A 1 334 ? 3.764 32.938 26.297 1 96.81 334 ASP A N 1
ATOM 2441 C CA . ASP A 1 334 ? 4.188 31.578 25.953 1 96.81 334 ASP A CA 1
ATOM 2442 C C . ASP A 1 334 ? 5.52 31.578 25.219 1 96.81 334 ASP A C 1
ATOM 2444 O O . ASP A 1 334 ? 5.566 31.875 24.016 1 96.81 334 ASP A O 1
ATOM 2448 N N . PRO A 1 335 ? 6.555 31.109 25.844 1 95.94 335 PRO A N 1
ATOM 2449 C CA . PRO A 1 335 ? 7.883 31.125 25.219 1 95.94 335 PRO A CA 1
ATOM 2450 C C . PRO A 1 335 ? 7.953 30.297 23.938 1 95.94 335 PRO A C 1
ATOM 2452 O O . PRO A 1 335 ? 8.719 30.641 23.031 1 95.94 335 PRO A O 1
ATOM 2455 N N . ALA A 1 336 ? 7.207 29.281 23.859 1 96.69 336 ALA A N 1
ATOM 2456 C CA . ALA A 1 336 ? 7.211 28.453 22.656 1 96.69 336 ALA A CA 1
ATOM 2457 C C . ALA A 1 336 ? 6.594 29.203 21.484 1 96.69 336 ALA A C 1
ATOM 2459 O O . ALA A 1 336 ? 7.102 29.141 20.359 1 96.69 336 ALA A O 1
ATOM 2460 N N . LEU A 1 337 ? 5.512 29.906 21.734 1 97.31 337 LEU A N 1
ATOM 2461 C CA . LEU A 1 337 ? 4.902 30.719 20.703 1 97.31 337 LEU A CA 1
ATOM 2462 C C . LEU A 1 337 ? 5.84 31.844 20.281 1 97.31 337 LEU A C 1
ATOM 2464 O O . LEU A 1 337 ? 5.969 32.156 19.094 1 97.31 337 LEU A O 1
ATOM 2468 N N . ALA A 1 338 ? 6.445 32.438 21.266 1 97.06 338 ALA A N 1
ATOM 2469 C CA . ALA A 1 338 ? 7.391 33.5 20.969 1 97.06 338 ALA A CA 1
ATOM 2470 C C . ALA A 1 338 ? 8.555 33 20.125 1 97.06 338 ALA A C 1
ATOM 2472 O O . ALA A 1 338 ? 9.016 33.688 19.219 1 97.06 338 ALA A O 1
ATOM 2473 N N . GLY A 1 339 ? 8.992 31.828 20.453 1 95.62 339 GLY A N 1
ATOM 2474 C CA . GLY A 1 339 ? 10.086 31.219 19.719 1 95.62 339 GLY A CA 1
ATOM 2475 C C . GLY A 1 339 ? 9.727 30.875 18.297 1 95.62 339 GLY A C 1
ATOM 2476 O O . GLY A 1 339 ? 10.609 30.75 17.438 1 95.62 339 GLY A O 1
ATOM 2477 N N . ALA A 1 340 ? 8.445 30.75 18.031 1 97.19 340 ALA A N 1
ATOM 2478 C CA . ALA A 1 340 ? 7.957 30.359 16.703 1 97.19 340 ALA A CA 1
ATOM 2479 C C . ALA A 1 340 ? 7.762 31.594 15.812 1 97.19 340 ALA A C 1
ATOM 2481 O O . ALA A 1 340 ? 7.484 31.469 14.617 1 97.19 340 ALA A O 1
ATOM 2482 N N . LEU A 1 341 ? 7.914 32.781 16.422 1 97.81 341 LEU A N 1
ATOM 2483 C CA . LEU A 1 341 ? 7.719 34.031 15.711 1 97.81 341 LEU A CA 1
ATOM 2484 C C . LEU A 1 341 ? 8.836 34.281 14.703 1 97.81 341 LEU A C 1
ATOM 2486 O O . LEU A 1 341 ? 10.016 34.281 15.062 1 97.81 341 LEU A O 1
ATOM 2490 N N . ASN A 1 342 ? 8.461 34.406 13.43 1 97.94 342 ASN A N 1
ATOM 2491 C CA . ASN A 1 342 ? 9.422 34.625 12.359 1 97.94 342 ASN A CA 1
ATOM 2492 C C . ASN A 1 342 ? 9.508 36.125 11.992 1 97.94 342 ASN A C 1
ATOM 2494 O O . ASN A 1 342 ? 10.594 36.688 11.906 1 97.94 342 ASN A O 1
ATOM 2498 N N . THR A 1 343 ? 8.352 36.75 11.82 1 98 343 THR A N 1
ATOM 2499 C CA . THR A 1 343 ? 8.273 38.156 11.477 1 98 343 THR A CA 1
ATOM 2500 C C . THR A 1 343 ? 7.387 38.906 12.469 1 98 343 THR A C 1
ATOM 2502 O O . THR A 1 343 ? 6.395 38.375 12.961 1 98 343 THR A O 1
ATOM 2505 N N . TRP A 1 344 ? 7.75 40.062 12.789 1 97.06 344 TRP A N 1
ATOM 2506 C CA . TRP A 1 344 ? 7.059 40.906 13.766 1 97.06 344 TRP A CA 1
ATOM 2507 C C . TRP A 1 344 ? 7.262 42.375 13.461 1 97.06 344 TRP A C 1
ATOM 2509 O O . TRP A 1 344 ? 8.383 42.906 13.547 1 97.06 344 TRP A O 1
ATOM 2519 N N . ARG A 1 345 ? 6.188 43.062 13.031 1 94.19 345 ARG A N 1
ATOM 2520 C CA . ARG A 1 345 ? 6.168 44.5 12.82 1 94.19 345 ARG A CA 1
ATOM 2521 C C . ARG A 1 345 ? 7.301 44.938 11.891 1 94.19 345 ARG A C 1
ATOM 2523 O O . ARG A 1 345 ? 8.062 45.844 12.219 1 94.19 345 ARG A O 1
ATOM 2530 N N . GLY A 1 346 ? 7.477 44.156 10.852 1 95.94 346 GLY A N 1
ATOM 2531 C CA . GLY A 1 346 ? 8.391 44.562 9.789 1 95.94 346 GLY A CA 1
ATOM 2532 C C . GLY A 1 346 ? 9.812 44.062 10.016 1 95.94 346 GLY A C 1
ATOM 2533 O O . GLY A 1 346 ? 10.719 44.406 9.266 1 95.94 346 GLY A O 1
ATOM 2534 N N . ALA A 1 347 ? 10.031 43.25 11.023 1 97.12 347 ALA A N 1
ATOM 2535 C CA . ALA A 1 347 ? 11.367 42.75 11.328 1 97.12 347 ALA A CA 1
ATOM 2536 C C . ALA A 1 347 ? 11.383 41.219 11.414 1 97.12 347 ALA A C 1
ATOM 2538 O O . ALA A 1 347 ? 10.359 40.594 11.711 1 97.12 347 ALA A O 1
ATOM 2539 N N . VAL A 1 348 ? 12.555 40.688 11.125 1 98 348 VAL A N 1
ATOM 2540 C CA . VAL A 1 348 ? 12.766 39.25 11.352 1 98 348 VAL A CA 1
ATOM 2541 C C . VAL A 1 348 ? 13.172 39.031 12.805 1 98 348 VAL A C 1
ATOM 2543 O O . VAL A 1 348 ? 14.148 39.594 13.289 1 98 348 VAL A O 1
ATOM 2546 N N . VAL A 1 349 ? 12.438 38.188 13.445 1 97.31 349 VAL A N 1
ATOM 2547 C CA . VAL A 1 349 ? 12.703 38.031 14.875 1 97.31 349 VAL A CA 1
ATOM 2548 C C . VAL A 1 349 ? 13.117 36.594 15.172 1 97.31 349 VAL A C 1
ATOM 2550 O O . VAL A 1 349 ? 13.195 36.188 16.344 1 97.31 349 VAL A O 1
ATOM 2553 N N . HIS A 1 350 ? 13.297 35.781 14.203 1 96.38 350 HIS A N 1
ATOM 2554 C CA . HIS A 1 350 ? 13.852 34.438 14.312 1 96.38 350 HIS A CA 1
ATOM 2555 C C . HIS A 1 350 ? 15.289 34.375 13.805 1 96.38 350 HIS A C 1
ATOM 2557 O O . HIS A 1 350 ? 15.531 34.594 12.609 1 96.38 350 HIS A O 1
ATOM 2563 N N . ARG A 1 351 ? 16.203 34.062 14.641 1 94.69 351 ARG A N 1
ATOM 2564 C CA . ARG A 1 351 ? 17.625 34.219 14.375 1 94.69 351 ARG A CA 1
ATOM 2565 C C . ARG A 1 351 ? 18.062 33.375 13.172 1 94.69 351 ARG A C 1
ATOM 2567 O O . ARG A 1 351 ? 18.766 33.875 12.297 1 94.69 351 ARG A O 1
ATOM 2574 N N . ALA A 1 352 ? 17.672 32.156 13.172 1 91.94 352 ALA A N 1
ATOM 2575 C CA . ALA A 1 352 ? 18.078 31.281 12.078 1 91.94 352 ALA A CA 1
ATOM 2576 C C . ALA A 1 352 ? 17.531 31.781 10.742 1 91.94 352 ALA A C 1
ATOM 2578 O O . ALA A 1 352 ? 18.203 31.656 9.711 1 91.94 352 ALA A O 1
ATOM 2579 N N . LEU A 1 353 ? 16.328 32.281 10.75 1 93.81 353 LEU A N 1
ATOM 2580 C CA . LEU A 1 353 ? 15.742 32.844 9.531 1 93.81 353 LEU A CA 1
ATOM 2581 C C . LEU A 1 353 ? 16.5 34.062 9.062 1 93.81 353 LEU A C 1
ATOM 2583 O O . LEU A 1 353 ? 16.781 34.219 7.871 1 93.81 353 LEU A O 1
ATOM 2587 N N . ALA A 1 354 ? 16.844 34.938 9.977 1 96.56 354 ALA A N 1
ATOM 2588 C CA . ALA A 1 354 ? 17.609 36.125 9.648 1 96.56 354 ALA A CA 1
ATOM 2589 C C . ALA A 1 354 ? 18.922 35.781 8.977 1 96.56 354 ALA A C 1
ATOM 2591 O O . ALA A 1 354 ? 19.312 36.375 7.973 1 96.56 354 ALA A O 1
ATOM 2592 N N . GLN A 1 355 ? 19.531 34.844 9.531 1 94.44 355 GLN A N 1
ATOM 2593 C CA . GLN A 1 355 ? 20.812 34.375 8.992 1 94.44 355 GLN A CA 1
ATOM 2594 C C . GLN A 1 355 ? 20.625 33.812 7.586 1 94.44 355 GLN A C 1
ATOM 2596 O O . GLN A 1 355 ? 21.406 34.125 6.68 1 94.44 355 GLN A O 1
ATOM 2601 N N . ALA A 1 356 ? 19.641 33 7.434 1 91.06 356 ALA A N 1
ATOM 2602 C CA . ALA A 1 356 ? 19.391 32.344 6.16 1 91.06 356 ALA A CA 1
ATOM 2603 C C . ALA A 1 356 ? 19.094 33.344 5.059 1 91.06 356 ALA A C 1
ATOM 2605 O O . ALA A 1 356 ? 19.469 33.156 3.9 1 91.06 356 ALA A O 1
ATOM 2606 N N . LEU A 1 357 ? 18.406 34.438 5.383 1 95 357 LEU A N 1
ATOM 2607 C CA . LEU A 1 357 ? 17.969 35.406 4.395 1 95 357 LEU A CA 1
ATOM 2608 C C . LEU A 1 357 ? 18.922 36.594 4.328 1 95 357 LEU A C 1
ATOM 2610 O O . LEU A 1 357 ? 18.75 37.469 3.504 1 95 357 LEU A O 1
ATOM 2614 N N . ASP A 1 358 ? 19.938 36.531 5.156 1 95.44 358 ASP A N 1
ATOM 2615 C CA . ASP A 1 358 ? 20.875 37.656 5.258 1 95.44 358 ASP A CA 1
ATOM 2616 C C . ASP A 1 358 ? 20.141 38.969 5.516 1 95.44 358 ASP A C 1
ATOM 2618 O O . ASP A 1 358 ? 20.328 39.938 4.781 1 95.44 358 ASP A O 1
ATOM 2622 N N . LEU A 1 359 ? 19.219 38.906 6.449 1 96.12 359 LEU A N 1
ATOM 2623 C CA . LEU A 1 359 ? 18.469 40.062 6.898 1 96.12 359 LEU A CA 1
ATOM 2624 C C . LEU A 1 359 ? 18.781 40.375 8.359 1 96.12 359 LEU A C 1
ATOM 2626 O O . LEU A 1 359 ? 19.234 39.531 9.102 1 96.12 359 LEU A O 1
ATOM 2630 N N . PRO A 1 360 ? 18.578 41.656 8.75 1 96.31 360 PRO A N 1
ATOM 2631 C CA . PRO A 1 360 ? 18.828 42 10.148 1 96.31 360 PRO A CA 1
ATOM 2632 C C . PRO A 1 360 ? 17.906 41.25 11.117 1 96.31 360 PRO A C 1
ATOM 2634 O O . PRO A 1 360 ? 16.719 41.062 10.812 1 96.31 360 PRO A O 1
ATOM 2637 N N . PHE A 1 361 ? 18.516 40.812 12.219 1 96.5 361 PHE A N 1
ATOM 2638 C CA . PHE A 1 361 ? 17.766 40.188 13.297 1 96.5 361 PHE A CA 1
ATOM 2639 C C . PHE A 1 361 ? 17.344 41.219 14.336 1 96.5 361 PHE A C 1
ATOM 2641 O O . PHE A 1 361 ? 18.109 42.125 14.688 1 96.5 361 PHE A O 1
ATOM 2648 N N . SER A 1 362 ? 16.062 41.188 14.742 1 96.31 362 SER A N 1
ATOM 2649 C CA . SER A 1 362 ? 15.547 42.031 15.82 1 96.31 362 SER A CA 1
ATOM 2650 C C . SER A 1 362 ? 14.945 41.156 16.938 1 96.31 362 SER A C 1
ATOM 2652 O O . SER A 1 362 ? 14.352 40.125 16.672 1 96.31 362 SER A O 1
ATOM 2654 N N . LEU A 1 363 ? 15.086 41.531 18.156 1 94.31 363 LEU A N 1
ATOM 2655 C CA . LEU A 1 363 ? 14.477 40.844 19.297 1 94.31 363 LEU A CA 1
ATOM 2656 C C . LEU A 1 363 ? 12.984 41.125 19.375 1 94.31 363 LEU A C 1
ATOM 2658 O O . LEU A 1 363 ? 12.562 42.25 19.125 1 94.31 363 LEU A O 1
ATOM 2662 N N . PHE A 1 364 ? 12.289 40.094 19.703 1 91 364 PHE A N 1
ATOM 2663 C CA . PHE A 1 364 ? 10.875 40.312 20 1 91 364 PHE A CA 1
ATOM 2664 C C . PHE A 1 364 ? 10.711 41.156 21.25 1 91 364 PHE A C 1
ATOM 2666 O O . PHE A 1 364 ? 11.242 40.812 22.312 1 91 364 PHE A O 1
ATOM 2673 N N . SER A 1 365 ? 10.336 42.469 21.109 1 83.69 365 SER A N 1
ATOM 2674 C CA . SER A 1 365 ? 10.102 43.406 22.203 1 83.69 365 SER A CA 1
ATOM 2675 C C . SER A 1 365 ? 8.664 43.906 22.219 1 83.69 365 SER A C 1
ATOM 2677 O O . SER A 1 365 ? 7.996 43.906 21.188 1 83.69 365 SER A O 1
ATOM 2679 N N . MET B 1 1 ? 12.312 -37.969 -18.328 1 97.19 1 MET B N 1
ATOM 2680 C CA . MET B 1 1 ? 11.297 -37.25 -19.078 1 97.19 1 MET B CA 1
ATOM 2681 C C . MET B 1 1 ? 11.812 -35.875 -19.5 1 97.19 1 MET B C 1
ATOM 2683 O O . MET B 1 1 ? 12.688 -35.312 -18.844 1 97.19 1 MET B O 1
ATOM 2687 N N . ILE B 1 2 ? 11.281 -35.344 -20.594 1 98.5 2 ILE B N 1
ATOM 2688 C CA . ILE B 1 2 ? 11.594 -33.969 -20.984 1 98.5 2 ILE B CA 1
ATOM 2689 C C . ILE B 1 2 ? 10.477 -33.031 -20.531 1 98.5 2 ILE B C 1
ATOM 2691 O O . ILE B 1 2 ? 9.336 -33.156 -20.984 1 98.5 2 ILE B O 1
ATOM 2695 N N . VAL B 1 3 ? 10.844 -32.125 -19.625 1 98.75 3 VAL B N 1
ATOM 2696 C CA . VAL B 1 3 ? 9.898 -31.141 -19.109 1 98.75 3 VAL B CA 1
ATOM 2697 C C . VAL B 1 3 ? 10.172 -29.781 -19.734 1 98.75 3 VAL B C 1
ATOM 2699 O O . VAL B 1 3 ? 11.328 -29.344 -19.812 1 98.75 3 VAL B O 1
ATOM 2702 N N . GLY B 1 4 ? 9.141 -29.125 -20.219 1 98.81 4 GLY B N 1
ATOM 2703 C CA . GLY B 1 4 ? 9.258 -27.797 -20.812 1 98.81 4 GLY B CA 1
ATOM 2704 C C . GLY B 1 4 ? 8.648 -26.703 -19.938 1 98.81 4 GLY B C 1
ATOM 2705 O O . GLY B 1 4 ? 7.57 -26.891 -19.375 1 98.81 4 GLY B O 1
ATOM 2706 N N . VAL B 1 5 ? 9.336 -25.562 -19.812 1 98.88 5 VAL B N 1
ATOM 2707 C CA . VAL B 1 5 ? 8.883 -24.391 -19.078 1 98.88 5 VAL B CA 1
ATOM 2708 C C . VAL B 1 5 ? 8.883 -23.172 -19.984 1 98.88 5 VAL B C 1
ATOM 2710 O O . VAL B 1 5 ? 9.852 -22.422 -20.031 1 98.88 5 VAL B O 1
ATOM 2713 N N . PRO B 1 6 ? 7.785 -22.969 -20.672 1 98.75 6 PRO B N 1
ATOM 2714 C CA . PRO B 1 6 ? 7.703 -21.828 -21.562 1 98.75 6 PRO B CA 1
ATOM 2715 C C . PRO B 1 6 ? 7.535 -20.5 -20.828 1 98.75 6 PRO B C 1
ATOM 2717 O O . PRO B 1 6 ? 7.098 -20.484 -19.672 1 98.75 6 PRO B O 1
ATOM 2720 N N . ARG B 1 7 ? 7.941 -19.438 -21.469 1 98.38 7 ARG B N 1
ATOM 2721 C CA . ARG B 1 7 ? 7.703 -18.094 -20.984 1 98.38 7 ARG B CA 1
ATOM 2722 C C . ARG B 1 7 ? 6.23 -17.703 -21.109 1 98.38 7 ARG B C 1
ATOM 2724 O O . ARG B 1 7 ? 5.59 -18.016 -22.109 1 98.38 7 ARG B O 1
ATOM 2731 N N . GLU B 1 8 ? 5.691 -17.125 -20.016 1 98.25 8 GLU B N 1
ATOM 2732 C CA . GLU B 1 8 ? 4.32 -16.625 -20.094 1 98.25 8 GLU B CA 1
ATOM 2733 C C . GLU B 1 8 ? 4.211 -15.438 -21.031 1 98.25 8 GLU B C 1
ATOM 2735 O O . GLU B 1 8 ? 5.07 -14.547 -21.031 1 98.25 8 GLU B O 1
ATOM 2740 N N . ILE B 1 9 ? 3.162 -15.453 -21.828 1 96.56 9 ILE B N 1
ATOM 2741 C CA . ILE B 1 9 ? 3.086 -14.398 -22.844 1 96.56 9 ILE B CA 1
ATOM 2742 C C . ILE B 1 9 ? 1.855 -13.531 -22.594 1 96.56 9 ILE B C 1
ATOM 2744 O O . ILE B 1 9 ? 1.651 -12.516 -23.266 1 96.56 9 ILE B O 1
ATOM 2748 N N . LYS B 1 10 ? 0.98 -13.938 -21.609 1 93.75 10 LYS B N 1
ATOM 2749 C CA . LYS B 1 10 ? -0.119 -13.055 -21.234 1 93.75 10 LYS B CA 1
ATOM 2750 C C . LYS B 1 10 ? 0.402 -11.711 -20.75 1 93.75 10 LYS B C 1
ATOM 2752 O O . LYS B 1 10 ? 1.408 -11.641 -20.031 1 93.75 10 LYS B O 1
ATOM 2757 N N . THR B 1 11 ? -0.312 -10.625 -21.156 1 91.44 11 THR B N 1
ATOM 2758 C CA . THR B 1 11 ? 0.097 -9.273 -20.781 1 91.44 11 THR B CA 1
ATOM 2759 C C . THR B 1 11 ? 0.225 -9.156 -19.266 1 91.44 11 THR B C 1
ATOM 2761 O O . THR B 1 11 ? -0.672 -9.578 -18.516 1 91.44 11 THR B O 1
ATOM 2764 N N . HIS B 1 12 ? 1.407 -8.695 -18.797 1 91.31 12 HIS B N 1
ATOM 2765 C CA . HIS B 1 12 ? 1.734 -8.43 -17.406 1 91.31 12 HIS B CA 1
ATOM 2766 C C . HIS B 1 12 ? 1.751 -9.711 -16.578 1 91.31 12 HIS B C 1
ATOM 2768 O O . HIS B 1 12 ? 1.471 -9.695 -15.383 1 91.31 12 HIS B O 1
ATOM 2774 N N . GLU B 1 13 ? 1.907 -10.781 -17.328 1 95.12 13 GLU B N 1
ATOM 2775 C CA . GLU B 1 13 ? 2.195 -12.016 -16.609 1 95.12 13 GLU B CA 1
ATOM 2776 C C . GLU B 1 13 ? 3.699 -12.234 -16.469 1 95.12 13 GLU B C 1
ATOM 2778 O O . GLU B 1 13 ? 4.391 -12.492 -17.453 1 95.12 13 GLU B O 1
ATOM 2783 N N . TYR B 1 14 ? 4.219 -12.141 -15.211 1 96.69 14 TYR B N 1
ATOM 2784 C CA . TYR B 1 14 ? 5.656 -12.172 -14.969 1 96.69 14 TYR B CA 1
ATOM 2785 C C . TYR B 1 14 ? 6.055 -13.422 -14.195 1 96.69 14 TYR B C 1
ATOM 2787 O O . TYR B 1 14 ? 7.234 -13.641 -13.922 1 96.69 14 TYR B O 1
ATOM 2795 N N . ARG B 1 15 ? 5.105 -14.242 -13.836 1 98.31 15 ARG B N 1
ATOM 2796 C CA . ARG B 1 15 ? 5.406 -15.5 -13.164 1 98.31 15 ARG B CA 1
ATOM 2797 C C . ARG B 1 15 ? 5.969 -16.531 -14.148 1 98.31 15 ARG B C 1
ATOM 2799 O O . ARG B 1 15 ? 5.871 -16.344 -15.359 1 98.31 15 ARG B O 1
ATOM 2806 N N . VAL B 1 16 ? 6.52 -17.531 -13.539 1 98.75 16 VAL B N 1
ATOM 2807 C CA . VAL B 1 16 ? 7.078 -18.625 -14.336 1 98.75 16 VAL B CA 1
ATOM 2808 C C . VAL B 1 16 ? 6.719 -19.969 -13.688 1 98.75 16 VAL B C 1
ATOM 2810 O O . VAL B 1 16 ? 6.559 -20.047 -12.469 1 98.75 16 VAL B O 1
ATOM 2813 N N . GLY B 1 17 ? 6.645 -20.953 -14.492 1 98.62 17 GLY B N 1
ATOM 2814 C CA . GLY B 1 17 ? 6.113 -22.234 -14.055 1 98.62 17 GLY B CA 1
ATOM 2815 C C . GLY B 1 17 ? 7.074 -23.016 -13.18 1 98.62 17 GLY B C 1
ATOM 2816 O O . GLY B 1 17 ? 6.668 -23.938 -12.477 1 98.62 17 GLY B O 1
ATOM 2817 N N . MET B 1 18 ? 8.367 -22.672 -13.234 1 98.62 18 MET B N 1
ATOM 2818 C CA . MET B 1 18 ? 9.336 -23.359 -12.398 1 98.62 18 MET B CA 1
ATOM 2819 C C . MET B 1 18 ? 10.508 -22.453 -12.055 1 98.62 18 MET B C 1
ATOM 2821 O O . MET B 1 18 ? 10.969 -21.672 -12.891 1 98.62 18 MET B O 1
ATOM 2825 N N . THR B 1 19 ? 11.031 -22.609 -10.844 1 98.56 19 THR B N 1
ATOM 2826 C CA . THR B 1 19 ? 12.211 -21.875 -10.383 1 98.56 19 THR B CA 1
ATOM 2827 C C . THR B 1 19 ? 13.477 -22.703 -10.594 1 98.56 19 THR B C 1
ATOM 2829 O O . THR B 1 19 ? 13.398 -23.922 -10.836 1 98.56 19 THR B O 1
ATOM 2832 N N . PRO B 1 20 ? 14.625 -22.062 -10.539 1 98.75 20 PRO B N 1
ATOM 2833 C CA . PRO B 1 20 ? 15.867 -22.828 -10.625 1 98.75 20 PRO B CA 1
ATOM 2834 C C . PRO B 1 20 ? 15.953 -23.938 -9.578 1 98.75 20 PRO B C 1
ATOM 2836 O O . PRO B 1 20 ? 16.406 -25.047 -9.883 1 98.75 20 PRO B O 1
ATOM 2839 N N . ALA B 1 21 ? 15.5 -23.703 -8.422 1 97.94 21 ALA B N 1
ATOM 2840 C CA . ALA B 1 21 ? 15.523 -24.703 -7.363 1 97.94 21 ALA B CA 1
ATOM 2841 C C . ALA B 1 21 ? 14.703 -25.938 -7.75 1 97.94 21 ALA B C 1
ATOM 2843 O O . ALA B 1 21 ? 15.117 -27.062 -7.5 1 97.94 21 ALA B O 1
ATOM 2844 N N . GLY B 1 22 ? 13.539 -25.688 -8.305 1 98.06 22 GLY B N 1
ATOM 2845 C CA . GLY B 1 22 ? 12.719 -26.781 -8.781 1 98.06 22 GLY B CA 1
ATOM 2846 C C . GLY B 1 22 ? 13.359 -27.562 -9.906 1 98.06 22 GLY B C 1
ATOM 2847 O O . GLY B 1 22 ? 13.281 -28.797 -9.938 1 98.06 22 GLY B O 1
ATOM 2848 N N . ILE B 1 23 ? 13.977 -26.875 -10.766 1 98.56 23 ILE B N 1
ATOM 2849 C CA . ILE B 1 23 ? 14.633 -27.5 -11.906 1 98.56 23 ILE B CA 1
ATOM 2850 C C . ILE B 1 23 ? 15.812 -28.344 -11.422 1 98.56 23 ILE B C 1
ATOM 2852 O O . ILE B 1 23 ? 16.062 -29.438 -11.945 1 98.56 23 ILE B O 1
ATOM 2856 N N . ALA B 1 24 ? 16.531 -27.844 -10.445 1 98.5 24 ALA B N 1
ATOM 2857 C CA . ALA B 1 24 ? 17.625 -28.594 -9.859 1 98.5 24 ALA B CA 1
ATOM 2858 C C . ALA B 1 24 ? 17.141 -29.953 -9.352 1 98.5 24 ALA B C 1
ATOM 2860 O O . ALA B 1 24 ? 17.828 -30.969 -9.516 1 98.5 24 ALA B O 1
ATOM 2861 N N . GLU B 1 25 ? 16.031 -29.953 -8.734 1 97.88 25 GLU B N 1
ATOM 2862 C CA . GLU B 1 25 ? 15.453 -31.188 -8.211 1 97.88 25 GLU B CA 1
ATOM 2863 C C . GLU B 1 25 ? 15.125 -32.188 -9.328 1 97.88 25 GLU B C 1
ATOM 2865 O O . GLU B 1 25 ? 15.406 -33.375 -9.219 1 97.88 25 GLU B O 1
ATOM 2870 N N . LEU B 1 26 ? 14.531 -31.688 -10.383 1 98.38 26 LEU B N 1
ATOM 2871 C CA . LEU B 1 26 ? 14.188 -32.531 -11.516 1 98.38 26 LEU B CA 1
ATOM 2872 C C . LEU B 1 26 ? 15.438 -33.094 -12.195 1 98.38 26 LEU B C 1
ATOM 2874 O O . LEU B 1 26 ? 15.484 -34.25 -12.594 1 98.38 26 LEU B O 1
ATOM 2878 N N . ALA B 1 27 ? 16.391 -32.188 -12.336 1 97.69 27 ALA B N 1
ATOM 2879 C CA . ALA B 1 27 ? 17.656 -32.594 -12.953 1 97.69 27 ALA B CA 1
ATOM 2880 C C . ALA B 1 27 ? 18.328 -33.688 -12.141 1 97.69 27 ALA B C 1
ATOM 2882 O O . ALA B 1 27 ? 18.859 -34.656 -12.711 1 97.69 27 ALA B O 1
ATOM 2883 N N . ARG B 1 28 ? 18.312 -33.531 -10.875 1 96.94 28 ARG B N 1
ATOM 2884 C CA . ARG B 1 28 ? 18.875 -34.562 -9.992 1 96.94 28 ARG B CA 1
ATOM 2885 C C . ARG B 1 28 ? 18.141 -35.875 -10.172 1 96.94 28 ARG B C 1
ATOM 2887 O O . ARG B 1 28 ? 18.75 -36.938 -10.016 1 96.94 28 ARG B O 1
ATOM 2894 N N . GLY B 1 29 ? 16.938 -35.781 -10.484 1 96.88 29 GLY B N 1
ATOM 2895 C CA . GLY B 1 29 ? 16.141 -37 -10.719 1 96.88 29 GLY B CA 1
ATOM 2896 C C . GLY B 1 29 ? 16.359 -37.594 -12.094 1 96.88 29 GLY B C 1
ATOM 2897 O O . GLY B 1 29 ? 15.758 -38.594 -12.438 1 96.88 29 GLY B O 1
ATOM 2898 N N . GLY B 1 30 ? 17.219 -36.906 -12.883 1 97.81 30 GLY B N 1
ATOM 2899 C CA . GLY B 1 30 ? 17.578 -37.469 -14.18 1 97.81 30 GLY B CA 1
ATOM 2900 C C . GLY B 1 30 ? 16.719 -36.938 -15.312 1 97.81 30 GLY B C 1
ATOM 2901 O O . GLY B 1 30 ? 16.781 -37.438 -16.438 1 97.81 30 GLY B O 1
ATOM 2902 N N . HIS B 1 31 ? 15.922 -35.969 -15.047 1 98.56 31 HIS B N 1
ATOM 2903 C CA . HIS B 1 31 ? 15.039 -35.438 -16.062 1 98.56 31 HIS B CA 1
ATOM 2904 C C . HIS B 1 31 ? 15.719 -34.281 -16.812 1 98.56 31 HIS B C 1
ATOM 2906 O O . HIS B 1 31 ? 16.641 -33.656 -16.297 1 98.56 31 HIS B O 1
ATOM 2912 N N . THR B 1 32 ? 15.305 -34.094 -18.062 1 98.62 32 THR B N 1
ATOM 2913 C CA . THR B 1 32 ? 15.742 -32.969 -18.859 1 98.62 32 THR B CA 1
ATOM 2914 C C . THR B 1 32 ? 14.719 -31.844 -18.797 1 98.62 32 THR B C 1
ATOM 2916 O O . THR B 1 32 ? 13.531 -32.062 -19.016 1 98.62 32 THR B O 1
ATOM 2919 N N . VAL B 1 33 ? 15.195 -30.656 -18.422 1 98.75 33 VAL B N 1
ATOM 2920 C CA . VAL B 1 33 ? 14.281 -29.516 -18.344 1 98.75 33 VAL B CA 1
ATOM 2921 C C . VAL B 1 33 ? 14.68 -28.453 -19.359 1 98.75 33 VAL B C 1
ATOM 2923 O O . VAL B 1 33 ? 15.836 -28 -19.391 1 98.75 33 VAL B O 1
ATOM 2926 N N . LEU B 1 34 ? 13.758 -28.094 -20.25 1 98.88 34 LEU B N 1
ATOM 2927 C CA . LEU B 1 34 ? 13.914 -27.031 -21.234 1 98.88 34 LEU B CA 1
ATOM 2928 C C . LEU B 1 34 ? 13.195 -25.766 -20.781 1 98.88 34 LEU B C 1
ATOM 2930 O O . LEU B 1 34 ? 12 -25.781 -20.5 1 98.88 34 LEU B O 1
ATOM 2934 N N . VAL B 1 35 ? 13.953 -24.672 -20.656 1 98.88 35 VAL B N 1
ATOM 2935 C CA . VAL B 1 35 ? 13.391 -23.391 -20.234 1 98.88 35 VAL B CA 1
ATOM 2936 C C . VAL B 1 35 ? 13.492 -22.375 -21.359 1 98.88 35 VAL B C 1
ATOM 2938 O O . VAL B 1 35 ? 14.547 -22.234 -21.984 1 98.88 35 VAL B O 1
ATOM 2941 N N . GLU B 1 36 ? 12.344 -21.734 -21.609 1 98.88 36 GLU B N 1
ATOM 2942 C CA . GLU B 1 36 ? 12.406 -20.719 -22.641 1 98.88 36 GLU B CA 1
ATOM 2943 C C . GLU B 1 36 ? 13.258 -19.531 -22.203 1 98.88 36 GLU B C 1
ATOM 2945 O O . GLU B 1 36 ? 13.188 -19.094 -21.047 1 98.88 36 GLU B O 1
ATOM 2950 N N . THR B 1 37 ? 13.992 -18.969 -23.203 1 98.75 37 THR B N 1
ATOM 2951 C CA . THR B 1 37 ? 14.82 -17.797 -22.922 1 98.75 37 THR B CA 1
ATOM 2952 C C . THR B 1 37 ? 13.992 -16.688 -22.281 1 98.75 37 THR B C 1
ATOM 2954 O O . THR B 1 37 ? 12.93 -16.312 -22.797 1 98.75 37 THR B O 1
ATOM 2957 N N . GLY B 1 38 ? 14.414 -16.203 -21.109 1 98.38 38 GLY B N 1
ATOM 2958 C CA . GLY B 1 38 ? 13.797 -15.062 -20.453 1 98.38 38 GLY B CA 1
ATOM 2959 C C . GLY B 1 38 ? 12.578 -15.438 -19.625 1 98.38 38 GLY B C 1
ATOM 2960 O O . GLY B 1 38 ? 11.891 -14.57 -19.094 1 98.38 38 GLY B O 1
ATOM 2961 N N . ALA B 1 39 ? 12.273 -16.734 -19.484 1 98.56 39 ALA B N 1
ATOM 2962 C CA . ALA B 1 39 ? 11.031 -17.188 -18.844 1 98.56 39 ALA B CA 1
ATOM 2963 C C . ALA B 1 39 ? 10.977 -16.734 -17.391 1 98.56 39 ALA B C 1
ATOM 2965 O O . ALA B 1 39 ? 9.906 -16.359 -16.891 1 98.56 39 ALA B O 1
ATOM 2966 N N . GLY B 1 40 ? 12.109 -16.719 -16.766 1 98.38 40 GLY B N 1
ATOM 2967 C CA . GLY B 1 40 ? 12.117 -16.438 -15.336 1 98.38 40 GLY B CA 1
ATOM 2968 C C . GLY B 1 40 ? 12.406 -14.992 -15.008 1 98.38 40 GLY B C 1
ATOM 2969 O O . GLY B 1 40 ? 12.328 -14.578 -13.852 1 98.38 40 GLY B O 1
ATOM 2970 N N . GLU B 1 41 ? 12.648 -14.141 -15.984 1 97.06 41 GLU B N 1
ATOM 2971 C CA . GLU B 1 41 ? 13.133 -12.781 -15.758 1 97.06 41 GLU B CA 1
ATOM 2972 C C . GLU B 1 41 ? 12.109 -11.961 -14.984 1 97.06 41 GLU B C 1
ATOM 2974 O O . GLU B 1 41 ? 12.477 -11.164 -14.109 1 97.06 41 GLU B O 1
ATOM 2979 N N . GLY B 1 42 ? 10.859 -12.156 -15.305 1 96.19 42 GLY B N 1
ATOM 2980 C CA . GLY B 1 42 ? 9.812 -11.414 -14.633 1 96.19 42 GLY B CA 1
ATOM 2981 C C . GLY B 1 42 ? 9.727 -11.711 -13.141 1 96.19 42 GLY B C 1
ATOM 2982 O O . GLY B 1 42 ? 9.266 -10.867 -12.367 1 96.19 42 GLY B O 1
ATOM 2983 N N . SER B 1 43 ? 10.203 -12.867 -12.742 1 97.75 43 SER B N 1
ATOM 2984 C CA . SER B 1 43 ? 10.156 -13.289 -11.352 1 97.75 43 SER B CA 1
ATOM 2985 C C . SER B 1 43 ? 11.531 -13.188 -10.695 1 97.75 43 SER B C 1
ATOM 2987 O O . SER B 1 43 ? 11.734 -13.672 -9.578 1 97.75 43 SER B O 1
ATOM 2989 N N . GLY B 1 44 ? 12.469 -12.641 -11.422 1 96.06 44 GLY B N 1
ATOM 2990 C CA . GLY B 1 44 ? 13.797 -12.398 -10.867 1 96.06 44 GLY B CA 1
ATOM 2991 C C . GLY B 1 44 ? 14.742 -13.57 -11.031 1 96.06 44 GLY B C 1
ATOM 2992 O O . GLY B 1 44 ? 15.711 -13.711 -10.281 1 96.06 44 GLY B O 1
ATOM 2993 N N . PHE B 1 45 ? 14.5 -14.453 -11.922 1 97.88 45 PHE B N 1
ATOM 2994 C CA . PHE B 1 45 ? 15.375 -15.578 -12.211 1 97.88 45 PHE B CA 1
ATOM 2995 C C . PHE B 1 45 ? 15.992 -15.438 -13.602 1 97.88 45 PHE B C 1
ATOM 2997 O O . PHE B 1 45 ? 15.312 -15.609 -14.609 1 97.88 45 PHE B O 1
ATOM 3004 N N . ALA B 1 46 ? 17.234 -15.227 -13.625 1 98 46 ALA B N 1
ATOM 3005 C CA . ALA B 1 46 ? 17.938 -15.039 -14.891 1 98 46 ALA B CA 1
ATOM 3006 C C . ALA B 1 46 ? 18.188 -16.375 -15.578 1 98 46 ALA B C 1
ATOM 3008 O O . ALA B 1 46 ? 18.25 -17.422 -14.93 1 98 46 ALA B O 1
ATOM 3009 N N . ASP B 1 47 ? 18.375 -16.297 -16.906 1 98.62 47 ASP B N 1
ATOM 3010 C CA . ASP B 1 47 ? 18.688 -17.484 -17.688 1 98.62 47 ASP B CA 1
ATOM 3011 C C . ASP B 1 47 ? 19.906 -18.219 -17.125 1 98.62 47 ASP B C 1
ATOM 3013 O O . ASP B 1 47 ? 19.938 -19.438 -17.094 1 98.62 47 ASP B O 1
ATOM 3017 N N . GLY B 1 48 ? 20.844 -17.438 -16.688 1 98.62 48 GLY B N 1
ATOM 3018 C CA . GLY B 1 48 ? 22.062 -18.016 -16.125 1 98.62 48 GLY B CA 1
ATOM 3019 C C . GLY B 1 48 ? 21.797 -18.906 -14.922 1 98.62 48 GLY B C 1
ATOM 3020 O O . GLY B 1 48 ? 22.484 -19.922 -14.727 1 98.62 48 GLY B O 1
ATOM 3021 N N . GLU B 1 49 ? 20.844 -18.562 -14.094 1 98.44 49 GLU B N 1
ATOM 3022 C CA . GLU B 1 49 ? 20.5 -19.359 -12.914 1 98.44 49 GLU B CA 1
ATOM 3023 C C . GLU B 1 49 ? 19.938 -20.719 -13.32 1 98.44 49 GLU B C 1
ATOM 3025 O O . GLU B 1 49 ? 20.203 -21.734 -12.656 1 98.44 49 GLU B O 1
ATOM 3030 N N . TYR B 1 50 ? 19.188 -20.719 -14.367 1 98.62 50 TYR B N 1
ATOM 3031 C CA . TYR B 1 50 ? 18.625 -21.984 -14.859 1 98.62 50 TYR B CA 1
ATOM 3032 C C . TYR B 1 50 ? 19.719 -22.875 -15.438 1 98.62 50 TYR B C 1
ATOM 3034 O O . TYR B 1 50 ? 19.75 -24.078 -15.172 1 98.62 50 TYR B O 1
ATOM 3042 N N . LEU B 1 51 ? 20.609 -22.281 -16.219 1 98.5 51 LEU B N 1
ATOM 3043 C CA . LEU B 1 51 ? 21.719 -23.016 -16.828 1 98.5 51 LEU B CA 1
ATOM 3044 C C . LEU B 1 51 ? 22.594 -23.656 -15.742 1 98.5 51 LEU B C 1
ATOM 3046 O O . LEU B 1 51 ? 22.984 -24.812 -15.875 1 98.5 51 LEU B O 1
ATOM 3050 N N . ARG B 1 52 ? 22.781 -22.953 -14.68 1 98.19 52 ARG B N 1
ATOM 3051 C CA . ARG B 1 52 ? 23.672 -23.391 -13.617 1 98.19 52 ARG B CA 1
ATOM 3052 C C . ARG B 1 52 ? 23.141 -24.641 -12.93 1 98.19 52 ARG B C 1
ATOM 3054 O O . ARG B 1 52 ? 23.906 -25.453 -12.422 1 98.19 52 ARG B O 1
ATOM 3061 N N . VAL B 1 53 ? 21.875 -24.797 -13.008 1 98.25 53 VAL B N 1
ATOM 3062 C CA . VAL B 1 53 ? 21.297 -25.906 -12.266 1 98.25 53 VAL B CA 1
ATOM 3063 C C . VAL B 1 53 ? 20.953 -27.047 -13.219 1 98.25 53 VAL B C 1
ATOM 3065 O O . VAL B 1 53 ? 20.297 -28 -12.828 1 98.25 53 VAL B O 1
ATOM 3068 N N . GLY B 1 54 ? 21.281 -26.875 -14.484 1 97.31 54 GLY B N 1
ATOM 3069 C CA . GLY B 1 54 ? 21.203 -28.031 -15.367 1 97.31 54 GLY B CA 1
ATOM 3070 C C . GLY B 1 54 ? 20.125 -27.906 -16.422 1 97.31 54 GLY B C 1
ATOM 3071 O O . GLY B 1 54 ? 19.938 -28.812 -17.234 1 97.31 54 GLY B O 1
ATOM 3072 N N . ALA B 1 55 ? 19.438 -26.875 -16.438 1 98.25 55 ALA B N 1
ATOM 3073 C CA . ALA B 1 55 ? 18.422 -26.688 -17.484 1 98.25 55 ALA B CA 1
ATOM 3074 C C . ALA B 1 55 ? 19.062 -26.312 -18.812 1 98.25 55 ALA B C 1
ATOM 3076 O O . ALA B 1 55 ? 20.203 -25.812 -18.844 1 98.25 55 ALA B O 1
ATOM 3077 N N . ARG B 1 56 ? 18.375 -26.641 -19.844 1 98.5 56 ARG B N 1
ATOM 3078 C CA . ARG B 1 56 ? 18.672 -26.047 -21.141 1 98.5 56 ARG B CA 1
ATOM 3079 C C . ARG B 1 56 ? 17.781 -24.859 -21.438 1 98.5 56 ARG B C 1
ATOM 3081 O O . ARG B 1 56 ? 16.562 -24.938 -21.328 1 98.5 56 ARG B O 1
ATOM 3088 N N . VAL B 1 57 ? 18.438 -23.734 -21.703 1 98.75 57 VAL B N 1
ATOM 3089 C CA . VAL B 1 57 ? 17.688 -22.531 -22.062 1 98.75 57 VAL B CA 1
ATOM 3090 C C . VAL B 1 57 ? 17.656 -22.375 -23.578 1 98.75 57 VAL B C 1
ATOM 3092 O O . VAL B 1 57 ? 18.703 -22.359 -24.234 1 98.75 57 VAL B O 1
ATOM 3095 N N . CYS B 1 58 ? 16.531 -22.297 -24.156 1 98.56 58 CYS B N 1
ATOM 3096 C CA . CYS B 1 58 ? 16.406 -22.312 -25.609 1 98.56 58 CYS B CA 1
ATOM 3097 C C . CYS B 1 58 ? 15.156 -21.562 -26.062 1 98.56 58 CYS B C 1
ATOM 3099 O O . CYS B 1 58 ? 14.5 -20.906 -25.25 1 98.56 58 CYS B O 1
ATOM 3101 N N . GLY B 1 59 ? 14.867 -21.531 -27.344 1 98.38 59 GLY B N 1
ATOM 3102 C CA . GLY B 1 59 ? 13.734 -20.812 -27.891 1 98.38 59 GLY B CA 1
ATOM 3103 C C . GLY B 1 59 ? 12.406 -21.5 -27.656 1 98.38 59 GLY B C 1
ATOM 3104 O O . GLY B 1 59 ? 12.375 -22.688 -27.312 1 98.38 59 GLY B O 1
ATOM 3105 N N . ARG B 1 60 ? 11.398 -20.828 -27.922 1 98.06 60 ARG B N 1
ATOM 3106 C CA . ARG B 1 60 ? 10.039 -21.281 -27.625 1 98.06 60 ARG B CA 1
ATOM 3107 C C . ARG B 1 60 ? 9.727 -22.594 -28.328 1 98.06 60 ARG B C 1
ATOM 3109 O O . ARG B 1 60 ? 9.227 -23.531 -27.703 1 98.06 60 ARG B O 1
ATOM 3116 N N . GLU B 1 61 ? 9.977 -22.688 -29.625 1 97.5 61 GLU B N 1
ATOM 3117 C CA . GLU B 1 61 ? 9.672 -23.891 -30.391 1 97.5 61 GLU B CA 1
ATOM 3118 C C . GLU B 1 61 ? 10.453 -25.094 -29.875 1 97.5 61 GLU B C 1
ATOM 3120 O O . GLU B 1 61 ? 9.93 -26.203 -29.859 1 97.5 61 GLU B O 1
ATOM 3125 N N . GLU B 1 62 ? 11.586 -24.812 -29.484 1 97.75 62 GLU B N 1
ATOM 3126 C CA . GLU B 1 62 ? 12.453 -25.859 -28.953 1 97.75 62 GLU B CA 1
ATOM 3127 C C . GLU B 1 62 ? 11.969 -26.344 -27.594 1 97.75 62 GLU B C 1
ATOM 3129 O O . GLU B 1 62 ? 12.273 -27.469 -27.172 1 97.75 62 GLU B O 1
ATOM 3134 N N . VAL B 1 63 ? 11.32 -25.484 -26.844 1 98.38 63 VAL B N 1
ATOM 3135 C CA . VAL B 1 63 ? 10.766 -25.875 -25.547 1 98.38 63 VAL B CA 1
ATOM 3136 C C . VAL B 1 63 ? 9.508 -26.719 -25.766 1 98.38 63 VAL B C 1
ATOM 3138 O O . VAL B 1 63 ? 9.391 -27.828 -25.219 1 98.38 63 VAL B O 1
ATOM 3141 N N . PHE B 1 64 ? 8.617 -26.234 -26.594 1 98.19 64 PHE B N 1
ATOM 3142 C CA . PHE B 1 64 ? 7.324 -26.891 -26.797 1 98.19 64 PHE B CA 1
ATOM 3143 C C . PHE B 1 64 ? 7.496 -28.219 -27.531 1 98.19 64 PHE B C 1
ATOM 3145 O O . PHE B 1 64 ? 6.812 -29.188 -27.219 1 98.19 64 PHE B O 1
ATOM 3152 N N . GLY B 1 65 ? 8.352 -28.344 -28.453 1 96.38 65 GLY B N 1
ATOM 3153 C CA . GLY B 1 65 ? 8.484 -29.453 -29.375 1 96.38 65 GLY B CA 1
ATOM 3154 C C . GLY B 1 65 ? 8.766 -30.781 -28.672 1 96.38 65 GLY B C 1
ATOM 3155 O O . GLY B 1 65 ? 7.934 -31.688 -28.688 1 96.38 65 GLY B O 1
ATOM 3156 N N . PRO B 1 66 ? 9.852 -30.844 -28.047 1 96.69 66 PRO B N 1
ATOM 3157 C CA . PRO B 1 66 ? 10.242 -32.156 -27.469 1 96.69 66 PRO B CA 1
ATOM 3158 C C . PRO B 1 66 ? 9.609 -32.406 -26.109 1 96.69 66 PRO B C 1
ATOM 3160 O O . PRO B 1 66 ? 9.625 -33.531 -25.609 1 96.69 66 PRO B O 1
ATOM 3163 N N . ALA B 1 67 ? 9.125 -31.406 -25.453 1 98 67 ALA B N 1
ATOM 3164 C CA . ALA B 1 67 ? 8.641 -31.531 -24.094 1 98 67 ALA B CA 1
ATOM 3165 C C . ALA B 1 67 ? 7.508 -32.562 -24 1 98 67 ALA B C 1
ATOM 3167 O O . ALA B 1 67 ? 6.613 -32.562 -24.859 1 98 67 ALA B O 1
ATOM 3168 N N . GLU B 1 68 ? 7.566 -33.406 -23.047 1 98.44 68 GLU B N 1
ATOM 3169 C CA . GLU B 1 68 ? 6.492 -34.344 -22.75 1 98.44 68 GLU B CA 1
ATOM 3170 C C . GLU B 1 68 ? 5.508 -33.75 -21.75 1 98.44 68 GLU B C 1
ATOM 3172 O O . GLU B 1 68 ? 4.312 -34.062 -21.797 1 98.44 68 GLU B O 1
ATOM 3177 N N . LEU B 1 69 ? 6.008 -33 -20.875 1 98.75 69 LEU B N 1
ATOM 3178 C CA . LEU B 1 69 ? 5.25 -32.25 -19.875 1 98.75 69 LEU B CA 1
ATOM 3179 C C . LEU B 1 69 ? 5.559 -30.766 -19.953 1 98.75 69 LEU B C 1
ATOM 3181 O O . LEU B 1 69 ? 6.719 -30.359 -19.828 1 98.75 69 LEU B O 1
ATOM 3185 N N . LEU B 1 70 ? 4.547 -30 -20.25 1 98.81 70 LEU B N 1
ATOM 3186 C CA . LEU B 1 70 ? 4.66 -28.547 -20.219 1 98.81 70 LEU B CA 1
ATOM 3187 C C . LEU B 1 70 ? 4.129 -28 -18.906 1 98.81 70 LEU B C 1
ATOM 3189 O O . LEU B 1 70 ? 3.006 -28.297 -18.5 1 98.81 70 LEU B O 1
ATOM 3193 N N . VAL B 1 71 ? 4.957 -27.219 -18.203 1 98.81 71 VAL B N 1
ATOM 3194 C CA . VAL B 1 71 ? 4.574 -26.594 -16.953 1 98.81 71 VAL B CA 1
ATOM 3195 C C . VAL B 1 71 ? 4.512 -25.078 -17.109 1 98.81 71 VAL B C 1
ATOM 3197 O O . VAL B 1 71 ? 5.527 -24.438 -17.406 1 98.81 71 VAL B O 1
ATOM 3200 N N . LYS B 1 72 ? 3.365 -24.516 -17 1 98.62 72 LYS B N 1
ATOM 3201 C CA . LYS B 1 72 ? 3.104 -23.078 -17.141 1 98.62 72 LYS B CA 1
ATOM 3202 C C . LYS B 1 72 ? 2.402 -22.516 -15.914 1 98.62 72 LYS B C 1
ATOM 3204 O O . LYS B 1 72 ? 2.254 -23.219 -14.906 1 98.62 72 LYS B O 1
ATOM 3209 N N . VAL B 1 73 ? 2.1 -21.188 -15.961 1 98.38 73 VAL B N 1
ATOM 3210 C CA . VAL B 1 73 ? 1.271 -20.531 -14.945 1 98.38 73 VAL B CA 1
ATOM 3211 C C . VAL B 1 73 ? -0.136 -20.312 -15.5 1 98.38 73 VAL B C 1
ATOM 3213 O O . VAL B 1 73 ? -1.122 -20.719 -14.875 1 98.38 73 VAL B O 1
ATOM 3216 N N . LYS B 1 74 ? -0.157 -19.766 -16.672 1 97.44 74 LYS B N 1
ATOM 3217 C CA . LYS B 1 74 ? -1.435 -19.469 -17.312 1 97.44 74 LYS B CA 1
ATOM 3218 C C . LYS B 1 74 ? -1.686 -20.391 -18.5 1 97.44 74 LYS B C 1
ATOM 3220 O O . LYS B 1 74 ? -0.753 -21.016 -19.016 1 97.44 74 LYS B O 1
ATOM 3225 N N . GLU B 1 75 ? -2.914 -20.453 -18.922 1 97.06 75 GLU B N 1
ATOM 3226 C CA . GLU B 1 75 ? -3.312 -21.266 -20.062 1 97.06 75 GLU B CA 1
ATOM 3227 C C . GLU B 1 75 ? -2.643 -20.766 -21.344 1 97.06 75 GLU B C 1
ATOM 3229 O O . GLU B 1 75 ? -2.301 -19.594 -21.453 1 97.06 75 GLU B O 1
ATOM 3234 N N . PRO B 1 76 ? -2.449 -21.719 -22.25 1 97.56 76 PRO B N 1
ATOM 3235 C CA . PRO B 1 76 ? -1.924 -21.312 -23.562 1 97.56 76 PRO B CA 1
ATOM 3236 C C . PRO B 1 76 ? -2.828 -20.297 -24.266 1 97.56 76 PRO B C 1
ATOM 3238 O O . PRO B 1 76 ? -4.055 -20.406 -24.188 1 97.56 76 PRO B O 1
ATOM 3241 N N . LEU B 1 77 ? -2.186 -19.391 -24.922 1 97.25 77 LEU B N 1
ATOM 3242 C CA . LEU B 1 77 ? -2.9 -18.422 -25.75 1 97.25 77 LEU B CA 1
ATOM 3243 C C . LEU B 1 77 ? -2.908 -18.844 -27.203 1 97.25 77 LEU B C 1
ATOM 3245 O O . LEU B 1 77 ? -2.148 -19.734 -27.609 1 97.25 77 LEU B O 1
ATOM 3249 N N . PRO B 1 78 ? -3.727 -18.234 -28.016 1 96.88 78 PRO B N 1
ATOM 3250 C CA . PRO B 1 78 ? -3.893 -18.672 -29.406 1 96.88 78 PRO B CA 1
ATOM 3251 C C . PRO B 1 78 ? -2.566 -18.75 -30.156 1 96.88 78 PRO B C 1
ATOM 3253 O O . PRO B 1 78 ? -2.359 -19.672 -30.953 1 96.88 78 PRO B O 1
ATOM 3256 N N . SER B 1 79 ? -1.665 -17.828 -29.844 1 97.31 79 SER B N 1
ATOM 3257 C CA . SER B 1 79 ? -0.372 -17.844 -30.531 1 97.31 79 SER B CA 1
ATOM 3258 C C . SER B 1 79 ? 0.444 -19.078 -30.141 1 97.31 79 SER B C 1
ATOM 3260 O O . SER B 1 79 ? 1.438 -19.391 -30.797 1 97.31 79 SER B O 1
ATOM 3262 N N . GLU B 1 80 ? 0.055 -19.812 -29.094 1 97.75 80 GLU B N 1
ATOM 3263 C CA . GLU B 1 80 ? 0.773 -20.984 -28.609 1 97.75 80 GLU B CA 1
ATOM 3264 C C . GLU B 1 80 ? 0.089 -22.266 -29.078 1 97.75 80 GLU B C 1
ATOM 3266 O O . GLU B 1 80 ? 0.658 -23.359 -28.953 1 97.75 80 GLU B O 1
ATOM 3271 N N . TYR B 1 81 ? -1.105 -22.188 -29.641 1 97.44 81 TYR B N 1
ATOM 3272 C CA . TYR B 1 81 ? -1.918 -23.344 -29.953 1 97.44 81 TYR B CA 1
ATOM 3273 C C . TYR B 1 81 ? -1.195 -24.266 -30.938 1 97.44 81 TYR B C 1
ATOM 3275 O O . TYR B 1 81 ? -1.189 -25.484 -30.766 1 97.44 81 TYR B O 1
ATOM 3283 N N . GLY B 1 82 ? -0.584 -23.656 -31.891 1 96.75 82 GLY B N 1
ATOM 3284 C CA . GLY B 1 82 ? 0.093 -24.406 -32.938 1 96.75 82 GLY B CA 1
ATOM 3285 C C . GLY B 1 82 ? 1.323 -25.141 -32.438 1 96.75 82 GLY B C 1
ATOM 3286 O O . GLY B 1 82 ? 1.839 -26.031 -33.094 1 96.75 82 GLY B O 1
ATOM 3287 N N . LEU B 1 83 ? 1.772 -24.812 -31.266 1 97.94 83 LEU B N 1
ATOM 3288 C CA . LEU B 1 83 ? 2.996 -25.391 -30.719 1 97.94 83 LEU B CA 1
ATOM 3289 C C . LEU B 1 83 ? 2.688 -26.656 -29.922 1 97.94 83 LEU B C 1
ATOM 3291 O O . LEU B 1 83 ? 3.592 -27.422 -29.594 1 97.94 83 LEU B O 1
ATOM 3295 N N . LEU B 1 84 ? 1.436 -26.875 -29.516 1 97.5 84 LEU B N 1
ATOM 3296 C CA . LEU B 1 84 ? 1.033 -28.031 -28.734 1 97.5 84 LEU B CA 1
ATOM 3297 C C . LEU B 1 84 ? 0.929 -29.281 -29.625 1 97.5 84 LEU B C 1
ATOM 3299 O O . LEU B 1 84 ? 0.445 -29.203 -30.75 1 97.5 84 LEU B O 1
ATOM 3303 N N . ARG B 1 85 ? 1.36 -30.391 -29.109 1 93.88 85 ARG B N 1
ATOM 3304 C CA . ARG B 1 85 ? 1.41 -31.609 -29.891 1 93.88 85 ARG B CA 1
ATOM 3305 C C . ARG B 1 85 ? 0.637 -32.75 -29.203 1 93.88 85 ARG B C 1
ATOM 3307 O O . ARG B 1 85 ? 0.421 -32.719 -28 1 93.88 85 ARG B O 1
ATOM 3314 N N . GLN B 1 86 ? 0.431 -33.719 -30.016 1 92.62 86 GLN B N 1
ATOM 3315 C CA . GLN B 1 86 ? -0.242 -34.906 -29.5 1 92.62 86 GLN B CA 1
ATOM 3316 C C . GLN B 1 86 ? 0.635 -35.625 -28.5 1 92.62 86 GLN B C 1
ATOM 3318 O O . GLN B 1 86 ? 1.84 -35.781 -28.703 1 92.62 86 GLN B O 1
ATOM 3323 N N . GLY B 1 87 ? 0.01 -36 -27.453 1 89.69 87 GLY B N 1
ATOM 3324 C CA . GLY B 1 87 ? 0.71 -36.812 -26.469 1 89.69 87 GLY B CA 1
ATOM 3325 C C . GLY B 1 87 ? 1.342 -36.031 -25.359 1 89.69 87 GLY B C 1
ATOM 3326 O O . GLY B 1 87 ? 1.777 -36.562 -24.344 1 89.69 87 GLY B O 1
ATOM 3327 N N . GLN B 1 88 ? 1.421 -34.719 -25.484 1 96.94 88 GLN B N 1
ATOM 3328 C CA . GLN B 1 88 ? 1.997 -33.875 -24.453 1 96.94 88 GLN B CA 1
ATOM 3329 C C . GLN B 1 88 ? 1.034 -33.688 -23.281 1 96.94 88 GLN B C 1
ATOM 3331 O O . GLN B 1 88 ? -0.175 -33.875 -23.438 1 96.94 88 GLN B O 1
ATOM 3336 N N . ALA B 1 89 ? 1.574 -33.469 -22.156 1 98.56 89 ALA B N 1
ATOM 3337 C CA . ALA B 1 89 ? 0.79 -33.062 -20.984 1 98.56 89 ALA B CA 1
ATOM 3338 C C . ALA B 1 89 ? 1.028 -31.594 -20.641 1 98.56 89 ALA B C 1
ATOM 3340 O O . ALA B 1 89 ? 2.146 -31.094 -20.781 1 98.56 89 ALA B O 1
ATOM 3341 N N . LEU B 1 90 ? -0.016 -31.016 -20.344 1 98.62 90 LEU B N 1
ATOM 3342 C CA . LEU B 1 90 ? -0.01 -29.625 -19.922 1 98.62 90 LEU B CA 1
ATOM 3343 C C . LEU B 1 90 ? -0.466 -29.484 -18.484 1 98.62 90 LEU B C 1
ATOM 3345 O O . LEU B 1 90 ? -1.555 -29.953 -18.125 1 98.62 90 LEU B O 1
ATOM 3349 N N . PHE B 1 91 ? 0.404 -28.969 -17.578 1 98.75 91 PHE B N 1
ATOM 3350 C CA . PHE B 1 91 ? 0.13 -28.734 -16.172 1 98.75 91 PHE B CA 1
ATOM 3351 C C . PHE B 1 91 ? 0.162 -27.25 -15.844 1 98.75 91 PHE B C 1
ATOM 3353 O O . PHE B 1 91 ? 1.234 -26.641 -15.781 1 98.75 91 PHE B O 1
ATOM 3360 N N . THR B 1 92 ? -0.971 -26.547 -15.688 1 98.38 92 THR B N 1
ATOM 3361 C CA . THR B 1 92 ? -1.117 -25.109 -15.531 1 98.38 92 THR B CA 1
ATOM 3362 C C . THR B 1 92 ? -2.529 -24.75 -15.078 1 98.38 92 THR B C 1
ATOM 3364 O O . THR B 1 92 ? -3.357 -25.641 -14.852 1 98.38 92 THR B O 1
ATOM 3367 N N . TYR B 1 93 ? -2.795 -23.484 -14.727 1 96.81 93 TYR B N 1
ATOM 3368 C CA . TYR B 1 93 ? -4.18 -23.031 -14.672 1 96.81 93 TYR B CA 1
ATOM 3369 C C . TYR B 1 93 ? -4.816 -23.062 -16.062 1 96.81 93 TYR B C 1
ATOM 3371 O O . TYR B 1 93 ? -4.48 -22.266 -16.922 1 96.81 93 TYR B O 1
ATOM 3379 N N . LEU B 1 94 ? -5.746 -23.969 -16.281 1 96.25 94 LEU B N 1
ATOM 3380 C CA . LEU B 1 94 ? -6.285 -24.188 -17.609 1 96.25 94 LEU B CA 1
ATOM 3381 C C . LEU B 1 94 ? -7.465 -23.266 -17.891 1 96.25 94 LEU B C 1
ATOM 3383 O O . LEU B 1 94 ? -7.543 -22.656 -18.953 1 96.25 94 LEU B O 1
ATOM 3387 N N . HIS B 1 95 ? -8.375 -23.172 -16.875 1 90.88 95 HIS B N 1
ATOM 3388 C CA . HIS B 1 95 ? -9.57 -22.344 -17.016 1 90.88 95 HIS B CA 1
ATOM 3389 C C . HIS B 1 95 ? -10.297 -22.641 -18.328 1 90.88 95 HIS B C 1
ATOM 3391 O O . HIS B 1 95 ? -10.57 -21.734 -19.109 1 90.88 95 HIS B O 1
ATOM 3397 N N . LEU B 1 96 ? -10.648 -23.844 -18.531 1 94.75 96 LEU B N 1
ATOM 3398 C CA . LEU B 1 96 ? -11.156 -24.281 -19.812 1 94.75 96 LEU B CA 1
ATOM 3399 C C . LEU B 1 96 ? -12.641 -23.953 -19.953 1 94.75 96 LEU B C 1
ATOM 3401 O O . LEU B 1 96 ? -13.133 -23.734 -21.062 1 94.75 96 LEU B O 1
ATOM 3405 N N . ALA B 1 97 ? -13.328 -23.922 -18.891 1 90.12 97 ALA B N 1
ATOM 3406 C CA . ALA B 1 97 ? -14.773 -23.719 -18.938 1 90.12 97 ALA B CA 1
ATOM 3407 C C . ALA B 1 97 ? -15.133 -22.484 -19.75 1 90.12 97 ALA B C 1
ATOM 3409 O O . ALA B 1 97 ? -15.992 -22.531 -20.625 1 90.12 97 ALA B O 1
ATOM 3410 N N . PRO B 1 98 ? -14.453 -21.406 -19.469 1 87.88 98 PRO B N 1
ATOM 3411 C CA . PRO B 1 98 ? -14.781 -20.203 -20.25 1 87.88 98 PRO B CA 1
ATOM 3412 C C . PRO B 1 98 ? -13.992 -20.125 -21.562 1 87.88 98 PRO B C 1
ATOM 3414 O O . PRO B 1 98 ? -14.07 -19.109 -22.266 1 87.88 98 PRO B O 1
ATOM 3417 N N . ASN B 1 99 ? -13.227 -21.078 -21.891 1 93.5 99 ASN B N 1
ATOM 3418 C CA . ASN B 1 99 ? -12.336 -21.062 -23.047 1 93.5 99 ASN B CA 1
ATOM 3419 C C . ASN B 1 99 ? -12.547 -22.281 -23.938 1 93.5 99 ASN B C 1
ATOM 3421 O O . ASN B 1 99 ? -11.648 -23.125 -24.062 1 93.5 99 ASN B O 1
ATOM 3425 N N . ARG B 1 100 ? -13.641 -22.281 -24.609 1 94.94 100 ARG B N 1
ATOM 3426 C CA . ARG B 1 100 ? -14.016 -23.422 -25.438 1 94.94 100 ARG B CA 1
ATOM 3427 C C . ARG B 1 100 ? -12.992 -23.672 -26.547 1 94.94 100 ARG B C 1
ATOM 3429 O O . ARG B 1 100 ? -12.617 -24.812 -26.812 1 94.94 100 ARG B O 1
ATOM 3436 N N . PRO B 1 101 ? -12.508 -22.609 -27.188 1 96.88 101 PRO B N 1
ATOM 3437 C CA . PRO B 1 101 ? -11.516 -22.844 -28.234 1 96.88 101 PRO B CA 1
ATOM 3438 C C . PRO B 1 101 ? -10.297 -23.609 -27.734 1 96.88 101 PRO B C 1
ATOM 3440 O O . PRO B 1 101 ? -9.812 -24.516 -28.406 1 96.88 101 PRO B O 1
ATOM 3443 N N . LEU B 1 102 ? -9.828 -23.281 -26.594 1 97.5 102 LEU B N 1
ATOM 3444 C CA . LEU B 1 102 ? -8.688 -24 -26.031 1 97.5 102 LEU B CA 1
ATOM 3445 C C . LEU B 1 102 ? -9.062 -25.438 -25.688 1 97.5 102 LEU B C 1
ATOM 3447 O O . LEU B 1 102 ? -8.289 -26.359 -25.953 1 97.5 102 LEU B O 1
ATOM 3451 N N . ALA B 1 103 ? -10.211 -25.609 -25.109 1 97.56 103 ALA B N 1
ATOM 3452 C CA . ALA B 1 103 ? -10.68 -26.953 -24.766 1 97.56 103 ALA B CA 1
ATOM 3453 C C . ALA B 1 103 ? -10.742 -27.844 -26 1 97.56 103 ALA B C 1
ATOM 3455 O O . ALA B 1 103 ? -10.227 -28.969 -25.984 1 97.56 103 ALA B O 1
ATOM 3456 N N . GLU B 1 104 ? -11.312 -27.328 -26.984 1 97.12 104 GLU B N 1
ATOM 3457 C CA . GLU B 1 104 ? -11.469 -28.094 -28.219 1 97.12 104 GLU B CA 1
ATOM 3458 C C . GLU B 1 104 ? -10.117 -28.391 -28.859 1 97.12 104 GLU B C 1
ATOM 3460 O O . GLU B 1 104 ? -9.906 -29.484 -29.391 1 97.12 104 GLU B O 1
ATOM 3465 N N . LEU B 1 105 ? -9.25 -27.422 -28.781 1 97.25 105 LEU B N 1
ATOM 3466 C CA . LEU B 1 105 ? -7.91 -27.625 -29.312 1 97.25 105 LEU B CA 1
ATOM 3467 C C . LEU B 1 105 ? -7.211 -28.766 -28.578 1 97.25 105 LEU B C 1
ATOM 3469 O O . LEU B 1 105 ? -6.57 -29.609 -29.203 1 97.25 105 LEU B O 1
ATOM 3473 N N . LEU B 1 106 ? -7.246 -28.781 -27.266 1 98 106 LEU B N 1
ATOM 3474 C CA . LEU B 1 106 ? -6.613 -29.828 -26.453 1 98 106 LEU B CA 1
ATOM 3475 C C . LEU B 1 106 ? -7.195 -31.203 -26.797 1 98 106 LEU B C 1
ATOM 3477 O O . LEU B 1 106 ? -6.465 -32.188 -26.844 1 98 106 LEU B O 1
ATOM 3481 N N . LEU B 1 107 ? -8.492 -31.266 -27.031 1 97.31 107 LEU B N 1
ATOM 3482 C CA . LEU B 1 107 ? -9.156 -32.531 -27.391 1 97.31 107 LEU B CA 1
ATOM 3483 C C . LEU B 1 107 ? -8.703 -33 -28.766 1 97.31 107 LEU B C 1
ATOM 3485 O O . LEU B 1 107 ? -8.352 -34.156 -28.953 1 97.31 107 LEU B O 1
ATOM 3489 N N . GLU B 1 108 ? -8.742 -32.062 -29.656 1 96.75 108 GLU B N 1
ATOM 3490 C CA . GLU B 1 108 ? -8.367 -32.375 -31.047 1 96.75 108 GLU B CA 1
ATOM 3491 C C . GLU B 1 108 ? -6.941 -32.906 -31.109 1 96.75 108 GLU B C 1
ATOM 3493 O O . GLU B 1 108 ? -6.668 -33.875 -31.859 1 96.75 108 GLU B O 1
ATOM 3498 N N . ARG B 1 109 ? -6.082 -32.312 -30.344 1 96.12 109 ARG B N 1
ATOM 3499 C CA . ARG B 1 109 ? -4.668 -32.688 -30.406 1 96.12 109 ARG B CA 1
ATOM 3500 C C . ARG B 1 109 ? -4.348 -33.812 -29.438 1 96.12 109 ARG B C 1
ATOM 3502 O O . ARG B 1 109 ? -3.225 -34.312 -29.406 1 96.12 109 ARG B O 1
ATOM 3509 N N . GLY B 1 110 ? -5.289 -34.219 -28.656 1 96.38 110 GLY B N 1
ATOM 3510 C CA . GLY B 1 110 ? -5.082 -35.281 -27.688 1 96.38 110 GLY B CA 1
ATOM 3511 C C . GLY B 1 110 ? -4.109 -34.906 -26.578 1 96.38 110 GLY B C 1
ATOM 3512 O O . GLY B 1 110 ? -3.338 -35.719 -26.109 1 96.38 110 GLY B O 1
ATOM 3513 N N . VAL B 1 111 ? -4.004 -33.625 -26.25 1 97.88 111 VAL B N 1
ATOM 3514 C CA . VAL B 1 111 ? -3.131 -33.156 -25.188 1 97.88 111 VAL B CA 1
ATOM 3515 C C . VAL B 1 111 ? -3.768 -33.438 -23.828 1 97.88 111 VAL B C 1
ATOM 3517 O O . VAL B 1 111 ? -4.969 -33.219 -23.641 1 97.88 111 VAL B O 1
ATOM 3520 N N . THR B 1 112 ? -2.982 -34 -22.938 1 98.19 112 THR B N 1
ATOM 3521 C CA . THR B 1 112 ? -3.424 -34.219 -21.562 1 98.19 112 THR B CA 1
ATOM 3522 C C . THR B 1 112 ? -3.395 -32.938 -20.766 1 98.19 112 THR B C 1
ATOM 3524 O O . THR B 1 112 ? -2.332 -32.344 -20.578 1 98.19 112 THR B O 1
ATOM 3527 N N . GLY B 1 113 ? -4.57 -32.469 -20.391 1 98.5 113 GLY B N 1
ATOM 3528 C CA . GLY B 1 113 ? -4.664 -31.234 -19.625 1 98.5 113 GLY B CA 1
ATOM 3529 C C . GLY B 1 113 ? -4.922 -31.453 -18.156 1 98.5 113 GLY B C 1
ATOM 3530 O O . GLY B 1 113 ? -5.961 -32 -17.766 1 98.5 113 GLY B O 1
ATOM 3531 N N . ILE B 1 114 ? -3.955 -31.094 -17.297 1 98.44 114 ILE B N 1
ATOM 3532 C CA . ILE B 1 114 ? -4.062 -31.203 -15.844 1 98.44 114 ILE B CA 1
ATOM 3533 C C . ILE B 1 114 ? -4.145 -29.812 -15.219 1 98.44 114 ILE B C 1
ATOM 3535 O O . ILE B 1 114 ? -3.201 -29.016 -15.32 1 98.44 114 ILE B O 1
ATOM 3539 N N . GLY B 1 115 ? -5.215 -29.531 -14.531 1 97.81 115 GLY B N 1
ATOM 3540 C CA . GLY B 1 115 ? -5.469 -28.188 -14.055 1 97.81 115 GLY B CA 1
ATOM 3541 C C . GLY B 1 115 ? -5.02 -27.953 -12.617 1 97.81 115 GLY B C 1
ATOM 3542 O O . GLY B 1 115 ? -5.312 -28.766 -11.742 1 97.81 115 GLY B O 1
ATOM 3543 N N . TYR B 1 116 ? -4.32 -26.75 -12.43 1 97.25 116 TYR B N 1
ATOM 3544 C CA . TYR B 1 116 ? -4.016 -26.344 -11.062 1 97.25 116 TYR B CA 1
ATOM 3545 C C . TYR B 1 116 ? -5.289 -26.125 -10.258 1 97.25 116 TYR B C 1
ATOM 3547 O O . TYR B 1 116 ? -5.398 -26.609 -9.125 1 97.25 116 TYR B O 1
ATOM 3555 N N . GLU B 1 117 ? -6.297 -25.453 -10.883 1 91.5 117 GLU B N 1
ATOM 3556 C CA . GLU B 1 117 ? -7.492 -24.953 -10.203 1 91.5 117 GLU B CA 1
ATOM 3557 C C . GLU B 1 117 ? -8.461 -26.094 -9.891 1 91.5 117 GLU B C 1
ATOM 3559 O O . GLU B 1 117 ? -9.391 -25.922 -9.102 1 91.5 117 GLU B O 1
ATOM 3564 N N . THR B 1 118 ? -8.211 -27.312 -10.508 1 93 118 THR B N 1
ATOM 3565 C CA . THR B 1 118 ? -9.109 -28.438 -10.289 1 93 118 THR B CA 1
ATOM 3566 C C . THR B 1 118 ? -8.43 -29.516 -9.43 1 93 118 THR B C 1
ATOM 3568 O O . THR B 1 118 ? -9.039 -30.547 -9.125 1 93 118 THR B O 1
ATOM 3571 N N . PHE B 1 119 ? -7.188 -29.266 -9.062 1 96.06 119 PHE B N 1
ATOM 3572 C CA . PHE B 1 119 ? -6.5 -30.172 -8.141 1 96.06 119 PHE B CA 1
ATOM 3573 C C . PHE B 1 119 ? -7.082 -30.047 -6.734 1 96.06 119 PHE B C 1
ATOM 3575 O O . PHE B 1 119 ? -6.871 -29.031 -6.055 1 96.06 119 PHE B O 1
ATOM 3582 N N . GLU B 1 120 ? -7.781 -31.062 -6.305 1 93.75 120 GLU B N 1
ATOM 3583 C CA . GLU B 1 120 ? -8.453 -31.062 -5.008 1 93.75 120 GLU B CA 1
ATOM 3584 C C . GLU B 1 120 ? -7.898 -32.156 -4.094 1 93.75 120 GLU B C 1
ATOM 3586 O O . GLU B 1 120 ? -7.652 -33.281 -4.543 1 93.75 120 GLU B O 1
ATOM 3591 N N . LYS B 1 121 ? -7.602 -31.828 -2.938 1 93.25 121 LYS B N 1
ATOM 3592 C CA . LYS B 1 121 ? -7.145 -32.75 -1.91 1 93.25 121 LYS B CA 1
ATOM 3593 C C . LYS B 1 121 ? -7.77 -32.438 -0.556 1 93.25 121 LYS B C 1
ATOM 3595 O O . LYS B 1 121 ? -7.586 -31.328 -0.029 1 93.25 121 LYS B O 1
ATOM 3600 N N . GLY B 1 122 ? -8.539 -33.375 -0.015 1 89.81 122 GLY B N 1
ATOM 3601 C CA . GLY B 1 122 ? -9.164 -33.156 1.286 1 89.81 122 GLY B CA 1
ATOM 3602 C C . GLY B 1 122 ? -10.141 -32 1.311 1 89.81 122 GLY B C 1
ATOM 3603 O O . GLY B 1 122 ? -10.203 -31.266 2.287 1 89.81 122 GLY B O 1
ATOM 3604 N N . GLY B 1 123 ? -10.734 -31.734 0.196 1 85.56 123 GLY B N 1
ATOM 3605 C CA . GLY B 1 123 ? -11.742 -30.688 0.131 1 85.56 123 GLY B CA 1
ATOM 3606 C C . GLY B 1 123 ? -11.156 -29.312 -0.097 1 85.56 123 GLY B C 1
ATOM 3607 O O . GLY B 1 123 ? -11.883 -28.312 -0.095 1 85.56 123 GLY B O 1
ATOM 3608 N N . THR B 1 124 ? -9.898 -29.25 -0.278 1 88.44 124 THR B N 1
ATOM 3609 C CA . THR B 1 124 ? -9.234 -27.984 -0.531 1 88.44 124 THR B CA 1
ATOM 3610 C C . THR B 1 124 ? -8.648 -27.938 -1.938 1 88.44 124 THR B C 1
ATOM 3612 O O . THR B 1 124 ? -8.688 -28.938 -2.658 1 88.44 124 THR B O 1
ATOM 3615 N N . LEU B 1 125 ? -8.219 -26.781 -2.33 1 91.81 125 LEU B N 1
ATOM 3616 C CA . LEU B 1 125 ? -7.551 -26.578 -3.609 1 91.81 125 LEU B CA 1
ATOM 3617 C C . LEU B 1 125 ? -6.113 -26.109 -3.4 1 91.81 125 LEU B C 1
ATOM 3619 O O . LEU B 1 125 ? -5.816 -24.922 -3.527 1 91.81 125 LEU B O 1
ATOM 3623 N N . PRO B 1 126 ? -5.258 -27.047 -3.215 1 95.06 126 PRO B N 1
ATOM 3624 C CA . PRO B 1 126 ? -3.91 -26.734 -2.744 1 95.06 126 PRO B CA 1
ATOM 3625 C C . PRO B 1 126 ? -3.109 -25.922 -3.762 1 95.06 126 PRO B C 1
ATOM 3627 O O . PRO B 1 126 ? -2.215 -25.156 -3.385 1 95.06 126 PRO B O 1
ATOM 3630 N N . LEU B 1 127 ? -3.377 -26.078 -5.008 1 96.31 127 LEU B N 1
ATOM 3631 C CA . LEU B 1 127 ? -2.582 -25.391 -6.023 1 96.31 127 LEU B CA 1
ATOM 3632 C C . LEU B 1 127 ? -3.176 -24.031 -6.348 1 96.31 127 LEU B C 1
ATOM 3634 O O . LEU B 1 127 ? -2.531 -23.203 -7.008 1 96.31 127 LEU B O 1
ATOM 3638 N N . LEU B 1 128 ? -4.355 -23.75 -5.809 1 92.38 128 LEU B N 1
ATOM 3639 C CA . LEU B 1 128 ? -4.965 -22.438 -5.926 1 92.38 128 LEU B CA 1
ATOM 3640 C C . LEU B 1 128 ? -4.68 -21.594 -4.684 1 92.38 128 LEU B C 1
ATOM 3642 O O . LEU B 1 128 ? -4.609 -20.359 -4.766 1 92.38 128 LEU B O 1
ATOM 3646 N N . ALA B 1 129 ? -4.469 -22.188 -3.553 1 93.75 129 ALA B N 1
ATOM 3647 C CA . ALA B 1 129 ? -4.34 -21.562 -2.242 1 93.75 129 ALA B CA 1
ATOM 3648 C C . ALA B 1 129 ? -3.223 -20.516 -2.242 1 93.75 129 ALA B C 1
ATOM 3650 O O . ALA B 1 129 ? -3.4 -19.406 -1.739 1 93.75 129 ALA B O 1
ATOM 3651 N N . PRO B 1 130 ? -2.076 -20.812 -2.861 1 96.44 130 PRO B N 1
ATOM 3652 C CA . PRO B 1 130 ? -1.001 -19.812 -2.842 1 96.44 130 PRO B CA 1
ATOM 3653 C C . PRO B 1 130 ? -1.394 -18.516 -3.523 1 96.44 130 PRO B C 1
ATOM 3655 O O . PRO B 1 130 ? -1.048 -17.438 -3.039 1 96.44 130 PRO B O 1
ATOM 3658 N N . MET B 1 131 ? -2.119 -18.594 -4.594 1 96.25 131 MET B N 1
ATOM 3659 C CA . MET B 1 131 ? -2.564 -17.391 -5.297 1 96.25 131 MET B CA 1
ATOM 3660 C C . MET B 1 131 ? -3.584 -16.625 -4.465 1 96.25 131 MET B C 1
ATOM 3662 O O . MET B 1 131 ? -3.568 -15.391 -4.441 1 96.25 131 MET B O 1
ATOM 3666 N N . SER B 1 132 ? -4.402 -17.359 -3.73 1 95.44 132 SER B N 1
ATOM 3667 C CA . SER B 1 132 ? -5.387 -16.75 -2.846 1 95.44 132 SER B CA 1
ATOM 3668 C C . SER B 1 132 ? -4.711 -16.016 -1.69 1 95.44 132 SER B C 1
ATOM 3670 O O . SER B 1 132 ? -5.137 -14.922 -1.305 1 95.44 132 SER B O 1
ATOM 3672 N N . GLU B 1 133 ? -3.672 -16.641 -1.187 1 96.94 133 GLU B N 1
ATOM 3673 C CA . GLU B 1 133 ? -2.916 -16.031 -0.101 1 96.94 133 GLU B CA 1
ATOM 3674 C C . GLU B 1 133 ? -2.295 -14.703 -0.544 1 96.94 133 GLU B C 1
ATOM 3676 O O . GLU B 1 133 ? -2.396 -13.695 0.16 1 96.94 133 GLU B O 1
ATOM 3681 N N . VAL B 1 134 ? -1.673 -14.742 -1.72 1 98.31 134 VAL B N 1
ATOM 3682 C CA . VAL B 1 134 ? -1.038 -13.539 -2.254 1 98.31 134 VAL B CA 1
ATOM 3683 C C . VAL B 1 134 ? -2.09 -12.461 -2.482 1 98.31 134 VAL B C 1
ATOM 3685 O O . VAL B 1 134 ? -1.914 -11.312 -2.062 1 98.31 134 VAL B O 1
ATOM 3688 N N . ALA B 1 135 ? -3.186 -12.828 -3.088 1 98 135 ALA B N 1
ATOM 3689 C CA . ALA B 1 135 ? -4.25 -11.875 -3.393 1 98 135 ALA B CA 1
ATOM 3690 C C . ALA B 1 135 ? -4.828 -11.273 -2.113 1 98 135 ALA B C 1
ATOM 3692 O O . ALA B 1 135 ? -5.066 -10.062 -2.039 1 98 135 ALA B O 1
ATOM 3693 N N . GLY B 1 136 ? -5.082 -12.062 -1.143 1 98.31 136 GLY B N 1
ATOM 3694 C CA . GLY B 1 136 ? -5.629 -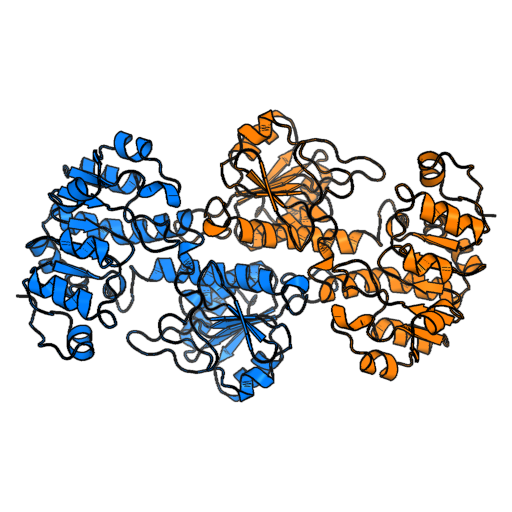11.609 0.125 1 98.31 136 GLY B CA 1
ATOM 3695 C C . GLY B 1 136 ? -4.73 -10.609 0.834 1 98.31 136 GLY B C 1
ATOM 3696 O O . GLY B 1 136 ? -5.203 -9.586 1.329 1 98.31 136 GLY B O 1
ATOM 3697 N N . ARG B 1 137 ? -3.473 -10.891 0.835 1 98.56 137 ARG B N 1
ATOM 3698 C CA . ARG B 1 137 ? -2.525 -10.047 1.554 1 98.56 137 ARG B CA 1
ATOM 3699 C C . ARG B 1 137 ? -2.209 -8.781 0.761 1 98.56 137 ARG B C 1
ATOM 3701 O O . ARG B 1 137 ? -1.886 -7.742 1.342 1 98.56 137 ARG B O 1
ATOM 3708 N N . MET B 1 138 ? -2.355 -8.859 -0.549 1 98.44 138 MET B N 1
ATOM 3709 C CA . MET B 1 138 ? -2.139 -7.723 -1.436 1 98.44 138 MET B CA 1
ATOM 3710 C C . MET B 1 138 ? -3.307 -6.746 -1.365 1 98.44 138 MET B C 1
ATOM 3712 O O . MET B 1 138 ? -3.125 -5.539 -1.534 1 98.44 138 MET B O 1
ATOM 3716 N N . ALA B 1 139 ? -4.469 -7.223 -1.05 1 98.75 139 ALA B N 1
ATOM 3717 C CA . ALA B 1 139 ? -5.703 -6.449 -1.154 1 98.75 139 ALA B CA 1
ATOM 3718 C C . ALA B 1 139 ? -5.656 -5.219 -0.253 1 98.75 139 ALA B C 1
ATOM 3720 O O . ALA B 1 139 ? -5.883 -4.098 -0.711 1 98.75 139 ALA B O 1
ATOM 3721 N N . PRO B 1 140 ? -5.27 -5.375 1.064 1 98.75 140 PRO B N 1
ATOM 3722 C CA . PRO B 1 140 ? -5.215 -4.18 1.911 1 98.75 140 PRO B CA 1
ATOM 3723 C C . PRO B 1 140 ? -4.145 -3.188 1.461 1 98.75 140 PRO B C 1
ATOM 3725 O O . PRO B 1 140 ? -4.285 -1.98 1.674 1 98.75 140 PRO B O 1
ATOM 3728 N N . LEU B 1 141 ? -3.053 -3.666 0.824 1 98.62 141 LEU B N 1
ATOM 3729 C CA . LEU B 1 141 ? -1.983 -2.795 0.349 1 98.62 141 LEU B CA 1
ATOM 3730 C C . LEU B 1 141 ? -2.471 -1.908 -0.792 1 98.62 141 LEU B C 1
ATOM 3732 O O . LEU B 1 141 ? -2.316 -0.686 -0.745 1 98.62 141 LEU B O 1
ATOM 3736 N N . VAL B 1 142 ? -3.146 -2.504 -1.778 1 98.69 142 VAL B N 1
ATOM 3737 C CA . VAL B 1 142 ? -3.609 -1.724 -2.922 1 98.69 142 VAL B CA 1
ATOM 3738 C C . VAL B 1 142 ? -4.812 -0.874 -2.514 1 98.69 142 VAL B C 1
ATOM 3740 O O . VAL B 1 142 ? -4.965 0.258 -2.98 1 98.69 142 VAL B O 1
ATOM 3743 N N . GLY B 1 143 ? -5.648 -1.445 -1.663 1 98.81 143 GLY B N 1
ATOM 3744 C CA . GLY B 1 143 ? -6.77 -0.668 -1.155 1 98.81 143 GLY B CA 1
ATOM 3745 C C . GLY B 1 143 ? -6.34 0.563 -0.381 1 98.81 143 GLY B C 1
ATOM 3746 O O . GLY B 1 143 ? -6.855 1.659 -0.61 1 98.81 143 GLY B O 1
ATOM 3747 N N . GLY B 1 144 ? -5.387 0.34 0.576 1 98.75 144 GLY B N 1
ATOM 3748 C CA . GLY B 1 144 ? -4.855 1.447 1.356 1 98.75 144 GLY B CA 1
ATOM 3749 C C . GLY B 1 144 ? -4.223 2.529 0.504 1 98.75 144 GLY B C 1
ATOM 3750 O O . GLY B 1 144 ? -4.371 3.719 0.791 1 98.75 144 GLY B O 1
ATOM 3751 N N . TYR B 1 145 ? -3.492 2.102 -0.522 1 98.75 145 TYR B N 1
ATOM 3752 C CA . TYR B 1 145 ? -2.881 3.045 -1.452 1 98.75 145 TYR B CA 1
ATOM 3753 C C . TYR B 1 145 ? -3.941 3.902 -2.135 1 98.75 145 TYR B C 1
ATOM 3755 O O . TYR B 1 145 ? -3.777 5.117 -2.26 1 98.75 145 TYR B O 1
ATOM 3763 N N . HIS B 1 146 ? -5.055 3.352 -2.49 1 98.75 146 HIS B N 1
ATOM 3764 C CA . HIS B 1 146 ? -6.07 4.047 -3.271 1 98.75 146 HIS B CA 1
ATOM 3765 C C . HIS B 1 146 ? -7.008 4.844 -2.369 1 98.75 146 HIS B C 1
ATOM 3767 O O . HIS B 1 146 ? -7.926 5.508 -2.854 1 98.75 146 HIS B O 1
ATOM 3773 N N . LEU B 1 147 ? -6.766 4.793 -1.063 1 98.75 147 LEU B N 1
ATOM 3774 C CA . LEU B 1 147 ? -7.48 5.691 -0.164 1 98.75 147 LEU B CA 1
ATOM 3775 C C . LEU B 1 147 ? -6.934 7.113 -0.261 1 98.75 147 LEU B C 1
ATOM 3777 O O . LEU B 1 147 ? -7.535 8.055 0.26 1 98.75 147 LEU B O 1
ATOM 3781 N N . GLN B 1 148 ? -5.785 7.293 -0.909 1 98.38 148 GLN B N 1
ATOM 3782 C CA . GLN B 1 148 ? -5.219 8.617 -1.109 1 98.38 148 GLN B CA 1
ATOM 3783 C C . GLN B 1 148 ? -6.219 9.547 -1.793 1 98.38 148 GLN B C 1
ATOM 3785 O O . GLN B 1 148 ? -6.879 9.156 -2.758 1 98.38 148 GLN B O 1
ATOM 3790 N N . ARG B 1 149 ? -6.258 10.734 -1.35 1 97.88 149 ARG B N 1
ATOM 3791 C CA . ARG B 1 149 ? -7.234 11.695 -1.858 1 97.88 149 ARG B CA 1
ATOM 3792 C C . ARG B 1 149 ? -6.945 12.047 -3.312 1 97.88 149 ARG B C 1
ATOM 3794 O O . ARG B 1 149 ? -7.867 12.242 -4.105 1 97.88 149 ARG B O 1
ATOM 3801 N N . VAL B 1 150 ? -5.688 12.156 -3.676 1 95.31 150 VAL B N 1
ATOM 3802 C CA . VAL B 1 150 ? -5.285 12.539 -5.023 1 95.31 150 VAL B CA 1
ATOM 3803 C C . VAL B 1 150 ? -5.766 11.492 -6.027 1 95.31 150 VAL B C 1
ATOM 3805 O O . VAL B 1 150 ? -5.875 11.773 -7.223 1 95.31 150 VAL B O 1
ATOM 3808 N N . LEU B 1 151 ? -6.117 10.305 -5.539 1 96.69 151 LEU B N 1
ATOM 3809 C CA . LEU B 1 151 ? -6.602 9.219 -6.383 1 96.69 151 LEU B CA 1
ATOM 3810 C C . LEU B 1 151 ? -8.117 9.07 -6.262 1 96.69 151 LEU B C 1
ATOM 3812 O O . LEU B 1 151 ? -8.695 8.117 -6.777 1 96.69 151 LEU B O 1
ATOM 3816 N N . GLY B 1 152 ? -8.75 9.984 -5.539 1 96.88 152 GLY B N 1
ATOM 3817 C CA . GLY B 1 152 ? -10.195 9.961 -5.367 1 96.88 152 GLY B CA 1
ATOM 3818 C C . GLY B 1 152 ? -10.633 9.289 -4.074 1 96.88 152 GLY B C 1
ATOM 3819 O O . GLY B 1 152 ? -11.828 9.148 -3.82 1 96.88 152 GLY B O 1
ATOM 3820 N N . GLY B 1 153 ? -9.711 8.898 -3.244 1 98.19 153 GLY B N 1
ATOM 3821 C CA . GLY B 1 153 ? -10.016 8.172 -2.023 1 98.19 153 GLY B CA 1
ATOM 3822 C C . GLY B 1 153 ? -10.492 9.07 -0.897 1 98.19 153 GLY B C 1
ATOM 3823 O O . GLY B 1 153 ? -10.578 10.289 -1.062 1 98.19 153 GLY B O 1
ATOM 3824 N N . THR B 1 154 ? -10.766 8.445 0.244 1 97.94 154 THR B N 1
ATOM 3825 C CA . THR B 1 154 ? -11.305 9.156 1.399 1 97.94 154 THR B CA 1
ATOM 3826 C C . THR B 1 154 ? -10.25 10.07 2.016 1 97.94 154 THR B C 1
ATOM 3828 O O . THR B 1 154 ? -10.578 10.984 2.779 1 97.94 154 THR B O 1
ATOM 3831 N N . GLY B 1 155 ? -8.969 9.75 1.749 1 98.38 155 GLY B N 1
ATOM 3832 C CA . GLY B 1 155 ? -7.902 10.523 2.363 1 98.38 155 GLY B CA 1
ATOM 3833 C C . GLY B 1 155 ? -7.578 10.078 3.775 1 98.38 155 GLY B C 1
ATOM 3834 O O . GLY B 1 155 ? -6.922 10.805 4.527 1 98.38 155 GLY B O 1
ATOM 3835 N N . VAL B 1 156 ? -8.039 8.938 4.16 1 98.69 156 VAL B N 1
ATOM 3836 C CA . VAL B 1 156 ? -7.758 8.391 5.48 1 98.69 156 VAL B CA 1
ATOM 3837 C C . VAL B 1 156 ? -6.52 7.504 5.414 1 98.69 156 VAL B C 1
ATOM 3839 O O . VAL B 1 156 ? -6.414 6.629 4.547 1 98.69 156 VAL B O 1
ATOM 3842 N N . LEU B 1 157 ? -5.539 7.789 6.238 1 98.81 157 LEU B N 1
ATOM 3843 C CA . LEU B 1 157 ? -4.375 6.914 6.34 1 98.81 157 LEU B CA 1
ATOM 3844 C C . LEU B 1 157 ? -4.75 5.582 6.984 1 98.81 157 LEU B C 1
ATOM 3846 O O . LEU B 1 157 ? -5.32 5.559 8.078 1 98.81 157 LEU B O 1
ATOM 3850 N N . PRO B 1 158 ? -4.465 4.469 6.352 1 98.69 158 PRO B N 1
ATOM 3851 C CA . PRO B 1 158 ? -4.887 3.166 6.863 1 98.69 158 PRO B CA 1
ATOM 3852 C C . PRO B 1 158 ? -4.504 2.953 8.328 1 98.69 158 PRO B C 1
ATOM 3854 O O . PRO B 1 158 ? -5.32 2.48 9.117 1 98.69 158 PRO B O 1
ATOM 3857 N N . SER B 1 159 ? -3.344 3.338 8.742 1 98 159 SER B N 1
ATOM 3858 C CA . SER B 1 159 ? -2.816 3.039 10.07 1 98 159 SER B CA 1
ATOM 3859 C C . SER B 1 159 ? -3.287 4.066 11.094 1 98 159 SER B C 1
ATOM 3861 O O . SER B 1 159 ? -3.094 3.885 12.297 1 98 159 SER B O 1
ATOM 3863 N N . GLY B 1 160 ? -3.859 5.215 10.602 1 97.81 160 GLY B N 1
ATOM 3864 C CA . GLY B 1 160 ? -4.031 6.328 11.523 1 97.81 160 GLY B CA 1
ATOM 3865 C C . GLY B 1 160 ? -2.729 6.805 12.133 1 97.81 160 GLY B C 1
ATOM 3866 O O . GLY B 1 160 ? -1.647 6.465 11.648 1 97.81 160 GLY B O 1
ATOM 3867 N N . VAL B 1 161 ? -2.799 7.727 13.016 1 97.31 161 VAL B N 1
ATOM 3868 C CA . VAL B 1 161 ? -1.712 8.203 13.859 1 97.31 161 VAL B CA 1
ATOM 3869 C C . VAL B 1 161 ? -2.225 8.43 15.281 1 97.31 161 VAL B C 1
ATOM 3871 O O . VAL B 1 161 ? -3.434 8.391 15.523 1 97.31 161 VAL B O 1
ATOM 3874 N N . PRO B 1 162 ? -1.345 8.547 16.234 1 93.31 162 PRO B N 1
ATOM 3875 C CA . PRO B 1 162 ? -1.84 8.758 17.594 1 93.31 162 PRO B CA 1
ATOM 3876 C C . PRO B 1 162 ? -2.824 9.922 17.688 1 93.31 162 PRO B C 1
ATOM 3878 O O . PRO B 1 162 ? -2.545 11.016 17.188 1 93.31 162 PRO B O 1
ATOM 3881 N N . GLY B 1 163 ? -3.967 9.656 18.234 1 95.44 163 GLY B N 1
ATOM 3882 C CA . GLY B 1 163 ? -4.984 10.68 18.422 1 95.44 163 GLY B CA 1
ATOM 3883 C C . GLY B 1 163 ? -5.953 10.773 17.25 1 95.44 163 GLY B C 1
ATOM 3884 O O . GLY B 1 163 ? -6.938 11.508 17.312 1 95.44 163 GLY B O 1
ATOM 3885 N N . VAL B 1 164 ? -5.648 10.141 16.172 1 97.94 164 VAL B N 1
ATOM 3886 C CA . VAL B 1 164 ? -6.504 10.141 14.984 1 97.94 164 VAL B CA 1
ATOM 3887 C C . VAL B 1 164 ? -6.812 8.695 14.57 1 97.94 164 VAL B C 1
ATOM 3889 O O . VAL B 1 164 ? -5.898 7.891 14.391 1 97.94 164 VAL B O 1
ATOM 3892 N N . PRO B 1 165 ? -8.086 8.391 14.406 1 96.62 165 PRO B N 1
ATOM 3893 C CA . PRO B 1 165 ? -8.461 6.996 14.148 1 96.62 165 PRO B CA 1
ATOM 3894 C C . PRO B 1 165 ? -7.906 6.477 12.82 1 96.62 165 PRO B C 1
ATOM 3896 O O . PRO B 1 165 ? -7.738 7.246 11.875 1 96.62 165 PRO B O 1
ATOM 3899 N N . ALA B 1 166 ? -7.668 5.152 12.789 1 98.38 166 ALA B N 1
ATOM 3900 C CA . ALA B 1 166 ? -7.266 4.438 11.586 1 98.38 166 ALA B CA 1
ATOM 3901 C C . ALA B 1 166 ? -8.453 4.219 10.656 1 98.38 166 ALA B C 1
ATOM 3903 O O . ALA B 1 166 ? -9.602 4.492 11.023 1 98.38 166 ALA B O 1
ATOM 3904 N N . ALA B 1 167 ? -8.156 3.811 9.438 1 98.75 167 ALA B N 1
ATOM 3905 C CA . ALA B 1 167 ? -9.211 3.445 8.5 1 98.75 167 ALA B CA 1
ATOM 3906 C C . ALA B 1 167 ? -9.953 2.195 8.961 1 98.75 167 ALA B C 1
ATOM 3908 O O . ALA B 1 167 ? -9.406 1.381 9.703 1 98.75 167 ALA B O 1
ATOM 3909 N N . ARG B 1 168 ? -11.18 2.115 8.586 1 98.75 168 ARG B N 1
ATOM 3910 C CA . ARG B 1 168 ? -11.992 0.942 8.875 1 98.75 168 ARG B CA 1
ATOM 3911 C C . ARG B 1 168 ? -12.055 0.007 7.676 1 98.75 168 ARG B C 1
ATOM 3913 O O . ARG B 1 168 ? -12.445 0.421 6.578 1 98.75 168 ARG B O 1
ATOM 3920 N N . ALA B 1 169 ? -11.68 -1.249 7.875 1 98.88 169 ALA B N 1
ATOM 3921 C CA . ALA B 1 169 ? -11.703 -2.264 6.824 1 98.88 169 ALA B CA 1
ATOM 3922 C C . ALA B 1 169 ? -12.781 -3.307 7.09 1 98.88 169 ALA B C 1
ATOM 3924 O O . ALA B 1 169 ? -12.938 -3.781 8.219 1 98.88 169 ALA B O 1
ATOM 3925 N N . LEU B 1 170 ? -13.555 -3.572 6.062 1 98.88 170 LEU B N 1
ATOM 3926 C CA . LEU B 1 170 ? -14.547 -4.645 6.074 1 98.88 170 LEU B CA 1
ATOM 3927 C C . LEU B 1 170 ? -14.156 -5.758 5.109 1 98.88 170 LEU B C 1
ATOM 3929 O O . LEU B 1 170 ? -14.008 -5.52 3.908 1 98.88 170 LEU B O 1
ATOM 3933 N N . ILE B 1 171 ? -13.961 -6.91 5.645 1 98.88 171 ILE B N 1
ATOM 3934 C CA . ILE B 1 171 ? -13.609 -8.078 4.84 1 98.88 171 ILE B CA 1
ATOM 3935 C C . ILE B 1 171 ? -14.82 -9 4.727 1 98.88 171 ILE B C 1
ATOM 3937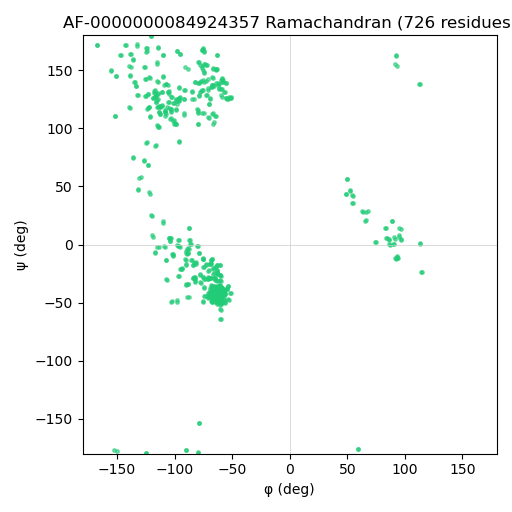 O O . ILE B 1 171 ? -15.383 -9.43 5.738 1 98.88 171 ILE B O 1
ATOM 3941 N N . LEU B 1 172 ? -15.211 -9.258 3.492 1 98.38 172 LEU B N 1
ATOM 3942 C CA . LEU B 1 172 ? -16.328 -10.156 3.23 1 98.38 172 LEU B CA 1
ATOM 3943 C C . LEU B 1 172 ? -15.82 -11.547 2.836 1 98.38 172 LEU B C 1
ATOM 3945 O O . LEU B 1 172 ? -15.422 -11.758 1.69 1 98.38 172 LEU B O 1
ATOM 3949 N N . GLY B 1 173 ? -15.922 -12.484 3.795 1 96.81 173 GLY B N 1
ATOM 3950 C CA . GLY B 1 173 ? -15.359 -13.82 3.643 1 96.81 173 GLY B CA 1
ATOM 3951 C C . GLY B 1 173 ? -14.203 -14.094 4.582 1 96.81 173 GLY B C 1
ATOM 3952 O O . GLY B 1 173 ? -13.344 -13.234 4.777 1 96.81 173 GLY B O 1
ATOM 3953 N N . ALA B 1 174 ? -14.195 -15.305 5.156 1 96.5 174 ALA B N 1
ATOM 3954 C CA . ALA B 1 174 ? -13.164 -15.648 6.133 1 96.5 174 ALA B CA 1
ATOM 3955 C C . ALA B 1 174 ? -12.344 -16.844 5.672 1 96.5 174 ALA B C 1
ATOM 3957 O O . ALA B 1 174 ? -11.812 -17.594 6.496 1 96.5 174 ALA B O 1
ATOM 3958 N N . GLY B 1 175 ? -12.281 -17.094 4.379 1 93.56 175 GLY B N 1
ATOM 3959 C CA . GLY B 1 175 ? -11.414 -18.125 3.822 1 93.56 175 GLY B CA 1
ATOM 3960 C C . GLY B 1 175 ? -9.969 -17.688 3.715 1 93.56 175 GLY B C 1
ATOM 3961 O O . GLY B 1 175 ? -9.5 -16.859 4.496 1 93.56 175 GLY B O 1
ATOM 3962 N N . VAL B 1 176 ? -9.242 -18.297 2.76 1 94 176 VAL B N 1
ATOM 3963 C CA . VAL B 1 176 ? -7.812 -18.047 2.594 1 94 176 VAL B CA 1
ATOM 3964 C C . VAL B 1 176 ? -7.582 -16.562 2.264 1 94 176 VAL B C 1
ATOM 3966 O O . VAL B 1 176 ? -6.766 -15.898 2.902 1 94 176 VAL B O 1
ATOM 3969 N N . VAL B 1 177 ? -8.359 -16.031 1.283 1 96.44 177 VAL B N 1
ATOM 3970 C CA . VAL B 1 177 ? -8.227 -14.641 0.865 1 96.44 177 VAL B CA 1
ATOM 3971 C C . VAL B 1 177 ? -8.57 -13.719 2.029 1 96.44 177 VAL B C 1
ATOM 3973 O O . VAL B 1 177 ? -7.805 -12.812 2.359 1 96.44 177 VAL B O 1
ATOM 3976 N N . GLY B 1 178 ? -9.711 -13.953 2.631 1 97.62 178 GLY B N 1
ATOM 3977 C CA . GLY B 1 178 ? -10.172 -13.102 3.721 1 97.62 178 GLY B CA 1
ATOM 3978 C C . GLY B 1 178 ? -9.234 -13.109 4.914 1 97.62 178 GLY B C 1
ATOM 3979 O O . GLY B 1 178 ? -8.984 -12.07 5.523 1 97.62 178 GLY B O 1
ATOM 3980 N N . SER B 1 179 ? -8.727 -14.258 5.27 1 97.06 179 SER B N 1
ATOM 3981 C CA . SER B 1 179 ? -7.797 -14.367 6.391 1 97.06 179 SER B CA 1
ATOM 3982 C C . SER B 1 179 ? -6.508 -13.594 6.117 1 97.06 179 SER B C 1
ATOM 3984 O O . SER B 1 179 ? -5.98 -12.93 7.012 1 97.06 179 SER B O 1
ATOM 3986 N N . GLY B 1 180 ? -6.016 -13.75 4.887 1 97.5 180 GLY B N 1
ATOM 3987 C CA . GLY B 1 180 ? -4.848 -12.977 4.504 1 97.5 180 GLY B CA 1
ATOM 3988 C C . GLY B 1 180 ? -5.07 -11.477 4.586 1 97.5 180 GLY B C 1
ATOM 3989 O O . GLY B 1 180 ? -4.234 -10.75 5.125 1 97.5 180 GLY B O 1
ATOM 3990 N N . ALA B 1 181 ? -6.219 -11.078 4.105 1 98.56 181 ALA B N 1
ATOM 3991 C CA . ALA B 1 181 ? -6.566 -9.656 4.133 1 98.56 181 ALA B CA 1
ATOM 3992 C C . ALA B 1 181 ? -6.684 -9.156 5.57 1 98.56 181 ALA B C 1
ATOM 3994 O O . ALA B 1 181 ? -6.172 -8.078 5.902 1 98.56 181 ALA B O 1
ATOM 3995 N N . ALA B 1 182 ? -7.352 -9.914 6.398 1 98.62 182 ALA B N 1
ATOM 3996 C CA . ALA B 1 182 ? -7.559 -9.531 7.793 1 98.62 182 ALA B CA 1
ATOM 3997 C C . ALA B 1 182 ? -6.227 -9.367 8.516 1 98.62 182 ALA B C 1
ATOM 3999 O O . ALA B 1 182 ? -6.039 -8.414 9.281 1 98.62 182 ALA B O 1
ATOM 4000 N N . ARG B 1 183 ? -5.348 -10.289 8.273 1 97.75 183 ARG B N 1
ATOM 4001 C CA . ARG B 1 183 ? -4.035 -10.234 8.906 1 97.75 183 ARG B CA 1
ATOM 4002 C C . ARG B 1 183 ? -3.303 -8.945 8.539 1 97.75 183 ARG B C 1
ATOM 4004 O O . ARG B 1 183 ? -2.752 -8.273 9.414 1 97.75 183 ARG B O 1
ATOM 4011 N N . VAL B 1 184 ? -3.301 -8.617 7.305 1 98.38 184 VAL B N 1
ATOM 4012 C CA . VAL B 1 184 ? -2.574 -7.441 6.836 1 98.38 184 VAL B CA 1
ATOM 4013 C C . VAL B 1 184 ? -3.273 -6.176 7.316 1 98.38 184 VAL B C 1
ATOM 4015 O O . VAL B 1 184 ? -2.621 -5.23 7.766 1 98.38 184 VAL B O 1
ATOM 4018 N N . CYS B 1 185 ? -4.605 -6.121 7.234 1 98.69 185 CYS B N 1
ATOM 4019 C CA . CYS B 1 185 ? -5.332 -4.969 7.746 1 98.69 185 CYS B CA 1
ATOM 4020 C C . CYS B 1 185 ? -5.012 -4.73 9.219 1 98.69 185 CYS B C 1
ATOM 4022 O O . CYS B 1 185 ? -4.68 -3.613 9.617 1 98.69 185 CYS B O 1
ATOM 4024 N N . ALA B 1 186 ? -5.113 -5.805 9.969 1 97.94 186 ALA B N 1
ATOM 4025 C CA . ALA B 1 186 ? -4.809 -5.699 11.391 1 97.94 186 ALA B CA 1
ATOM 4026 C C . ALA B 1 186 ? -3.365 -5.262 11.617 1 97.94 186 ALA B C 1
ATOM 4028 O O . ALA B 1 186 ? -3.088 -4.445 12.5 1 97.94 186 ALA B O 1
ATOM 4029 N N . GLY B 1 187 ? -2.469 -5.793 10.867 1 96.81 187 GLY B N 1
ATOM 4030 C CA . GLY B 1 187 ? -1.069 -5.41 10.953 1 96.81 187 GLY B CA 1
ATOM 4031 C C . GLY B 1 187 ? -0.832 -3.941 10.648 1 96.81 187 GLY B C 1
ATOM 4032 O O . GLY B 1 187 ? 0.026 -3.309 11.266 1 96.81 187 GLY B O 1
ATOM 4033 N N . LEU B 1 188 ? -1.579 -3.395 9.75 1 97.25 188 LEU B N 1
ATOM 4034 C CA . LEU B 1 188 ? -1.484 -1.986 9.383 1 97.25 188 LEU B CA 1
ATOM 4035 C C . LEU B 1 188 ? -2.064 -1.097 10.477 1 97.25 188 LEU B C 1
ATOM 4037 O O . LEU B 1 188 ? -1.828 0.113 10.484 1 97.25 188 LEU B O 1
ATOM 4041 N N . GLY B 1 189 ? -2.814 -1.67 11.328 1 96.62 189 GLY B N 1
ATOM 4042 C CA . GLY B 1 189 ? -3.438 -0.91 12.398 1 96.62 189 GLY B CA 1
ATOM 4043 C C . GLY B 1 189 ? -4.852 -0.468 12.07 1 96.62 189 GLY B C 1
ATOM 4044 O O . GLY B 1 189 ? -5.434 0.344 12.789 1 96.62 189 GLY B O 1
ATOM 4045 N N . MET B 1 190 ? -5.469 -1.017 11.039 1 98.5 190 MET B N 1
ATOM 4046 C CA . MET B 1 190 ? -6.836 -0.65 10.672 1 98.5 190 MET B CA 1
ATOM 4047 C C . MET B 1 190 ? -7.84 -1.251 11.648 1 98.5 190 MET B C 1
ATOM 4049 O O . MET B 1 190 ? -7.59 -2.305 12.234 1 98.5 190 MET B O 1
ATOM 4053 N N . GLU B 1 191 ? -8.93 -0.493 11.844 1 98.31 191 GLU B N 1
ATOM 4054 C CA . GLU B 1 191 ? -10.078 -1.164 12.43 1 98.31 191 GLU B CA 1
ATOM 4055 C C . GLU B 1 191 ? -10.656 -2.207 11.477 1 98.31 191 GLU B C 1
ATOM 4057 O O . GLU B 1 191 ? -11.211 -1.863 10.43 1 98.31 191 GLU B O 1
ATOM 4062 N N . THR B 1 192 ? -10.547 -3.52 11.875 1 98.75 192 THR B N 1
ATOM 4063 C CA . THR B 1 192 ? -10.82 -4.59 10.922 1 98.75 192 THR B CA 1
ATOM 4064 C C . THR B 1 192 ? -12.039 -5.398 11.352 1 98.75 192 THR B C 1
ATOM 4066 O O . THR B 1 192 ? -12.117 -5.852 12.5 1 98.75 192 THR B O 1
ATOM 4069 N N . VAL B 1 193 ? -13.016 -5.492 10.469 1 98.69 193 VAL B N 1
ATOM 4070 C CA . VAL B 1 193 ? -14.188 -6.336 10.656 1 98.69 193 VAL B CA 1
ATOM 4071 C C . VAL B 1 193 ? -14.234 -7.414 9.578 1 98.69 193 VAL B C 1
ATOM 4073 O O . VAL B 1 193 ? -14.047 -7.121 8.391 1 98.69 193 VAL B O 1
ATOM 4076 N N . VAL B 1 194 ? -14.43 -8.656 9.984 1 98.56 194 VAL B N 1
ATOM 4077 C CA . VAL B 1 194 ? -14.562 -9.766 9.047 1 98.56 194 VAL B CA 1
ATOM 4078 C C . VAL B 1 194 ? -15.961 -10.367 9.156 1 98.56 194 VAL B C 1
ATOM 4080 O O . VAL B 1 194 ? -16.422 -10.68 10.25 1 98.56 194 VAL B O 1
ATOM 4083 N N . MET B 1 195 ? -16.609 -10.484 8.039 1 98.19 195 MET B N 1
ATOM 4084 C CA . MET B 1 195 ? -17.922 -11.109 8 1 98.19 195 MET B CA 1
ATOM 4085 C C . MET B 1 195 ? -17.891 -12.406 7.199 1 98.19 195 MET B C 1
ATOM 4087 O O . MET B 1 195 ? -17.219 -12.492 6.176 1 98.19 195 MET B O 1
ATOM 4091 N N . ASN B 1 196 ? -18.562 -13.336 7.672 1 96.94 196 ASN B N 1
ATOM 4092 C CA . ASN B 1 196 ? -18.672 -14.633 7.027 1 96.94 196 ASN B CA 1
ATOM 4093 C C . ASN B 1 196 ? -19.969 -15.344 7.43 1 96.94 196 ASN B C 1
ATOM 4095 O O . ASN B 1 196 ? -20.469 -15.164 8.547 1 96.94 196 ASN B O 1
ATOM 4099 N N . ARG B 1 197 ? -20.5 -16.156 6.543 1 91.75 197 ARG B N 1
ATOM 4100 C CA . ARG B 1 197 ? -21.734 -16.906 6.84 1 91.75 197 ARG B CA 1
ATOM 4101 C C . ARG B 1 197 ? -21.469 -18 7.859 1 91.75 197 ARG B C 1
ATOM 4103 O O . ARG B 1 197 ? -22.25 -18.188 8.797 1 91.75 197 ARG B O 1
ATOM 4110 N N . GLY B 1 198 ? -20.406 -18.766 7.695 1 90.56 198 GLY B N 1
ATOM 4111 C CA . GLY B 1 198 ? -20.062 -19.844 8.617 1 90.56 198 GLY B CA 1
ATOM 4112 C C . GLY B 1 198 ? -19.312 -19.359 9.844 1 90.56 198 GLY B C 1
ATOM 4113 O O . GLY B 1 198 ? -18.375 -18.562 9.734 1 90.56 198 GLY B O 1
ATOM 4114 N N . ILE B 1 199 ? -19.656 -19.922 10.961 1 93.62 199 ILE B N 1
ATOM 4115 C CA . ILE B 1 199 ? -19.109 -19.438 12.227 1 93.62 199 ILE B CA 1
ATOM 4116 C C . ILE B 1 199 ? -17.75 -20.078 12.477 1 93.62 199 ILE B C 1
ATOM 4118 O O . ILE B 1 199 ? -16.875 -19.453 13.102 1 93.62 199 ILE B O 1
ATOM 4122 N N . ASP B 1 200 ? -17.531 -21.234 11.984 1 94.62 200 ASP B N 1
ATOM 4123 C CA . ASP B 1 200 ? -16.297 -21.969 12.258 1 94.62 200 ASP B CA 1
ATOM 4124 C C . ASP B 1 200 ? -15.078 -21.188 11.781 1 94.62 200 ASP B C 1
ATOM 4126 O O . ASP B 1 200 ? -14.078 -21.094 12.5 1 94.62 200 ASP B O 1
ATOM 4130 N N . ARG B 1 201 ? -15.125 -20.672 10.625 1 93.62 201 ARG B N 1
ATOM 4131 C CA . ARG B 1 201 ? -14.008 -19.906 10.078 1 93.62 201 ARG B CA 1
ATOM 4132 C C . ARG B 1 201 ? -13.789 -18.625 10.859 1 93.62 201 ARG B C 1
ATOM 4134 O O . ARG B 1 201 ? -12.648 -18.188 11.039 1 93.62 201 ARG B O 1
ATOM 4141 N N . LEU B 1 202 ? -14.883 -18.016 11.32 1 96 202 LEU B N 1
ATOM 4142 C CA . LEU B 1 202 ? -14.789 -16.812 12.125 1 96 202 LEU B CA 1
ATOM 4143 C C . LEU B 1 202 ? -14.117 -17.094 13.469 1 96 202 LEU B C 1
ATOM 4145 O O . LEU B 1 202 ? -13.297 -16.312 13.938 1 96 202 LEU B O 1
ATOM 4149 N N . GLN B 1 203 ? -14.477 -18.203 14.047 1 95.38 203 GLN B N 1
ATOM 4150 C CA . GLN B 1 203 ? -13.875 -18.594 15.32 1 95.38 203 GLN B CA 1
ATOM 4151 C C . GLN B 1 203 ? -12.367 -18.797 15.18 1 95.38 203 GLN B C 1
ATOM 4153 O O . GLN B 1 203 ? -11.594 -18.344 16.031 1 95.38 203 GLN B O 1
ATOM 4158 N N . ARG B 1 204 ? -12.023 -19.438 14.117 1 94.31 204 ARG B N 1
ATOM 4159 C CA . ARG B 1 204 ? -10.602 -19.672 13.867 1 94.31 204 ARG B CA 1
ATOM 4160 C C . ARG B 1 204 ? -9.852 -18.359 13.695 1 94.31 204 ARG B C 1
ATOM 4162 O O . ARG B 1 204 ? -8.766 -18.188 14.258 1 94.31 204 ARG B O 1
ATOM 4169 N N . LEU B 1 205 ? -10.422 -17.484 12.93 1 95.44 205 LEU B N 1
ATOM 4170 C CA . LEU B 1 205 ? -9.789 -16.188 12.695 1 95.44 205 LEU B CA 1
ATOM 4171 C C . LEU B 1 205 ? -9.68 -15.391 13.992 1 95.44 205 LEU B C 1
ATOM 4173 O O . LEU B 1 205 ? -8.68 -14.703 14.219 1 95.44 205 LEU B O 1
ATOM 4177 N N . ASP B 1 206 ? -10.664 -15.445 14.828 1 95.56 206 ASP B N 1
ATOM 4178 C CA . ASP B 1 206 ? -10.641 -14.773 16.125 1 95.56 206 ASP B CA 1
ATOM 4179 C C . ASP B 1 206 ? -9.484 -15.273 16.984 1 95.56 206 ASP B C 1
ATOM 4181 O O . ASP B 1 206 ? -8.812 -14.477 17.656 1 95.56 206 ASP B O 1
ATOM 4185 N N . GLU B 1 207 ? -9.297 -16.5 16.969 1 95.19 207 GLU B N 1
ATOM 4186 C CA . GLU B 1 207 ? -8.203 -17.094 17.734 1 95.19 207 GLU B CA 1
ATOM 4187 C C . GLU B 1 207 ? -6.848 -16.641 17.203 1 95.19 207 GLU B C 1
ATOM 4189 O O . GLU B 1 207 ? -5.957 -16.281 17.969 1 95.19 207 GLU B O 1
ATOM 4194 N N . ILE B 1 208 ? -6.754 -16.609 15.914 1 93.31 208 ILE B N 1
ATOM 4195 C CA . ILE B 1 208 ? -5.484 -16.297 15.266 1 93.31 208 ILE B CA 1
ATOM 4196 C C . ILE B 1 208 ? -5.145 -14.828 15.477 1 93.31 208 ILE B C 1
ATOM 4198 O O . ILE B 1 208 ? -4 -14.484 15.781 1 93.31 208 ILE B O 1
ATOM 4202 N N . LEU B 1 209 ? -6.094 -13.938 15.312 1 94.75 209 LEU B N 1
ATOM 4203 C CA . LEU B 1 209 ? -5.84 -12.5 15.359 1 94.75 209 LEU B CA 1
ATOM 4204 C C . LEU B 1 209 ? -5.953 -11.977 16.797 1 94.75 209 LEU B C 1
ATOM 4206 O O . LEU B 1 209 ? -5.664 -10.805 17.047 1 94.75 209 LEU B O 1
ATOM 4210 N N . ALA B 1 210 ? -6.309 -12.852 17.703 1 92.25 210 ALA B N 1
ATOM 4211 C CA . ALA B 1 210 ? -6.312 -12.57 19.141 1 92.25 210 ALA B CA 1
ATOM 4212 C C . ALA B 1 210 ? -7.027 -11.25 19.438 1 92.25 210 ALA B C 1
ATOM 4214 O O . ALA B 1 210 ? -6.496 -10.398 20.156 1 92.25 210 ALA B O 1
ATOM 4215 N N . GLY B 1 211 ? -8.133 -11.008 18.828 1 89.94 211 GLY B N 1
ATOM 4216 C CA . GLY B 1 211 ? -8.977 -9.867 19.156 1 89.94 211 GLY B CA 1
ATOM 4217 C C . GLY B 1 211 ? -8.641 -8.625 18.344 1 89.94 211 GLY B C 1
ATOM 4218 O O . GLY B 1 211 ? -9.297 -7.594 18.484 1 89.94 211 GLY B O 1
ATOM 4219 N N . ARG B 1 212 ? -7.66 -8.633 17.422 1 93.94 212 ARG B N 1
ATOM 4220 C CA . ARG B 1 212 ? -7.246 -7.465 16.641 1 93.94 212 ARG B CA 1
ATOM 4221 C C . ARG B 1 212 ? -8.211 -7.207 15.492 1 93.94 212 ARG B C 1
ATOM 4223 O O . ARG B 1 212 ? -8.086 -6.203 14.789 1 93.94 212 ARG B O 1
ATOM 4230 N N . ALA B 1 213 ? -9.164 -8.141 15.273 1 96.88 213 ALA B N 1
ATOM 4231 C CA . ALA B 1 213 ? -10.242 -7.98 14.305 1 96.88 213 ALA B CA 1
ATOM 4232 C C . ALA B 1 213 ? -11.578 -8.422 14.898 1 96.88 213 ALA B C 1
ATOM 4234 O O . ALA B 1 213 ? -11.641 -9.398 15.648 1 96.88 213 ALA B O 1
ATOM 4235 N N . ARG B 1 214 ? -12.594 -7.719 14.617 1 97.06 214 ARG B N 1
ATOM 4236 C CA . ARG B 1 214 ? -13.945 -8.109 15.008 1 97.06 214 ARG B CA 1
ATOM 4237 C C . ARG B 1 214 ? -14.555 -9.062 13.977 1 97.06 214 ARG B C 1
ATOM 4239 O O . ARG B 1 214 ? -14.398 -8.859 12.773 1 97.06 214 ARG B O 1
ATOM 4246 N N . THR B 1 215 ? -15.133 -10.172 14.461 1 97.38 215 THR B N 1
ATOM 4247 C CA . THR B 1 215 ? -15.805 -11.125 13.586 1 97.38 215 THR B CA 1
ATOM 4248 C C . THR B 1 215 ? -17.312 -11.016 13.734 1 97.38 215 THR B C 1
ATOM 4250 O O . THR B 1 215 ? -17.828 -10.898 14.844 1 97.38 215 THR B O 1
ATOM 4253 N N . VAL B 1 216 ? -18.016 -10.938 12.617 1 97 216 VAL B N 1
ATOM 4254 C CA . VAL B 1 216 ? -19.453 -10.75 12.609 1 97 216 VAL B CA 1
ATOM 4255 C C . VAL B 1 216 ? -20.109 -11.719 11.625 1 97 216 VAL B C 1
ATOM 4257 O O . VAL B 1 216 ? -19.594 -11.922 10.523 1 97 216 VAL B O 1
ATOM 4260 N N . ALA B 1 217 ? -21.188 -12.305 12.07 1 95.94 217 ALA B N 1
ATOM 4261 C CA . ALA B 1 217 ? -21.938 -13.148 11.141 1 95.94 217 ALA B CA 1
ATOM 4262 C C . ALA B 1 217 ? -22.531 -12.328 10.008 1 95.94 217 ALA B C 1
ATOM 4264 O O . ALA B 1 217 ? -23.094 -11.25 10.242 1 95.94 217 ALA B O 1
ATOM 4265 N N . LEU B 1 218 ? -22.406 -12.875 8.844 1 95.44 218 LEU B N 1
ATOM 4266 C CA . LEU B 1 218 ? -22.859 -12.156 7.652 1 95.44 218 LEU B CA 1
ATOM 4267 C C . LEU B 1 218 ? -24.375 -12.266 7.492 1 95.44 218 LEU B C 1
ATOM 4269 O O . LEU B 1 218 ? -24.906 -13.359 7.324 1 95.44 218 LEU B O 1
ATOM 4273 N N . ASN B 1 219 ? -25.094 -11.227 7.598 1 94.12 219 ASN B N 1
ATOM 4274 C CA . ASN B 1 219 ? -26.5 -11.055 7.25 1 94.12 219 ASN B CA 1
ATOM 4275 C C . ASN B 1 219 ? -26.766 -9.672 6.66 1 94.12 219 ASN B C 1
ATOM 4277 O O . ASN B 1 219 ? -25.875 -8.812 6.664 1 94.12 219 ASN B O 1
ATOM 4281 N N . ARG B 1 220 ? -27.906 -9.5 6.191 1 92 220 ARG B N 1
ATOM 4282 C CA . ARG B 1 220 ? -28.203 -8.297 5.418 1 92 220 ARG B CA 1
ATOM 4283 C C . ARG B 1 220 ? -28.094 -7.047 6.277 1 92 220 ARG B C 1
ATOM 4285 O O . ARG B 1 220 ? -27.516 -6.043 5.852 1 92 220 ARG B O 1
ATOM 4292 N N . GLU B 1 221 ? -28.594 -7.051 7.438 1 93.06 221 GLU B N 1
ATOM 4293 C CA . GLU B 1 221 ? -28.609 -5.883 8.312 1 93.06 221 GLU B CA 1
ATOM 4294 C C . GLU B 1 221 ? -27.203 -5.5 8.766 1 93.06 221 GLU B C 1
ATOM 4296 O O . GLU B 1 221 ? -26.812 -4.332 8.68 1 93.06 221 GLU B O 1
ATOM 4301 N N . SER B 1 222 ? -26.484 -6.449 9.234 1 94.88 222 SER B N 1
ATOM 4302 C CA . SER B 1 222 ? -25.125 -6.191 9.695 1 94.88 222 SER B CA 1
ATOM 4303 C C . SER B 1 222 ? -24.234 -5.738 8.539 1 94.88 222 SER B C 1
ATOM 4305 O O . SER B 1 222 ? -23.359 -4.898 8.727 1 94.88 222 SER B O 1
ATOM 4307 N N . LEU B 1 223 ? -24.453 -6.273 7.41 1 97.31 223 LEU B N 1
ATOM 4308 C CA . LEU B 1 223 ? -23.672 -5.895 6.238 1 97.31 223 LEU B CA 1
ATOM 4309 C C . LEU B 1 223 ? -23.906 -4.43 5.883 1 97.31 223 LEU B C 1
ATOM 4311 O O . LEU B 1 223 ? -22.953 -3.688 5.637 1 97.31 223 LEU B O 1
ATOM 4315 N N . ALA B 1 224 ? -25.156 -4.059 5.855 1 96.06 224 ALA B N 1
ATOM 4316 C CA . ALA B 1 224 ? -25.5 -2.68 5.523 1 96.06 224 ALA B CA 1
ATOM 4317 C C . ALA B 1 224 ? -24.844 -1.701 6.496 1 96.06 224 ALA B C 1
ATOM 4319 O O . ALA B 1 224 ? -24.297 -0.673 6.082 1 96.06 224 ALA B O 1
ATOM 4320 N N . GLU B 1 225 ? -24.875 -1.996 7.691 1 96.81 225 GLU B N 1
ATOM 4321 C CA . GLU B 1 225 ? -24.281 -1.154 8.727 1 96.81 225 GLU B CA 1
ATOM 4322 C C . GLU B 1 225 ? -22.766 -1.033 8.555 1 96.81 225 GLU B C 1
ATOM 4324 O O . GLU B 1 225 ? -22.219 0.071 8.578 1 96.81 225 GLU B O 1
ATOM 4329 N N . GLU B 1 226 ? -22.141 -2.117 8.391 1 98.19 226 GLU B N 1
ATOM 4330 C CA . GLU B 1 226 ? -20.688 -2.125 8.266 1 98.19 226 GLU B CA 1
ATOM 4331 C C . GLU B 1 226 ? -20.25 -1.449 6.977 1 98.19 226 GLU B C 1
ATOM 4333 O O . GLU B 1 226 ? -19.219 -0.758 6.953 1 98.19 226 GLU B O 1
ATOM 4338 N N . LEU B 1 227 ? -20.969 -1.666 5.914 1 98.56 227 LEU B N 1
ATOM 4339 C CA . LEU B 1 227 ? -20.641 -1.049 4.633 1 98.56 227 LEU B CA 1
ATOM 4340 C C . LEU B 1 227 ? -20.688 0.472 4.738 1 98.56 227 LEU B C 1
ATOM 4342 O O . LEU B 1 227 ? -19.812 1.158 4.184 1 98.56 227 LEU B O 1
ATOM 4346 N N . SER B 1 228 ? -21.625 0.992 5.469 1 97.94 228 SER B N 1
ATOM 4347 C CA . SER B 1 228 ? -21.812 2.438 5.578 1 97.94 228 SER B CA 1
ATOM 4348 C C . SER B 1 228 ? -20.656 3.08 6.34 1 97.94 228 SER B C 1
ATOM 4350 O O . SER B 1 228 ? -20.422 4.285 6.223 1 97.94 228 SER B O 1
ATOM 4352 N N . ARG B 1 229 ? -19.891 2.291 7.059 1 98.06 229 ARG B N 1
ATOM 4353 C CA . ARG B 1 229 ? -18.828 2.814 7.918 1 98.06 229 ARG B CA 1
ATOM 4354 C C . ARG B 1 229 ? -17.453 2.527 7.324 1 98.06 229 ARG B C 1
ATOM 4356 O O . ARG B 1 229 ? -16.453 3.096 7.766 1 98.06 229 ARG B O 1
ATOM 4363 N N . ALA B 1 230 ? -17.391 1.692 6.367 1 98.75 230 ALA B N 1
ATOM 4364 C CA . ALA B 1 230 ? -16.109 1.152 5.891 1 98.75 230 ALA B CA 1
ATOM 4365 C C . ALA B 1 230 ? -15.398 2.152 4.988 1 98.75 230 ALA B C 1
ATOM 4367 O O . ALA B 1 230 ? -16.031 2.84 4.188 1 98.75 230 ALA B O 1
ATOM 4368 N N . ASP B 1 231 ? -14.086 2.266 5.148 1 98.88 231 ASP B N 1
ATOM 4369 C CA . ASP B 1 231 ? -13.219 2.963 4.199 1 98.88 231 ASP B CA 1
ATOM 4370 C C . ASP B 1 231 ? -12.727 2.014 3.111 1 98.88 231 ASP B C 1
ATOM 4372 O O . ASP B 1 231 ? -12.492 2.432 1.974 1 98.88 231 ASP B O 1
ATOM 4376 N N . LEU B 1 232 ? -12.516 0.784 3.461 1 98.94 232 LEU B N 1
ATOM 4377 C CA . LEU B 1 232 ? -12.023 -0.272 2.586 1 98.94 232 LEU B CA 1
ATOM 4378 C C . LEU B 1 232 ? -12.867 -1.533 2.721 1 98.94 232 LEU B C 1
ATOM 4380 O O . LEU B 1 232 ? -13.148 -1.978 3.836 1 98.94 232 LEU B O 1
ATOM 4384 N N . VAL B 1 233 ? -13.312 -2.039 1.601 1 98.94 233 VAL B N 1
ATOM 4385 C CA . VAL B 1 233 ? -14.031 -3.309 1.56 1 98.94 233 VAL B CA 1
ATOM 4386 C C . VAL B 1 233 ? -13.258 -4.309 0.697 1 98.94 233 VAL B C 1
ATOM 4388 O O . VAL B 1 233 ? -12.898 -4.004 -0.441 1 98.94 233 VAL B O 1
ATOM 4391 N N . VAL B 1 234 ? -12.984 -5.461 1.253 1 98.88 234 VAL B N 1
ATOM 4392 C CA . VAL B 1 234 ? -12.352 -6.531 0.497 1 98.88 234 VAL B CA 1
ATOM 4393 C C . VAL B 1 234 ? -13.359 -7.648 0.235 1 98.88 234 VAL B C 1
ATOM 4395 O O . VAL B 1 234 ? -13.875 -8.258 1.174 1 98.88 234 VAL B O 1
ATOM 4398 N N . GLY B 1 235 ? -13.68 -7.828 -1.022 1 98.31 235 GLY B N 1
ATOM 4399 C CA . GLY B 1 235 ? -14.508 -8.961 -1.406 1 98.31 235 GLY B CA 1
ATOM 4400 C C . GLY B 1 235 ? -13.727 -10.258 -1.509 1 98.31 235 GLY B C 1
ATOM 4401 O O . GLY B 1 235 ? -13.039 -10.5 -2.5 1 98.31 235 GLY B O 1
ATOM 4402 N N . ALA B 1 236 ? -13.875 -11.078 -0.555 1 96.88 236 ALA B N 1
ATOM 4403 C CA . ALA B 1 236 ? -13.117 -12.32 -0.442 1 96.88 236 ALA B CA 1
ATOM 4404 C C . ALA B 1 236 ? -14.047 -13.531 -0.393 1 96.88 236 ALA B C 1
ATOM 4406 O O . ALA B 1 236 ? -13.844 -14.445 0.41 1 96.88 236 ALA B O 1
ATOM 4407 N N . VAL B 1 237 ? -15.031 -13.508 -1.252 1 90.88 237 VAL B N 1
ATOM 4408 C CA . VAL B 1 237 ? -16.016 -14.578 -1.29 1 90.88 237 VAL B CA 1
ATOM 4409 C C . VAL B 1 237 ? -15.734 -15.5 -2.469 1 90.88 237 VAL B C 1
ATOM 4411 O O . VAL B 1 237 ? -15.734 -15.07 -3.623 1 90.88 237 VAL B O 1
ATOM 4414 N N . LEU B 1 238 ? -15.266 -16.688 -2.137 1 78.06 238 LEU B N 1
ATOM 4415 C CA . LEU B 1 238 ? -15.023 -17.672 -3.186 1 78.06 238 LEU B CA 1
ATOM 4416 C C . LEU B 1 238 ? -15.969 -18.859 -3.043 1 78.06 238 LEU B C 1
ATOM 4418 O O . LEU B 1 238 ? -16.062 -19.453 -1.966 1 78.06 238 LEU B O 1
ATOM 4422 N N . VAL B 1 239 ? -16.781 -19.109 -4.035 1 74.56 239 VAL B N 1
ATOM 4423 C CA . VAL B 1 239 ? -17.625 -20.297 -4.098 1 74.56 239 VAL B CA 1
ATOM 4424 C C . VAL B 1 239 ? -17.078 -21.266 -5.145 1 74.56 239 VAL B C 1
ATOM 4426 O O . VAL B 1 239 ? -17.062 -20.953 -6.336 1 74.56 239 VAL B O 1
ATOM 4429 N N . PRO B 1 240 ? -16.594 -22.375 -4.629 1 68.44 240 PRO B N 1
ATOM 4430 C CA . PRO B 1 240 ? -16.047 -23.312 -5.602 1 68.44 240 PRO B CA 1
ATOM 4431 C C . PRO B 1 240 ? -17.031 -23.641 -6.727 1 68.44 240 PRO B C 1
ATOM 4433 O O . PRO B 1 240 ? -18.172 -24 -6.461 1 68.44 240 PRO B O 1
ATOM 4436 N N . GLY B 1 241 ? -16.562 -23.469 -7.965 1 64.31 241 GLY B N 1
ATOM 4437 C CA . GLY B 1 241 ? -17.297 -23.906 -9.141 1 64.31 241 GLY B CA 1
ATOM 4438 C C . GLY B 1 241 ? -18.484 -23.016 -9.477 1 64.31 241 GLY B C 1
ATOM 4439 O O . GLY B 1 241 ? -19.266 -23.328 -10.383 1 64.31 241 GLY B O 1
ATOM 4440 N N . GLY B 1 242 ? -18.688 -21.984 -8.734 1 71.56 242 GLY B N 1
ATOM 4441 C CA . GLY B 1 242 ? -19.844 -21.156 -8.977 1 71.56 242 GLY B CA 1
ATOM 4442 C C . GLY B 1 242 ? -19.531 -19.672 -9.023 1 71.56 242 GLY B C 1
ATOM 4443 O O . GLY B 1 242 ? -18.375 -19.281 -8.898 1 71.56 242 GLY B O 1
ATOM 4444 N N . ARG B 1 243 ? -20.578 -18.984 -9.43 1 82.81 243 ARG B N 1
ATOM 4445 C CA . ARG B 1 243 ? -20.438 -17.531 -9.438 1 82.81 243 ARG B CA 1
ATOM 4446 C C . ARG B 1 243 ? -20.422 -16.984 -8.016 1 82.81 243 ARG B C 1
ATOM 4448 O O . ARG B 1 243 ? -21.156 -17.453 -7.148 1 82.81 243 ARG B O 1
ATOM 4455 N N . THR B 1 244 ? -19.625 -16 -7.801 1 89.31 244 THR B N 1
ATOM 4456 C CA . THR B 1 244 ? -19.578 -15.305 -6.52 1 89.31 244 THR B CA 1
ATOM 4457 C C . THR B 1 244 ? -20.938 -14.703 -6.188 1 89.31 244 THR B C 1
ATOM 4459 O O . THR B 1 244 ? -21.562 -14.062 -7.035 1 89.31 244 THR B O 1
ATOM 4462 N N . PRO B 1 245 ? -21.453 -14.969 -5.012 1 90.56 245 PRO B N 1
ATOM 4463 C CA . PRO B 1 245 ? -22.703 -14.32 -4.609 1 90.56 245 PRO B CA 1
ATOM 4464 C C . PRO B 1 245 ? -22.594 -12.797 -4.594 1 90.56 245 PRO B C 1
ATOM 4466 O O . PRO B 1 245 ? -21.562 -12.25 -4.203 1 90.56 245 PRO B O 1
ATOM 4469 N N . LEU B 1 246 ? -23.656 -12.219 -5.027 1 94.19 246 LEU B N 1
ATOM 4470 C CA . LEU B 1 246 ? -23.719 -10.758 -4.988 1 94.19 246 LEU B CA 1
ATOM 4471 C C . LEU B 1 246 ? -24.062 -10.266 -3.586 1 94.19 246 LEU B C 1
ATOM 4473 O O . LEU B 1 246 ? -25.156 -10.523 -3.082 1 94.19 246 LEU B O 1
ATOM 4477 N N . LEU B 1 247 ? -23.156 -9.555 -2.938 1 96.44 247 LEU B N 1
ATOM 4478 C CA . LEU B 1 247 ? -23.344 -9.094 -1.567 1 96.44 247 LEU B CA 1
ATOM 4479 C C . LEU B 1 247 ? -23.609 -7.59 -1.536 1 96.44 247 LEU B C 1
ATOM 4481 O O . LEU B 1 247 ? -24.266 -7.09 -0.63 1 96.44 247 LEU B O 1
ATOM 4485 N N . ILE B 1 248 ? -23.047 -6.855 -2.494 1 97.88 248 ILE B N 1
ATOM 4486 C CA . ILE B 1 248 ? -23.172 -5.406 -2.531 1 97.88 248 ILE B CA 1
ATOM 4487 C C . ILE B 1 248 ? -23.984 -4.988 -3.756 1 97.88 248 ILE B C 1
ATOM 4489 O O . ILE B 1 248 ? -23.469 -4.938 -4.871 1 97.88 248 ILE B O 1
ATOM 4493 N N . ASP B 1 249 ? -25.188 -4.691 -3.557 1 96.5 249 ASP B N 1
ATOM 4494 C CA . ASP B 1 249 ? -26.016 -4.211 -4.656 1 96.5 249 ASP B CA 1
ATOM 4495 C C . ASP B 1 249 ? -25.953 -2.688 -4.766 1 96.5 249 ASP B C 1
ATOM 4497 O O . ASP B 1 249 ? -25.203 -2.039 -4.027 1 96.5 249 ASP B O 1
ATOM 4501 N N . ARG B 1 250 ? -26.672 -2.127 -5.637 1 95.81 250 ARG B N 1
ATOM 4502 C CA . ARG B 1 250 ? -26.625 -0.695 -5.91 1 95.81 250 ARG B CA 1
ATOM 4503 C C . ARG B 1 250 ? -27.062 0.113 -4.695 1 95.81 250 ARG B C 1
ATOM 4505 O O . ARG B 1 250 ? -26.484 1.165 -4.402 1 95.81 250 ARG B O 1
ATOM 4512 N N . SER B 1 251 ? -28.062 -0.362 -4.047 1 95.56 251 SER B N 1
ATOM 4513 C CA . SER B 1 251 ? -28.547 0.329 -2.859 1 95.56 251 SER B CA 1
ATOM 4514 C C . SER B 1 251 ? -27.5 0.37 -1.766 1 95.56 251 SER B C 1
ATOM 4516 O O . SER B 1 251 ? -27.266 1.412 -1.145 1 95.56 251 SER B O 1
ATOM 4518 N N . ALA B 1 252 ? -26.891 -0.763 -1.55 1 96.19 252 ALA B N 1
ATOM 4519 C CA . ALA B 1 252 ? -25.828 -0.839 -0.552 1 96.19 252 ALA B CA 1
ATOM 4520 C C . ALA B 1 252 ? -24.656 0.066 -0.928 1 96.19 252 ALA B C 1
ATOM 4522 O O . ALA B 1 252 ? -24.094 0.751 -0.072 1 96.19 252 ALA B O 1
ATOM 4523 N N . LEU B 1 253 ? -24.281 0.094 -2.164 1 97.12 253 LEU B N 1
ATOM 4524 C CA . LEU B 1 253 ? -23.188 0.934 -2.656 1 97.12 253 LEU B CA 1
ATOM 4525 C C . LEU B 1 253 ? -23.453 2.404 -2.348 1 97.12 253 LEU B C 1
ATOM 4527 O O . LEU B 1 253 ? -22.547 3.146 -1.999 1 97.12 253 LEU B O 1
ATOM 4531 N N . GLY B 1 254 ? -24.719 2.801 -2.484 1 96.06 254 GLY B N 1
ATOM 4532 C CA . GLY B 1 254 ? -25.109 4.18 -2.25 1 96.06 254 GLY B CA 1
ATOM 4533 C C . GLY B 1 254 ? -24.922 4.617 -0.81 1 96.06 254 GLY B C 1
ATOM 4534 O O . GLY B 1 254 ? -24.828 5.816 -0.526 1 96.06 254 GLY B O 1
ATOM 4535 N N . THR B 1 255 ? -24.828 3.641 0.096 1 96.5 255 THR B N 1
ATOM 4536 C CA . THR B 1 255 ? -24.688 3.961 1.512 1 96.5 255 THR B CA 1
ATOM 4537 C C . THR B 1 255 ? -23.219 4.078 1.893 1 96.5 255 THR B C 1
ATOM 4539 O O . THR B 1 255 ? -22.875 4.57 2.975 1 96.5 255 THR B O 1
ATOM 4542 N N . MET B 1 256 ? -22.312 3.637 1.057 1 98.19 256 MET B N 1
ATOM 4543 C CA . MET B 1 256 ? -20.891 3.648 1.365 1 98.19 256 MET B CA 1
ATOM 4544 C C . MET B 1 256 ? -20.328 5.07 1.33 1 98.19 256 MET B C 1
ATOM 4546 O O . MET B 1 256 ? -20.891 5.941 0.667 1 98.19 256 MET B O 1
ATOM 4550 N N . LYS B 1 257 ? -19.25 5.301 2.064 1 97.5 257 LYS B N 1
ATOM 4551 C CA . LYS B 1 257 ? -18.578 6.598 2.057 1 97.5 257 LYS B CA 1
ATOM 4552 C C . LYS B 1 257 ? -18.062 6.941 0.661 1 97.5 257 LYS B C 1
ATOM 4554 O O . LYS B 1 257 ? -17.516 6.082 -0.037 1 97.5 257 LYS B O 1
ATOM 4559 N N . ARG B 1 258 ? -18.328 8.234 0.219 1 96.88 258 ARG B N 1
ATOM 4560 C CA . ARG B 1 258 ? -17.625 8.688 -0.98 1 96.88 258 ARG B CA 1
ATOM 4561 C C . ARG B 1 258 ? -16.109 8.578 -0.808 1 96.88 258 ARG B C 1
ATOM 4563 O O . ARG B 1 258 ? -15.578 8.961 0.233 1 96.88 258 ARG B O 1
ATOM 4570 N N . GLY B 1 259 ? -15.453 7.984 -1.806 1 98.25 259 GLY B N 1
ATOM 4571 C CA . GLY B 1 259 ? -14.008 7.816 -1.771 1 98.25 259 GLY B CA 1
ATOM 4572 C C . GLY B 1 259 ? -13.578 6.477 -1.2 1 98.25 259 GLY B C 1
ATOM 4573 O O . GLY B 1 259 ? -12.398 6.133 -1.235 1 98.25 259 GLY B O 1
ATOM 4574 N N . SER B 1 260 ? -14.531 5.711 -0.603 1 98.75 260 SER B N 1
ATOM 4575 C CA . SER B 1 260 ? -14.172 4.383 -0.121 1 98.75 260 SER B CA 1
ATOM 4576 C C . SER B 1 260 ? -13.742 3.477 -1.27 1 98.75 260 SER B C 1
ATOM 4578 O O . SER B 1 260 ? -13.945 3.807 -2.439 1 98.75 260 SER B O 1
ATOM 4580 N N . VAL B 1 261 ? -13.055 2.371 -0.897 1 98.94 261 VAL B N 1
ATOM 4581 C CA . VAL B 1 261 ? -12.453 1.497 -1.902 1 98.94 261 VAL B CA 1
ATOM 4582 C C . VAL B 1 261 ? -12.984 0.076 -1.73 1 98.94 261 VAL B C 1
ATOM 4584 O O . VAL B 1 261 ? -13.031 -0.447 -0.615 1 98.94 261 VAL B O 1
ATOM 4587 N N . ILE B 1 262 ? -13.445 -0.492 -2.824 1 98.94 262 ILE B N 1
ATOM 4588 C CA . ILE B 1 262 ? -13.734 -1.92 -2.885 1 98.94 262 ILE B CA 1
ATOM 4589 C C . ILE B 1 262 ? -12.625 -2.641 -3.645 1 98.94 262 ILE B C 1
ATOM 4591 O O . ILE B 1 262 ? -12.367 -2.336 -4.812 1 98.94 262 ILE B O 1
ATOM 4595 N N . VAL B 1 263 ? -11.961 -3.502 -2.961 1 98.88 263 VAL B N 1
ATOM 4596 C CA . VAL B 1 263 ? -11.078 -4.449 -3.635 1 98.88 263 VAL B CA 1
ATOM 4597 C C . VAL B 1 263 ? -11.789 -5.793 -3.791 1 98.88 263 VAL B C 1
ATOM 4599 O O . VAL B 1 263 ? -11.891 -6.566 -2.836 1 98.88 263 VAL B O 1
ATOM 4602 N N . ASP B 1 264 ? -12.234 -6.039 -5 1 98.44 264 ASP B N 1
ATOM 4603 C CA . ASP B 1 264 ? -13.039 -7.23 -5.23 1 98.44 264 ASP B CA 1
ATOM 4604 C C . ASP B 1 264 ? -12.18 -8.383 -5.746 1 98.44 264 ASP B C 1
ATOM 4606 O O . ASP B 1 264 ? -12.109 -8.625 -6.957 1 98.44 264 ASP B O 1
ATOM 4610 N N . VAL B 1 265 ? -11.648 -9.141 -4.812 1 97.31 265 VAL B N 1
ATOM 4611 C CA . VAL B 1 265 ? -10.734 -10.234 -5.141 1 97.31 265 VAL B CA 1
ATOM 4612 C C . VAL B 1 265 ? -11.508 -11.352 -5.828 1 97.31 265 VAL B C 1
ATOM 4614 O O . VAL B 1 265 ? -10.922 -12.18 -6.539 1 97.31 265 VAL B O 1
ATOM 4617 N N . SER B 1 266 ? -12.812 -11.359 -5.723 1 95 266 SER B N 1
ATOM 4618 C CA . SER B 1 266 ? -13.664 -12.414 -6.262 1 95 266 SER B CA 1
ATOM 4619 C C . SER B 1 266 ? -14.031 -12.133 -7.715 1 95 266 SER B C 1
ATOM 4621 O O . SER B 1 266 ? -14.891 -12.812 -8.281 1 95 266 SER B O 1
ATOM 4623 N N . ILE B 1 267 ? -13.391 -11.25 -8.336 1 94.62 267 ILE B N 1
ATOM 4624 C CA . ILE B 1 267 ? -13.781 -10.742 -9.641 1 94.62 267 ILE B CA 1
ATOM 4625 C C . ILE B 1 267 ? -13.695 -11.867 -10.68 1 94.62 267 ILE B C 1
ATOM 4627 O O . ILE B 1 267 ? -14.445 -11.875 -11.656 1 94.62 267 ILE B O 1
ATOM 4631 N N . ASP B 1 268 ? -12.781 -12.812 -10.492 1 86.81 268 ASP B N 1
ATOM 4632 C CA . ASP B 1 268 ? -12.594 -13.898 -11.445 1 86.81 268 ASP B CA 1
ATOM 4633 C C . ASP B 1 268 ? -13.875 -14.727 -11.586 1 86.81 268 ASP B C 1
ATOM 4635 O O . ASP B 1 268 ? -14.094 -15.359 -12.625 1 86.81 268 ASP B O 1
ATOM 4639 N N . GLN B 1 269 ? -14.656 -14.75 -10.641 1 87.88 269 GLN B N 1
ATOM 4640 C CA . GLN B 1 269 ? -15.914 -15.477 -10.672 1 87.88 269 GLN B CA 1
ATOM 4641 C C . GLN B 1 269 ? -17.109 -14.523 -10.703 1 87.88 269 GLN B C 1
ATOM 4643 O O . GLN B 1 269 ? -18.172 -14.828 -10.164 1 87.88 269 GLN B O 1
ATOM 4648 N N . GLY B 1 270 ? -16.859 -13.312 -11.094 1 89.81 270 GLY B N 1
ATOM 4649 C CA . GLY B 1 270 ? -17.938 -12.367 -11.32 1 89.81 270 GLY B CA 1
ATOM 4650 C C . GLY B 1 270 ? -17.938 -11.211 -10.344 1 89.81 270 GLY B C 1
ATOM 4651 O O . GLY B 1 270 ? -18.578 -10.18 -10.594 1 89.81 270 GLY B O 1
ATOM 4652 N N . GLY B 1 271 ? -17.344 -11.383 -9.18 1 95.06 271 GLY B N 1
ATOM 4653 C CA . GLY B 1 271 ? -17.266 -10.305 -8.203 1 95.06 271 GLY B CA 1
ATOM 4654 C C . GLY B 1 271 ? -18.422 -10.312 -7.219 1 95.06 271 GLY B C 1
ATOM 4655 O O . GLY B 1 271 ? -19.469 -10.898 -7.488 1 95.06 271 GLY B O 1
ATOM 4656 N N . CYS B 1 272 ? -18.297 -9.633 -6.109 1 96.81 272 CYS B N 1
ATOM 4657 C CA . CYS B 1 272 ? -19.297 -9.656 -5.055 1 96.81 272 CYS B CA 1
ATOM 4658 C C . CYS B 1 272 ? -20.156 -8.406 -5.09 1 96.81 272 CYS B C 1
ATOM 4660 O O . CYS B 1 272 ? -21.125 -8.289 -4.328 1 96.81 272 CYS B O 1
ATOM 4662 N N . ALA B 1 273 ? -19.812 -7.445 -5.895 1 97.69 273 ALA B N 1
ATOM 4663 C CA . ALA B 1 273 ? -20.609 -6.234 -6.055 1 97.69 273 ALA B CA 1
ATOM 4664 C C . ALA B 1 273 ? -21.266 -6.188 -7.43 1 97.69 273 ALA B C 1
ATOM 4666 O O . ALA B 1 273 ? -20.656 -6.566 -8.43 1 97.69 273 ALA B O 1
ATOM 4667 N N . GLU B 1 274 ? -22.422 -5.684 -7.508 1 97.25 274 GLU B N 1
ATOM 4668 C CA . GLU B 1 274 ? -23.172 -5.555 -8.758 1 97.25 274 GLU B CA 1
ATOM 4669 C C . GLU B 1 274 ? -22.406 -4.691 -9.766 1 97.25 274 GLU B C 1
ATOM 4671 O O . GLU B 1 274 ? -22.531 -4.887 -10.977 1 97.25 274 GLU B O 1
ATOM 4676 N N . THR B 1 275 ? -21.609 -3.826 -9.281 1 98 275 THR B N 1
ATOM 4677 C CA . THR B 1 275 ? -20.922 -2.848 -10.109 1 98 275 THR B CA 1
ATOM 4678 C C . THR B 1 275 ? -19.516 -3.324 -10.445 1 98 275 THR B C 1
ATOM 4680 O O . THR B 1 275 ? -18.75 -2.619 -11.117 1 98 275 THR B O 1
ATOM 4683 N N . SER B 1 276 ? -19.172 -4.508 -10.047 1 97.19 276 SER B N 1
ATOM 4684 C CA . SER B 1 276 ? -17.828 -5.008 -10.305 1 97.19 276 SER B CA 1
ATOM 4685 C C . SER B 1 276 ? -17.672 -5.438 -11.758 1 97.19 276 SER B C 1
ATOM 4687 O O . SER B 1 276 ? -18.562 -6.078 -12.32 1 97.19 276 SER B O 1
ATOM 4689 N N . ARG B 1 277 ? -16.641 -5.035 -12.375 1 97.31 277 ARG B N 1
ATOM 4690 C CA . ARG B 1 277 ? -16.188 -5.488 -13.68 1 97.31 277 ARG B CA 1
ATOM 4691 C C . ARG B 1 277 ? -14.664 -5.656 -13.695 1 97.31 277 ARG B C 1
ATOM 4693 O O . ARG B 1 277 ? -13.945 -4.891 -13.055 1 97.31 277 ARG B O 1
ATOM 4700 N N . PRO B 1 278 ? -14.195 -6.609 -14.406 1 95.94 278 PRO B N 1
ATOM 4701 C CA . PRO B 1 278 ? -12.75 -6.867 -14.383 1 95.94 278 PRO B CA 1
ATOM 4702 C C . PRO B 1 278 ? -11.93 -5.688 -14.891 1 95.94 278 PRO B C 1
ATOM 4704 O O . PRO B 1 278 ? -12.352 -5.004 -15.828 1 95.94 278 PRO B O 1
ATOM 4707 N N . THR B 1 279 ? -10.844 -5.391 -14.227 1 97.06 279 THR B N 1
ATOM 4708 C CA . THR B 1 279 ? -9.844 -4.426 -14.656 1 97.06 279 THR B CA 1
ATOM 4709 C C . THR B 1 279 ? -8.477 -5.094 -14.812 1 97.06 279 THR B C 1
ATOM 4711 O O . THR B 1 279 ? -8.367 -6.32 -14.727 1 97.06 279 THR B O 1
ATOM 4714 N N . THR B 1 280 ? 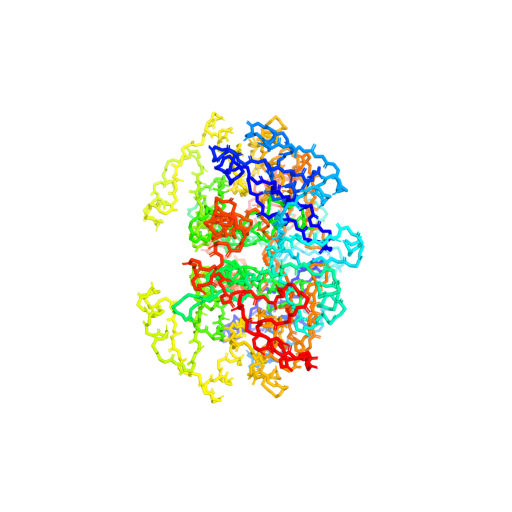-7.434 -4.336 -15.211 1 95.44 280 THR B N 1
ATOM 4715 C CA . THR B 1 280 ? -6.078 -4.84 -15.414 1 95.44 280 THR B CA 1
ATOM 4716 C C . THR B 1 280 ? -5.078 -4.047 -14.578 1 95.44 280 THR B C 1
ATOM 4718 O O . THR B 1 280 ? -5.43 -3.029 -13.977 1 95.44 280 THR B O 1
ATOM 4721 N N . HIS B 1 281 ? -3.891 -4.52 -14.5 1 95.31 281 HIS B N 1
ATOM 4722 C CA . HIS B 1 281 ? -2.854 -3.814 -13.758 1 95.31 281 HIS B CA 1
A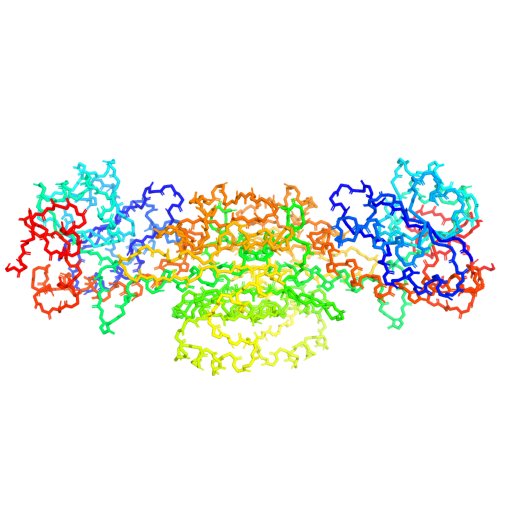TOM 4723 C C . HIS B 1 281 ? -2.568 -2.447 -14.367 1 95.31 281 HIS B C 1
ATOM 4725 O O . HIS B 1 281 ? -2.215 -1.505 -13.656 1 95.31 281 HIS B O 1
ATOM 4731 N N . ASP B 1 282 ? -2.812 -2.242 -15.648 1 93.25 282 ASP B N 1
ATOM 4732 C CA . ASP B 1 282 ? -2.568 -0.984 -16.344 1 93.25 282 ASP B CA 1
ATOM 4733 C C . ASP B 1 282 ? -3.664 0.036 -16.047 1 93.25 282 ASP B C 1
ATOM 4735 O O . ASP B 1 282 ? -3.422 1.244 -16.094 1 93.25 282 ASP B O 1
ATOM 4739 N N . ASP B 1 283 ? -4.777 -0.431 -15.859 1 96.06 283 ASP B N 1
ATOM 4740 C CA . ASP B 1 283 ? -5.957 0.366 -15.539 1 96.06 283 ASP B CA 1
ATOM 4741 C C . ASP B 1 283 ? -6.773 -0.282 -14.422 1 96.06 283 ASP B C 1
ATOM 4743 O O . ASP B 1 283 ? -7.848 -0.834 -14.672 1 96.06 283 ASP B O 1
ATOM 4747 N N . PRO B 1 284 ? -6.254 -0.156 -13.25 1 97.69 284 PRO B N 1
ATOM 4748 C CA . PRO B 1 284 ? -6.676 -1.075 -12.188 1 97.69 284 PRO B CA 1
ATOM 4749 C C . PRO B 1 284 ? -7.973 -0.64 -11.516 1 97.69 284 PRO B C 1
ATOM 4751 O O . PRO B 1 284 ? -8.594 -1.43 -10.805 1 97.69 284 PRO B O 1
ATOM 4754 N N . VAL B 1 285 ? -8.438 0.661 -11.695 1 98.5 285 VAL B N 1
ATOM 4755 C CA . VAL B 1 285 ? -9.555 1.104 -10.867 1 98.5 285 VAL B CA 1
ATOM 4756 C C . VAL B 1 285 ? -10.562 1.87 -11.727 1 98.5 285 VAL B C 1
ATOM 4758 O O . VAL B 1 285 ? -10.234 2.297 -12.836 1 98.5 285 VAL B O 1
ATOM 4761 N N . TYR B 1 286 ? -11.711 1.985 -11.328 1 98.56 286 TYR B N 1
ATOM 4762 C CA . TYR B 1 286 ? -12.773 2.865 -11.805 1 98.56 286 TYR B CA 1
ATOM 4763 C C . TYR B 1 286 ? -13.688 3.289 -10.664 1 98.56 286 TYR B C 1
ATOM 4765 O O . TYR B 1 286 ? -13.617 2.734 -9.562 1 98.56 286 TYR B O 1
ATOM 4773 N N . ILE B 1 287 ? -14.477 4.367 -10.898 1 98.56 287 ILE B N 1
ATOM 4774 C CA . ILE B 1 287 ? -15.305 4.926 -9.836 1 98.56 287 ILE B CA 1
ATOM 4775 C C . ILE B 1 287 ? -16.781 4.805 -10.219 1 98.56 287 ILE B C 1
ATOM 4777 O O . ILE B 1 287 ? -17.172 5.117 -11.344 1 98.56 287 ILE B O 1
ATOM 4781 N N . VAL B 1 288 ? -17.547 4.23 -9.344 1 98.5 288 VAL B N 1
ATOM 4782 C CA . VAL B 1 288 ? -19 4.184 -9.477 1 98.5 288 VAL B CA 1
ATOM 4783 C C . VAL B 1 288 ? -19.656 4.82 -8.258 1 98.5 288 VAL B C 1
ATOM 4785 O O . VAL B 1 288 ? -19.453 4.363 -7.129 1 98.5 288 VAL B O 1
ATOM 4788 N N . ASP B 1 289 ? -20.422 5.898 -8.398 1 96.75 289 ASP B N 1
ATOM 4789 C CA . ASP B 1 289 ? -21.125 6.602 -7.324 1 96.75 289 ASP B CA 1
ATOM 4790 C C . ASP B 1 289 ? -20.156 7.012 -6.215 1 96.75 289 ASP B C 1
ATOM 4792 O O . ASP B 1 289 ? -20.469 6.852 -5.031 1 96.75 289 ASP B O 1
ATOM 4796 N N . GLY B 1 290 ? -19 7.355 -6.582 1 97.38 290 GLY B N 1
ATOM 4797 C CA . GLY B 1 290 ? -18.016 7.887 -5.656 1 97.38 290 GLY B CA 1
ATOM 4798 C C . GLY B 1 290 ? -17.203 6.809 -4.965 1 97.38 290 GLY B C 1
ATOM 4799 O O . GLY B 1 290 ? -16.344 7.105 -4.129 1 97.38 290 GLY B O 1
ATOM 4800 N N . VAL B 1 291 ? -17.469 5.551 -5.262 1 98.69 291 VAL B N 1
ATOM 4801 C CA . VAL B 1 291 ? -16.75 4.438 -4.656 1 98.69 291 VAL B CA 1
ATOM 4802 C C . VAL B 1 291 ? -15.727 3.885 -5.645 1 98.69 291 VAL B C 1
ATOM 4804 O O . VAL B 1 291 ? -16.062 3.586 -6.793 1 98.69 291 VAL B O 1
ATOM 4807 N N . ILE B 1 292 ? -14.5 3.789 -5.23 1 98.88 292 ILE B N 1
ATOM 4808 C CA . ILE B 1 292 ? -13.422 3.283 -6.078 1 98.88 292 ILE B CA 1
ATOM 4809 C C . ILE B 1 292 ? -13.477 1.759 -6.125 1 98.88 292 ILE B C 1
ATOM 4811 O O . ILE B 1 292 ? -13.586 1.102 -5.086 1 98.88 292 ILE B O 1
ATOM 4815 N N . HIS B 1 293 ? -13.469 1.239 -7.355 1 98.88 293 HIS B N 1
ATOM 4816 C CA . HIS B 1 293 ? -13.453 -0.204 -7.566 1 98.88 293 HIS B CA 1
ATOM 4817 C C . HIS B 1 293 ? -12.094 -0.668 -8.086 1 98.88 293 HIS B C 1
ATOM 4819 O O . HIS B 1 293 ? -11.664 -0.244 -9.164 1 98.88 293 HIS B O 1
ATOM 4825 N N . TYR B 1 294 ? -11.43 -1.464 -7.258 1 98.81 294 TYR B N 1
ATOM 4826 C CA . TYR B 1 294 ? -10.25 -2.209 -7.695 1 98.81 294 TYR B CA 1
ATOM 4827 C C . TYR B 1 294 ? -10.609 -3.664 -7.984 1 98.81 294 TYR B C 1
ATOM 4829 O O . TYR B 1 294 ? -10.82 -4.453 -7.062 1 98.81 294 TYR B O 1
ATOM 4837 N N . THR B 1 295 ? -10.656 -4.055 -9.242 1 98.38 295 THR B N 1
ATOM 4838 C CA . THR B 1 295 ? -11.164 -5.363 -9.633 1 98.38 295 THR B CA 1
ATOM 4839 C C . THR B 1 295 ? -10.203 -6.051 -10.602 1 98.38 295 THR B C 1
ATOM 4841 O O . THR B 1 295 ? -10.633 -6.605 -11.617 1 98.38 295 THR B O 1
ATOM 4844 N N . VAL B 1 296 ? -8.953 -6.043 -10.273 1 97.06 296 VAL B N 1
ATOM 4845 C CA . VAL B 1 296 ? -7.938 -6.637 -11.141 1 97.06 296 VAL B CA 1
ATOM 4846 C C . VAL B 1 296 ? -8.055 -8.164 -11.094 1 97.06 296 VAL B C 1
ATOM 4848 O O . VAL B 1 296 ? -8.047 -8.758 -10.016 1 97.06 296 VAL B O 1
ATOM 4851 N N . ALA B 1 297 ? -8.133 -8.93 -12.148 1 91 297 ALA B N 1
ATOM 4852 C CA . ALA B 1 297 ? -8.352 -10.367 -12.25 1 91 297 ALA B CA 1
ATOM 4853 C C . ALA B 1 297 ? -7.047 -11.133 -12.031 1 91 297 ALA B C 1
ATOM 4855 O O . ALA B 1 297 ? -7.066 -12.328 -11.734 1 91 297 ALA B O 1
ATOM 4856 N N . ASN B 1 298 ? -5.898 -10.672 -12.047 1 91.88 298 ASN B N 1
ATOM 4857 C CA . ASN B 1 298 ? -4.594 -11.305 -11.891 1 91.88 298 ASN B CA 1
ATOM 4858 C C . ASN B 1 298 ? -3.723 -10.555 -10.883 1 91.88 298 ASN B C 1
ATOM 4860 O O . ASN B 1 298 ? -2.578 -10.211 -11.188 1 91.88 298 ASN B O 1
ATOM 4864 N N . MET B 1 299 ? -4.359 -10.477 -9.68 1 96.44 299 MET B N 1
ATOM 4865 C CA . MET B 1 299 ? -3.701 -9.68 -8.656 1 96.44 299 MET B CA 1
ATOM 4866 C C . MET B 1 299 ? -2.309 -10.227 -8.352 1 96.44 299 MET B C 1
ATOM 4868 O O . MET B 1 299 ? -1.337 -9.469 -8.32 1 96.44 299 MET B O 1
ATOM 4872 N N . PRO B 1 300 ? -2.172 -11.602 -8.281 1 96.81 300 PRO B N 1
ATOM 4873 C CA . PRO B 1 300 ? -0.856 -12.109 -7.883 1 96.81 300 PRO B CA 1
ATOM 4874 C C . PRO B 1 300 ? 0.24 -11.75 -8.883 1 96.81 300 PRO B C 1
ATOM 4876 O O . PRO B 1 300 ? 1.421 -11.727 -8.531 1 96.81 300 PRO B O 1
ATOM 4879 N N . GLY B 1 301 ? -0.142 -11.469 -10.125 1 96.62 301 GLY B N 1
ATOM 4880 C CA . GLY B 1 301 ? 0.826 -11.102 -11.148 1 96.62 301 GLY B CA 1
ATOM 4881 C C . GLY B 1 301 ? 1.605 -9.844 -10.805 1 96.62 301 GLY B C 1
ATOM 4882 O O . GLY B 1 301 ? 2.654 -9.578 -11.391 1 96.62 301 GLY B O 1
ATOM 4883 N N . ALA B 1 302 ? 1.109 -9.055 -9.875 1 97.69 302 ALA B N 1
ATOM 4884 C CA . ALA B 1 302 ? 1.764 -7.812 -9.469 1 97.69 302 ALA B CA 1
ATOM 4885 C C . ALA B 1 302 ? 3.045 -8.094 -8.688 1 97.69 302 ALA B C 1
ATOM 4887 O O . ALA B 1 302 ? 3.986 -7.301 -8.719 1 97.69 302 ALA B O 1
ATOM 4888 N N . TYR B 1 303 ? 3.064 -9.203 -7.992 1 98.44 303 TYR B N 1
ATOM 4889 C CA . TYR B 1 303 ? 4.203 -9.617 -7.176 1 98.44 303 TYR B CA 1
ATOM 4890 C C . TYR B 1 303 ? 4.707 -10.992 -7.598 1 98.44 303 TYR B C 1
ATOM 4892 O O . TYR B 1 303 ? 4.688 -11.938 -6.809 1 98.44 303 TYR B O 1
ATOM 4900 N N . PRO B 1 304 ? 5.266 -11.047 -8.758 1 98.5 304 PRO B N 1
ATOM 4901 C CA . PRO B 1 304 ? 5.566 -12.336 -9.375 1 98.5 304 PRO B CA 1
ATOM 4902 C C . PRO B 1 304 ? 6.68 -13.094 -8.656 1 98.5 304 PRO B C 1
ATOM 4904 O O . PRO B 1 304 ? 6.719 -14.328 -8.695 1 98.5 304 PRO B O 1
ATOM 4907 N N . ARG B 1 305 ? 7.625 -12.398 -8 1 98.38 305 ARG B N 1
ATOM 4908 C CA . ARG B 1 305 ? 8.664 -13.094 -7.246 1 98.38 305 ARG B CA 1
ATOM 4909 C C . ARG B 1 305 ? 8.055 -13.953 -6.137 1 98.38 305 ARG B C 1
ATOM 4911 O O . ARG B 1 305 ? 8.312 -15.156 -6.066 1 98.38 305 ARG B O 1
ATOM 4918 N N . THR B 1 306 ? 7.234 -13.32 -5.355 1 98.69 306 THR B N 1
ATOM 4919 C CA . THR B 1 306 ? 6.574 -14.023 -4.262 1 98.69 306 THR B CA 1
ATOM 4920 C C . THR B 1 306 ? 5.598 -15.07 -4.801 1 98.69 306 THR B C 1
ATOM 4922 O O . THR B 1 306 ? 5.578 -16.203 -4.332 1 98.69 306 THR B O 1
ATOM 4925 N N . SER B 1 307 ? 4.805 -14.703 -5.789 1 98.62 307 SER B N 1
ATOM 4926 C CA . SER B 1 307 ? 3.764 -15.57 -6.324 1 98.62 307 SER B CA 1
ATOM 4927 C C . SER B 1 307 ? 4.359 -16.812 -6.977 1 98.62 307 SER B C 1
ATOM 4929 O O . SER B 1 307 ? 3.834 -17.922 -6.816 1 98.62 307 SER B O 1
ATOM 4931 N N . THR B 1 308 ? 5.465 -16.625 -7.73 1 98.69 308 THR B N 1
ATOM 4932 C CA . THR B 1 308 ? 6.125 -17.75 -8.375 1 98.69 308 THR B CA 1
ATOM 4933 C C . THR B 1 308 ? 6.648 -18.75 -7.332 1 98.69 308 THR B C 1
ATOM 4935 O O . THR B 1 308 ? 6.391 -19.953 -7.426 1 98.69 308 THR B O 1
ATOM 4938 N N . LEU B 1 309 ? 7.293 -18.219 -6.352 1 98.69 309 LEU B N 1
ATOM 4939 C CA . LEU B 1 309 ? 7.84 -19.078 -5.309 1 98.69 309 LEU B CA 1
ATOM 4940 C C . LEU B 1 309 ? 6.73 -19.828 -4.586 1 98.69 309 LEU B C 1
ATOM 4942 O O . LEU B 1 309 ? 6.828 -21.031 -4.371 1 98.69 309 LEU B O 1
ATOM 4946 N N . ALA B 1 310 ? 5.676 -19.141 -4.277 1 98.5 310 ALA B N 1
ATOM 4947 C CA . ALA B 1 310 ? 4.555 -19.75 -3.572 1 98.5 310 ALA B CA 1
ATOM 4948 C C . ALA B 1 310 ? 3.904 -20.844 -4.422 1 98.5 310 ALA B C 1
ATOM 4950 O O . ALA B 1 310 ? 3.646 -21.938 -3.936 1 98.5 310 ALA B O 1
ATOM 4951 N N . LEU B 1 311 ? 3.664 -20.531 -5.648 1 98.38 311 LEU B N 1
ATOM 4952 C CA . LEU B 1 311 ? 3.01 -21.469 -6.551 1 98.38 311 LEU B CA 1
ATOM 4953 C C . LEU B 1 311 ? 3.887 -22.703 -6.789 1 98.38 311 LEU B C 1
ATOM 4955 O O . LEU B 1 311 ? 3.416 -23.828 -6.68 1 98.38 311 LEU B O 1
ATOM 4959 N N . THR B 1 312 ? 5.145 -22.516 -7.109 1 98.38 312 THR B N 1
ATOM 4960 C CA . THR B 1 312 ? 6.027 -23.609 -7.488 1 98.38 312 THR B CA 1
ATOM 4961 C C . THR B 1 312 ? 6.328 -24.5 -6.289 1 98.38 312 THR B C 1
ATOM 4963 O O . THR B 1 312 ? 6.531 -25.703 -6.438 1 98.38 312 THR B O 1
ATOM 4966 N N . ASN B 1 313 ? 6.305 -23.922 -5.078 1 97.69 313 ASN B N 1
ATOM 4967 C CA . ASN B 1 313 ? 6.395 -24.734 -3.877 1 97.69 313 ASN B CA 1
ATOM 4968 C C . ASN B 1 313 ? 5.246 -25.734 -3.795 1 97.69 313 ASN B C 1
ATOM 4970 O O . ASN B 1 313 ? 5.434 -26.875 -3.344 1 97.69 313 ASN B O 1
ATOM 4974 N N . ALA B 1 314 ? 4.133 -25.312 -4.23 1 97.56 314 ALA B N 1
ATOM 4975 C CA . ALA B 1 314 ? 2.939 -26.156 -4.16 1 97.56 314 ALA B CA 1
ATOM 4976 C C . ALA B 1 314 ? 2.896 -27.141 -5.328 1 97.56 314 ALA B C 1
ATOM 4978 O O . ALA B 1 314 ? 2.428 -28.266 -5.176 1 97.56 314 ALA B O 1
ATOM 4979 N N . THR B 1 315 ? 3.414 -26.766 -6.488 1 98.25 315 THR B N 1
ATOM 4980 C CA . THR B 1 315 ? 3.219 -27.562 -7.691 1 98.25 315 THR B CA 1
ATOM 4981 C C . THR B 1 315 ? 4.379 -28.531 -7.887 1 98.25 315 THR B C 1
ATOM 4983 O O . THR B 1 315 ? 4.23 -29.562 -8.555 1 98.25 315 THR B O 1
ATOM 4986 N N . LEU B 1 316 ? 5.504 -28.281 -7.305 1 98.38 316 LEU B N 1
ATOM 4987 C CA . LEU B 1 316 ? 6.719 -29.047 -7.586 1 98.38 316 LEU B CA 1
ATOM 4988 C C . LEU B 1 316 ? 6.527 -30.516 -7.254 1 98.38 316 LEU B C 1
ATOM 4990 O O . LEU B 1 316 ? 6.93 -31.391 -8.031 1 98.38 316 LEU B O 1
ATOM 4994 N N . PRO B 1 317 ? 5.898 -30.859 -6.121 1 97.94 317 PRO B N 1
ATOM 4995 C CA . PRO B 1 317 ? 5.688 -32.281 -5.848 1 97.94 317 PRO B CA 1
ATOM 4996 C C . PRO B 1 317 ? 4.879 -32.969 -6.941 1 97.94 317 PRO B C 1
ATOM 4998 O O . PRO B 1 317 ? 5.148 -34.125 -7.27 1 97.94 317 PRO B O 1
ATOM 5001 N N . CYS B 1 318 ? 3.924 -32.312 -7.48 1 98.44 318 CYS B N 1
ATOM 5002 C CA . CYS B 1 318 ? 3.123 -32.875 -8.562 1 98.44 318 CYS B CA 1
ATOM 5003 C C . CYS B 1 318 ? 3.955 -33.031 -9.828 1 98.44 318 CYS B C 1
ATOM 5005 O O . CYS B 1 318 ? 3.875 -34.062 -10.5 1 98.44 318 CYS B O 1
ATOM 5007 N N . VAL B 1 319 ? 4.766 -32.031 -10.109 1 98.69 319 VAL B N 1
ATOM 5008 C CA . VAL B 1 319 ? 5.621 -32.094 -11.289 1 98.69 319 VAL B CA 1
ATOM 5009 C C . VAL B 1 319 ? 6.586 -33.25 -11.172 1 98.69 319 VAL B C 1
ATOM 5011 O O . VAL B 1 319 ? 6.785 -34 -12.133 1 98.69 319 VAL B O 1
ATOM 5014 N N . LYS B 1 320 ? 7.141 -33.438 -10.023 1 98.38 320 LYS B N 1
ATOM 5015 C CA . LYS B 1 320 ? 8.062 -34.562 -9.781 1 98.38 320 LYS B CA 1
ATOM 5016 C C . LYS B 1 320 ? 7.375 -35.906 -9.969 1 98.38 320 LYS B C 1
ATOM 5018 O O . LYS B 1 320 ? 7.926 -36.812 -10.594 1 98.38 320 LYS B O 1
ATOM 5023 N N . ALA B 1 321 ? 6.203 -36 -9.445 1 98.25 321 ALA B N 1
ATOM 5024 C CA . ALA B 1 321 ? 5.449 -37.25 -9.586 1 98.25 321 ALA B CA 1
ATOM 5025 C C . ALA B 1 321 ? 5.172 -37.562 -11.047 1 98.25 321 ALA B C 1
ATOM 5027 O O . ALA B 1 321 ? 5.34 -38.688 -11.492 1 98.25 321 ALA B O 1
ATOM 5028 N N . LEU B 1 322 ? 4.773 -36.562 -11.758 1 98.5 322 LEU B N 1
ATOM 5029 C CA . LEU B 1 322 ? 4.469 -36.719 -13.172 1 98.5 322 LEU B CA 1
ATOM 5030 C C . LEU B 1 322 ? 5.719 -37.094 -13.961 1 98.5 322 LEU B C 1
ATOM 5032 O O . LEU B 1 322 ? 5.668 -37.969 -14.836 1 98.5 322 LEU B O 1
ATOM 5036 N N . ALA B 1 323 ? 6.812 -36.5 -13.609 1 98.25 323 ALA B N 1
ATOM 5037 C CA . ALA B 1 323 ? 8.07 -36.75 -14.312 1 98.25 323 ALA B CA 1
ATOM 5038 C C . ALA B 1 323 ? 8.641 -38.125 -13.953 1 98.25 323 ALA B C 1
ATOM 5040 O O . ALA B 1 323 ? 9.031 -38.875 -14.836 1 98.25 323 ALA B O 1
ATOM 5041 N N . ASP B 1 324 ? 8.633 -38.469 -12.711 1 97.94 324 ASP B N 1
ATOM 5042 C CA . ASP B 1 324 ? 9.266 -39.688 -12.211 1 97.94 324 ASP B CA 1
ATOM 5043 C C . ASP B 1 324 ? 8.5 -40.938 -12.656 1 97.94 324 ASP B C 1
ATOM 5045 O O . ASP B 1 324 ? 9.102 -41.906 -13.078 1 97.94 324 ASP B O 1
ATOM 5049 N N . ARG B 1 325 ? 7.215 -40.875 -12.609 1 97.38 325 ARG B N 1
ATOM 5050 C CA . ARG B 1 325 ? 6.398 -42.062 -12.859 1 97.38 325 ARG B CA 1
ATOM 5051 C C . ARG B 1 325 ? 5.949 -42.125 -14.312 1 97.38 325 ARG B C 1
ATOM 5053 O O . ARG B 1 325 ? 5.641 -43.219 -14.828 1 97.38 325 ARG B O 1
ATOM 5060 N N . GLY B 1 326 ? 5.988 -40.969 -14.914 1 97.81 326 GLY B N 1
ATOM 5061 C CA . GLY B 1 326 ? 5.281 -40.812 -16.172 1 97.81 326 GLY B CA 1
ATOM 5062 C C . GLY B 1 326 ? 3.857 -40.312 -16.016 1 97.81 326 GLY B C 1
ATOM 5063 O O . GLY B 1 326 ? 3.211 -40.594 -15 1 97.81 326 GLY B O 1
ATOM 5064 N N . ILE B 1 327 ? 3.367 -39.719 -16.969 1 97.81 327 ILE B N 1
ATOM 5065 C CA . ILE B 1 327 ? 2.105 -39 -16.875 1 97.81 327 ILE B CA 1
ATOM 5066 C C . ILE B 1 327 ? 0.983 -39.938 -16.5 1 97.81 327 ILE B C 1
ATOM 5068 O O . ILE B 1 327 ? 0.331 -39.781 -15.461 1 97.81 327 ILE B O 1
ATOM 5072 N N . GLU B 1 328 ? 0.797 -40.969 -17.234 1 97.19 328 GLU B N 1
ATOM 5073 C CA . GLU B 1 328 ? -0.325 -41.875 -17.016 1 97.19 328 GLU B CA 1
ATOM 5074 C C . GLU B 1 328 ? -0.195 -42.594 -15.688 1 97.19 328 GLU B C 1
ATOM 5076 O O . GLU B 1 328 ? -1.163 -42.688 -14.93 1 97.19 328 GLU B O 1
ATOM 5081 N N . ASP B 1 329 ? 0.958 -43.062 -15.391 1 97.94 329 ASP B N 1
ATOM 5082 C CA . ASP B 1 329 ? 1.173 -43.812 -14.141 1 97.94 329 ASP B CA 1
ATOM 5083 C C . ASP B 1 329 ? 0.979 -42.875 -12.938 1 97.94 329 ASP B C 1
ATOM 5085 O O . ASP B 1 329 ? 0.446 -43.312 -11.906 1 97.94 329 ASP B O 1
ATOM 5089 N N . ALA B 1 330 ? 1.457 -41.656 -13.047 1 98.12 330 ALA B N 1
ATOM 5090 C CA . ALA B 1 330 ? 1.275 -40.719 -11.961 1 98.12 330 ALA B CA 1
ATOM 5091 C C . ALA B 1 330 ? -0.205 -40.438 -11.711 1 98.12 330 ALA B C 1
ATOM 5093 O O . ALA B 1 330 ? -0.646 -40.375 -10.562 1 98.12 330 ALA B O 1
ATOM 5094 N N . LEU B 1 331 ? -0.94 -40.281 -12.773 1 97.75 331 LEU B N 1
ATOM 5095 C CA . LEU B 1 331 ? -2.375 -40.031 -12.672 1 97.75 331 LEU B CA 1
ATOM 5096 C C . LEU B 1 331 ? -3.082 -41.219 -12.016 1 97.75 331 LEU B C 1
ATOM 5098 O O . LEU B 1 331 ? -3.988 -41.031 -11.203 1 97.75 331 LEU B O 1
ATOM 5102 N N . ARG B 1 332 ? -2.662 -42.375 -12.297 1 97.38 332 ARG B N 1
ATOM 5103 C CA . ARG B 1 332 ? -3.283 -43.562 -11.742 1 97.38 332 ARG B CA 1
ATOM 5104 C C . ARG B 1 332 ? -2.904 -43.75 -10.273 1 97.38 332 ARG B C 1
ATOM 5106 O O . ARG B 1 332 ? -3.697 -44.281 -9.484 1 97.38 332 ARG B O 1
ATOM 5113 N N . ALA B 1 333 ? -1.807 -43.312 -9.945 1 97.12 333 ALA B N 1
ATOM 5114 C CA . ALA B 1 333 ? -1.274 -43.531 -8.602 1 97.12 333 ALA B CA 1
ATOM 5115 C C . ALA B 1 333 ? -1.815 -42.5 -7.617 1 97.12 333 ALA B C 1
ATOM 5117 O O . ALA B 1 333 ? -1.875 -42.75 -6.41 1 97.12 333 ALA B O 1
ATOM 5118 N N . ASP B 1 334 ? -2.162 -41.344 -8.055 1 96.81 334 ASP B N 1
ATOM 5119 C CA . ASP B 1 334 ? -2.549 -40.219 -7.184 1 96.81 334 ASP B CA 1
ATOM 5120 C C . ASP B 1 334 ? -3.957 -39.75 -7.512 1 96.81 334 ASP B C 1
ATOM 5122 O O . ASP B 1 334 ? -4.156 -39 -8.484 1 96.81 334 ASP B O 1
ATOM 5126 N N . PRO B 1 335 ? -4.887 -39.969 -6.641 1 95.94 335 PRO B N 1
ATOM 5127 C CA . PRO B 1 335 ? -6.277 -39.594 -6.895 1 95.94 335 PRO B CA 1
ATOM 5128 C C . PRO B 1 335 ? -6.453 -38.094 -7.066 1 95.94 335 PRO B C 1
ATOM 5130 O O . PRO B 1 335 ? -7.332 -37.656 -7.812 1 95.94 335 PRO B O 1
ATOM 5133 N N . ALA B 1 336 ? -5.664 -37.312 -6.418 1 96.69 336 ALA B N 1
ATOM 5134 C CA . ALA B 1 336 ? -5.766 -35.875 -6.559 1 96.69 336 ALA B CA 1
ATOM 5135 C C . ALA B 1 336 ? -5.328 -35.406 -7.949 1 96.69 336 ALA B C 1
ATOM 5137 O O . ALA B 1 336 ? -5.957 -34.531 -8.547 1 96.69 336 ALA B O 1
ATOM 5138 N N . LEU B 1 337 ? -4.262 -36 -8.438 1 97.31 337 LEU B N 1
ATOM 5139 C CA . LEU B 1 337 ? -3.826 -35.688 -9.797 1 97.31 337 LEU B CA 1
ATOM 5140 C C 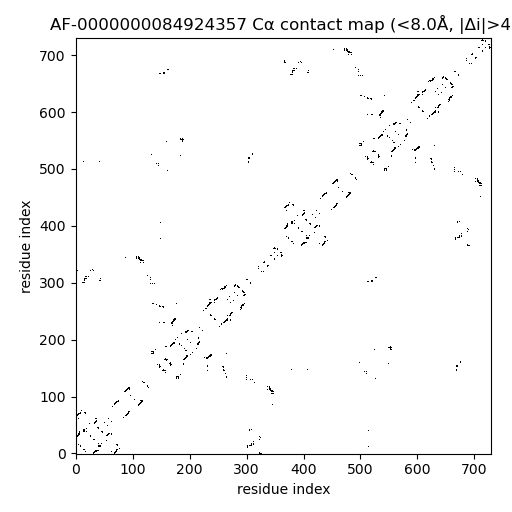. LEU B 1 337 ? -4.863 -36.156 -10.82 1 97.31 337 LEU B C 1
ATOM 5142 O O . LEU B 1 337 ? -5.148 -35.438 -11.781 1 97.31 337 LEU B O 1
ATOM 5146 N N . ALA B 1 338 ? -5.383 -37.312 -10.555 1 97.06 338 ALA B N 1
ATOM 5147 C CA . ALA B 1 338 ? -6.414 -37.844 -11.453 1 97.06 338 ALA B CA 1
ATOM 5148 C C . ALA B 1 338 ? -7.641 -36.938 -11.461 1 97.06 338 ALA B C 1
ATOM 5150 O O . ALA B 1 338 ? -8.242 -36.688 -12.516 1 97.06 338 ALA B O 1
ATOM 5151 N N . GLY B 1 339 ? -7.965 -36.469 -10.312 1 95.69 339 GLY B N 1
ATOM 5152 C CA . GLY B 1 339 ? -9.109 -35.562 -10.188 1 95.69 339 GLY B CA 1
ATOM 5153 C C . GLY B 1 339 ? -8.898 -34.219 -10.867 1 95.69 339 GLY B C 1
ATOM 5154 O O . GLY B 1 339 ? -9.859 -33.531 -11.211 1 95.69 339 GLY B O 1
ATOM 5155 N N . ALA B 1 340 ? -7.652 -33.875 -11.094 1 97.25 340 ALA B N 1
ATOM 5156 C CA . ALA B 1 340 ? -7.301 -32.594 -11.703 1 97.25 340 ALA B CA 1
ATOM 5157 C C . ALA B 1 340 ? -7.27 -32.688 -13.219 1 97.25 340 ALA B C 1
ATOM 5159 O O . ALA B 1 340 ? -7.113 -31.688 -13.914 1 97.25 340 ALA B O 1
ATOM 5160 N N . LEU B 1 341 ? -7.418 -33.938 -13.727 1 97.88 341 LEU B N 1
ATOM 5161 C CA . LEU B 1 341 ? -7.371 -34.188 -15.164 1 97.88 341 LEU B CA 1
ATOM 5162 C C . LEU B 1 341 ? -8.609 -33.625 -15.859 1 97.88 341 LEU B C 1
ATOM 5164 O O . LEU B 1 341 ? -9.734 -33.969 -15.492 1 97.88 341 LEU B O 1
ATOM 5168 N N . ASN B 1 342 ? -8.391 -32.719 -16.797 1 97.94 342 ASN B N 1
ATOM 5169 C CA . ASN B 1 342 ? -9.484 -32.094 -17.547 1 97.94 342 ASN B CA 1
ATOM 5170 C C . ASN B 1 342 ? -9.688 -32.781 -18.891 1 97.94 342 ASN B C 1
ATOM 5172 O O . ASN B 1 342 ? -10.812 -33.125 -19.25 1 97.94 342 ASN B O 1
ATOM 5176 N N . THR B 1 343 ? -8.594 -32.969 -19.625 1 98 343 THR B N 1
ATOM 5177 C CA . THR B 1 343 ? -8.633 -33.625 -20.938 1 98 343 THR B CA 1
ATOM 5178 C C . THR B 1 343 ? -7.68 -34.812 -20.984 1 98 343 THR B C 1
ATOM 5180 O O . THR B 1 343 ? -6.609 -34.781 -20.375 1 98 343 THR B O 1
ATOM 5183 N N . TRP B 1 344 ? -8.062 -35.844 -21.625 1 97.06 344 TRP B N 1
ATOM 5184 C CA . TRP B 1 344 ? -7.312 -37.062 -21.719 1 97.06 344 TRP B CA 1
ATOM 5185 C C . TRP B 1 344 ? -7.629 -37.812 -23.031 1 97.06 344 TRP B C 1
ATOM 5187 O O . TRP B 1 344 ? -8.758 -38.25 -23.234 1 97.06 344 TRP B O 1
ATOM 5197 N N . ARG B 1 345 ? -6.645 -37.844 -23.938 1 94.25 345 ARG B N 1
ATOM 5198 C CA . ARG B 1 345 ? -6.73 -38.625 -25.172 1 94.25 345 ARG B CA 1
ATOM 5199 C C . ARG B 1 345 ? -7.984 -38.25 -25.969 1 94.25 345 ARG B C 1
ATOM 5201 O O . ARG B 1 345 ? -8.758 -39.125 -26.359 1 94.25 345 ARG B O 1
ATOM 5208 N N . GLY B 1 346 ? -8.242 -36.969 -26.016 1 96 346 GLY B N 1
ATOM 5209 C CA . GLY B 1 346 ? -9.289 -36.469 -26.891 1 96 346 GLY B CA 1
ATOM 5210 C C . GLY B 1 346 ? -10.648 -36.375 -26.203 1 96 346 GLY B C 1
ATOM 5211 O O . GLY B 1 346 ? -11.656 -36.094 -26.844 1 96 346 GLY B O 1
ATOM 5212 N N . ALA B 1 347 ? -10.703 -36.656 -24.906 1 97.19 347 ALA B N 1
ATOM 5213 C CA . ALA B 1 347 ? -11.969 -36.625 -24.172 1 97.19 347 ALA B CA 1
ATOM 5214 C C . ALA B 1 347 ? -11.883 -35.719 -22.969 1 97.19 347 ALA B C 1
ATOM 5216 O O . ALA B 1 347 ? -10.805 -35.469 -22.422 1 97.19 347 ALA B O 1
ATOM 5217 N N . VAL B 1 348 ? -13.055 -35.188 -22.594 1 98.06 348 VAL B N 1
ATOM 5218 C CA . VAL B 1 348 ? -13.164 -34.469 -21.344 1 98.06 348 VAL B CA 1
ATOM 5219 C C . VAL B 1 348 ? -13.383 -35.469 -20.188 1 98.06 348 VAL B C 1
ATOM 5221 O O . VAL B 1 348 ? -14.328 -36.25 -20.219 1 98.06 348 VAL B O 1
ATOM 5224 N N . VAL B 1 349 ? -12.539 -35.375 -19.219 1 97.38 349 VAL B N 1
ATOM 5225 C CA . VAL B 1 349 ? -12.633 -36.375 -18.172 1 97.38 349 VAL B CA 1
ATOM 5226 C C . VAL B 1 349 ? -12.922 -35.688 -16.828 1 97.38 349 VAL B C 1
ATOM 5228 O O . VAL B 1 349 ? -12.82 -36.344 -15.773 1 97.38 349 VAL B O 1
ATOM 5231 N N . HIS B 1 350 ? -13.188 -34.469 -16.812 1 96.38 350 HIS B N 1
ATOM 5232 C CA . HIS B 1 350 ? -13.648 -33.719 -15.648 1 96.38 350 HIS B CA 1
ATOM 5233 C C . HIS B 1 350 ? -15.125 -33.375 -15.766 1 96.38 350 HIS B C 1
ATOM 5235 O O . HIS B 1 350 ? -15.523 -32.594 -16.641 1 96.38 350 HIS B O 1
ATOM 5241 N N . ARG B 1 351 ? -15.922 -33.844 -14.891 1 94.75 351 ARG B N 1
ATOM 5242 C CA . ARG B 1 351 ? -17.375 -33.812 -15 1 94.75 351 ARG B CA 1
ATOM 5243 C C . ARG B 1 351 ? -17.891 -32.375 -15.078 1 94.75 351 ARG B C 1
ATOM 5245 O O . ARG B 1 351 ? -18.734 -32.062 -15.922 1 94.75 351 ARG B O 1
ATOM 5252 N N . ALA B 1 352 ? -17.438 -31.562 -14.172 1 92.06 352 ALA B N 1
ATOM 5253 C CA . ALA B 1 352 ? -17.922 -30.188 -14.148 1 92.06 352 ALA B CA 1
ATOM 5254 C C . ALA B 1 352 ? -17.562 -29.453 -15.445 1 92.06 352 ALA B C 1
ATOM 5256 O O . ALA B 1 352 ? -18.344 -28.625 -15.93 1 92.06 352 ALA B O 1
ATOM 5257 N N . LEU B 1 353 ? -16.391 -29.734 -15.969 1 93.88 353 LEU B N 1
ATOM 5258 C CA . LEU B 1 353 ? -15.984 -29.109 -17.219 1 93.88 353 LEU B CA 1
ATOM 5259 C C . LEU B 1 353 ? -16.859 -29.594 -18.375 1 93.88 353 LEU B C 1
ATOM 5261 O O . LEU B 1 353 ? -17.281 -28.781 -19.219 1 93.88 353 LEU B O 1
ATOM 5265 N N . ALA B 1 354 ? -17.141 -30.859 -18.422 1 96.62 354 ALA B N 1
ATOM 5266 C CA . ALA B 1 354 ? -18 -31.422 -19.469 1 96.62 354 ALA B CA 1
ATOM 5267 C C . ALA B 1 354 ? -19.359 -30.75 -19.469 1 96.62 354 ALA B C 1
ATOM 5269 O O . ALA B 1 354 ? -19.891 -30.391 -20.516 1 96.62 354 ALA B O 1
ATOM 5270 N N . GLN B 1 355 ? -19.844 -30.594 -18.312 1 94.5 355 GLN B N 1
ATOM 5271 C CA . GLN B 1 355 ? -21.156 -29.953 -18.156 1 94.5 355 GLN B CA 1
ATOM 5272 C C . GLN B 1 355 ? -21.109 -28.5 -18.625 1 94.5 355 GLN B C 1
ATOM 5274 O O . GLN B 1 355 ? -22 -28.062 -19.359 1 94.5 355 GLN B O 1
ATOM 5279 N N . ALA B 1 356 ? -20.109 -27.828 -18.25 1 91.12 356 ALA B N 1
ATOM 5280 C CA . ALA B 1 356 ? -19.969 -26.406 -18.578 1 91.12 356 ALA B CA 1
ATOM 5281 C C . ALA B 1 356 ? -19.859 -26.203 -20.078 1 91.12 356 ALA B C 1
ATOM 5283 O O . ALA B 1 356 ? -20.344 -25.203 -20.609 1 91.12 356 ALA B O 1
ATOM 5284 N N . LEU B 1 357 ? -19.188 -27.109 -20.766 1 95.12 357 LEU B N 1
ATOM 5285 C CA . LEU B 1 357 ? -18.922 -26.953 -22.188 1 95.12 357 LEU B CA 1
ATOM 5286 C C . LEU B 1 357 ? -19.938 -27.703 -23.031 1 95.12 357 LEU B C 1
ATOM 5288 O O . LEU B 1 357 ? -19.922 -27.641 -24.25 1 95.12 357 LEU B O 1
ATOM 5292 N N . ASP B 1 358 ? -20.844 -28.359 -22.359 1 95.5 358 ASP B N 1
ATOM 5293 C CA . ASP B 1 358 ? -21.828 -29.203 -23.031 1 95.5 358 ASP B CA 1
ATOM 5294 C C . ASP B 1 358 ? -21.141 -30.203 -23.969 1 95.5 358 ASP B C 1
ATOM 5296 O O . ASP B 1 358 ? -21.453 -30.266 -25.156 1 95.5 358 ASP B O 1
ATOM 5300 N N . LEU B 1 359 ? -20.094 -30.844 -23.438 1 96.12 359 LEU B N 1
ATOM 5301 C CA . LEU B 1 359 ? -19.375 -31.891 -24.141 1 96.12 359 LEU B CA 1
ATOM 5302 C C . LEU B 1 359 ? -19.531 -33.219 -23.422 1 96.12 359 LEU B C 1
ATOM 5304 O O . LEU B 1 359 ? -19.859 -33.281 -22.234 1 96.12 359 LEU B O 1
ATOM 5308 N N . PRO B 1 360 ? -19.359 -34.312 -24.141 1 96.38 360 PRO B N 1
ATOM 5309 C CA . PRO B 1 360 ? -19.469 -35.625 -23.484 1 96.38 360 PRO B CA 1
ATOM 5310 C C . PRO B 1 360 ? -18.391 -35.844 -22.422 1 96.38 360 PRO B C 1
ATOM 5312 O O . PRO B 1 360 ? -17.25 -35.438 -22.594 1 96.38 360 PRO B O 1
ATOM 5315 N N . PHE B 1 361 ? -18.844 -36.438 -21.312 1 96.44 361 PHE B N 1
ATOM 5316 C CA . PHE B 1 361 ? -17.938 -36.844 -20.234 1 96.44 361 PHE B CA 1
ATOM 5317 C C . PHE B 1 361 ? -17.453 -38.281 -20.422 1 96.44 361 PHE B C 1
ATOM 5319 O O . PHE B 1 361 ? -18.234 -39.156 -20.781 1 96.44 361 PHE B O 1
ATOM 5326 N N . SER B 1 362 ? -16.156 -38.5 -20.281 1 96.38 362 SER B N 1
ATOM 5327 C CA . SER B 1 362 ? -15.562 -39.812 -20.297 1 96.38 362 SER B CA 1
ATOM 5328 C C . SER B 1 362 ? -14.797 -40.094 -19 1 96.38 362 SER B C 1
ATOM 5330 O O . SER B 1 362 ? -14.188 -39.188 -18.438 1 96.38 362 SER B O 1
ATOM 5332 N N . LEU B 1 363 ? -14.805 -41.281 -18.484 1 94.31 363 LEU B N 1
ATOM 5333 C CA . LEU B 1 363 ? -14.031 -41.656 -17.312 1 94.31 363 LEU B CA 1
ATOM 5334 C C . LEU B 1 363 ? -12.562 -41.812 -17.656 1 94.31 363 LEU B C 1
ATOM 5336 O O . LEU B 1 363 ? -12.227 -42.312 -18.734 1 94.31 363 LEU B O 1
ATOM 5340 N N . PHE B 1 364 ? -11.773 -41.375 -16.734 1 91.06 364 PHE B N 1
ATOM 5341 C CA . PHE B 1 364 ? -10.352 -41.656 -16.875 1 91.06 364 PHE B CA 1
ATOM 5342 C C . PHE B 1 364 ? -10.086 -43.156 -16.75 1 91.06 364 PHE B C 1
ATOM 5344 O O . PHE B 1 364 ? -10.469 -43.781 -15.766 1 91.06 364 PHE B O 1
ATOM 5351 N N . SER B 1 365 ? -9.828 -43.875 -17.906 1 83.81 365 SER B N 1
ATOM 5352 C CA . SER B 1 365 ? -9.523 -45.312 -17.953 1 83.81 365 SER B CA 1
ATOM 5353 C C . SER B 1 365 ? -8.133 -45.562 -18.516 1 83.81 365 SER B C 1
ATOM 5355 O O . SER B 1 365 ? -7.605 -44.719 -19.266 1 83.81 365 SER B O 1
#

Solvent-accessible surface area (backbone atoms only — not comparable to full-atom values): 35271 Å² total; per-residue (Å²): 83,38,34,12,29,54,49,57,77,57,88,76,42,21,35,36,37,61,50,47,70,56,46,32,54,41,36,73,70,68,30,45,40,29,32,14,70,60,18,31,47,52,32,72,37,51,62,66,54,33,45,72,39,63,36,44,72,40,51,62,67,68,17,46,61,71,25,44,35,36,32,35,58,60,49,84,49,80,91,46,54,84,53,63,49,66,72,22,31,40,42,21,36,52,71,41,60,88,28,56,72,59,45,50,49,33,29,73,40,23,22,29,33,33,24,31,77,47,25,42,56,94,90,37,42,63,54,41,46,41,52,33,37,47,36,13,42,44,40,46,49,56,41,44,57,46,18,22,36,90,72,54,15,49,2,44,38,41,46,37,50,92,97,33,78,37,28,30,34,37,29,40,20,50,49,63,27,18,45,29,24,49,51,35,30,34,29,39,45,18,48,30,35,36,25,26,77,58,61,68,46,42,53,52,47,37,63,72,50,66,68,53,42,49,70,42,73,54,44,73,69,58,46,52,56,50,45,42,64,24,43,31,34,38,30,27,46,81,44,88,98,44,68,25,66,76,76,35,46,71,71,56,53,69,50,32,38,66,12,14,29,37,31,24,70,20,29,78,38,55,13,30,33,71,83,51,59,75,33,39,90,90,53,35,62,49,72,58,90,48,28,34,38,35,16,40,64,60,55,38,34,34,21,8,28,42,43,25,52,38,40,33,66,54,42,45,65,56,51,48,40,32,50,76,60,30,61,69,54,28,33,72,72,31,68,38,55,42,57,9,25,40,30,49,76,45,34,32,43,24,64,71,49,13,61,65,61,72,45,72,67,42,77,88,123,84,39,34,12,27,52,50,56,78,56,88,76,43,22,36,34,37,62,50,47,70,56,45,32,54,42,36,73,70,66,32,47,40,30,30,15,68,61,20,30,47,54,32,73,38,51,62,66,54,33,45,73,40,62,36,43,72,40,53,63,67,68,19,46,61,72,25,43,36,35,32,36,59,61,49,84,49,81,92,45,55,84,52,63,49,66,70,23,31,41,42,21,36,53,72,42,61,87,29,55,69,58,44,50,49,34,29,74,40,23,22,28,32,34,24,32,77,49,24,43,58,94,90,38,41,65,56,40,44,42,54,33,37,46,34,13,42,44,40,44,50,56,40,45,57,47,18,21,35,89,71,56,15,49,2,44,38,41,46,37,50,92,97,33,77,38,27,30,35,36,29,40,21,51,48,63,27,18,46,28,23,50,51,35,32,34,29,40,44,20,47,32,36,38,26,26,78,57,61,68,47,42,52,52,49,39,64,73,50,66,69,53,41,48,69,43,72,54,45,73,69,58,46,52,57,50,44,42,64,24,43,30,35,37,29,28,46,81,43,89,98,44,65,26,66,74,76,36,44,70,71,55,51,70,51,32,40,66,11,15,30,36,32,25,68,19,30,77,39,57,13,30,33,72,82,50,59,77,33,38,90,91,52,36,63,51,71,57,90,48,27,35,38,36,18,39,63,58,56,38,35,34,20,8,28,41,42,24,52,38,40,33,66,55,44,45,66,56,51,49,42,32,50,74,60,30,59,69,54,28,34,72,71,31,68,37,56,42,56,9,27,40,29,48,75,46,36,30,41,25,64,71,49,13,62,65,61,72,45,72,68,43,78,89,124

Organism: Geobacter metallireducens (strain ATCC 53774 / DSM 7210 / GS-15) (NCBI:txid269799)

Sequence (730 aa):
MIVGVPREIKTHEYRVGMTPAGIAELARGGHTVLVETGAGEGSGFADGEYLRVGARVCGREEVFGPAELLVKVKEPLPSEYGLLRQGQALFTYLHLAPNRPLAELLLERGVTGIGYETFEKGGTLPLLAPMSEVAGRMAPLVGGYHLQRVLGGTGVLPSGVPGVPAARALILGAGVVGSGAARVCAGLGMETVVMNRGIDRLQRLDEILAGRARTVALNRESLAEELSRADLVVGAVLVPGGRTPLLIDRSALGTMKRGSVIVDVSIDQGGCAETSRPTTHDDPVYIVDGVIHYTVANMPGAYPRTSTLALTNATLPCVKALADRGIEDALRADPALAGALNTWRGAVVHRALAQALDLPFSLFSMIVGVPREIKTHEYRVGMTPAGIAELARGGHTVLVETGAGEGSGFADGEYLRVGARVCGREEVFGPAELLVKVKEPLPSEYGLLRQGQALFTYLHLAPNRPLAELLLERGVTGIGYETFEKGGTLPLLAPMSEVAGRMAPLVGGYHLQRVLGGTGVLPSGVPGVPAARALILGAGVVGSGAARVCAGLGMETVVMNRGIDRLQRLDEILAGRARTVALNRESLAEELSRADLVVGAVLVPGGRTPLLIDRSALGTMKRGSVIVDVSIDQGGCAETSRPTTHDDPVYIVDGVIHYTVANMPGAYPRTSTLALTNATLPCVKALADRGIEDALRADPALAGALNTWRGAVVHRALAQALDLPFSLFS